Protein AF-0000000082584487 (afdb_homodimer)

Organism: NCBI:txid2716538

Nearest PDB structures (foldseek):
  8sbf-assembly1_D  TM=6.462E-01  e=7.207E-23  Acinetobacter baylyi ADP1
  9f14-assembly1_A  TM=6.853E-01  e=4.008E-20  Klebsiella aerogenes
  1al3-assembly1_A  TM=8.472E-01  e=2.111E-15  Klebsiella aerogenes
  5z50-assembly1_B  TM=8.345E-01  e=2.111E-15  Pseudomonas aeruginosa
  4gxa-assembly1_A  TM=8.403E-01  e=2.484E-14  Salmonella enterica subsp. enterica serovar Typhimurium str. LT2

Radius of gyration: 25.46 Å; Cα contacts (8 Å, |Δi|>4): 949; chains: 2; bounding box: 49×72×68 Å

pLDDT: mean 81.44, std 16.2, range [43.84, 98.62]

Foldseek 3Di:
DCQVVQALCVVCVVVVHHSVVSVVVQVVVCVVVVHRQWDDDDRGIHGDPVVLVVVQVVVVVVVVVVVVVQVVPPPRLDAEEAEEEEALLCCVQFVVVLVVVLCVVRVRYHYHYDYDAPVVRVVCQVSPVHFKYWYKAADDDDPQKDKDFQDKWKKFKKAFPPDVLLVDPDDDPVNQLPKAEEEEDDCGHLNVVLQVLQVVVPHDHDHPYYHRNVVVVLVCRLVGNTMYIGTCSSCVPVVVVRSMGGRDDPSSIDMMTTMMIGGPPDDQDPSNVVSVVSSNPRDD/DCQVVQALCVVCVVVVHHSVVSVVVQVVVCVVVVHRQWDDDDRGIHGDPVVLVVVVVVVVVVVVVVVVVQVVPPPGQDAEEAEEEEALLCCVQFVVVLVVVLCVVRVRYHYHYDYDAPVVRVVCQVSPVHFKYWYKAADDDDPQKDKDFQDKWKKFKKAFPVDVLLVDPDDDPVNQLPKAEEEEDDCGGLNVVLQVLQVVVPHHHDHPYYHRNVVVVLVCRLVGNTMYIGTCSSCVVVVVVRSMGGRDDPSSIDMMTTMMIGGPPDDQDPSNVVSVVSSNPRDD

Solvent-accessible surface area (backbone atoms only — not comparable to full-atom values): 30539 Å² total; per-residue (Å²): 101,47,73,79,53,32,19,54,55,60,24,8,56,73,69,73,35,52,44,64,53,42,49,46,50,48,47,50,49,21,59,76,66,72,42,62,36,62,38,71,62,86,85,38,34,39,64,27,76,55,16,52,53,42,48,54,49,50,51,46,48,52,46,48,51,48,44,50,55,37,60,72,44,78,96,50,79,56,67,54,78,50,30,36,27,28,30,52,55,48,48,74,62,45,39,64,60,47,52,54,55,47,41,71,76,37,69,57,33,23,41,35,49,44,70,58,52,70,67,56,42,52,52,32,37,74,68,63,69,26,61,33,32,47,38,64,26,63,91,74,86,51,92,67,40,44,66,41,83,69,44,82,38,51,30,35,36,33,26,11,63,82,40,69,67,58,73,45,90,73,57,56,70,67,62,55,61,70,45,55,28,40,36,51,47,81,73,37,46,69,52,29,54,50,50,54,58,31,46,76,72,76,40,80,80,75,46,41,33,29,34,54,54,49,68,60,51,51,52,37,20,55,67,58,67,31,33,33,72,42,47,49,74,74,44,49,66,37,43,77,69,61,39,34,36,69,39,75,39,76,94,68,54,43,76,35,29,33,32,38,35,32,51,67,82,57,81,77,47,70,68,56,48,53,49,53,50,47,61,66,64,52,80,111,101,46,73,80,53,33,20,56,54,60,24,9,56,73,70,71,36,52,43,67,53,41,50,46,53,48,47,49,50,20,60,76,66,72,43,61,37,63,39,71,61,86,88,38,36,39,64,26,76,56,16,52,52,43,48,53,48,50,52,47,49,52,47,48,50,50,44,50,55,39,62,72,45,70,98,53,81,56,67,53,76,49,30,36,26,29,31,52,57,48,48,74,61,46,37,64,60,47,53,54,54,46,39,73,77,37,70,56,34,21,40,34,48,45,70,57,51,69,66,55,42,53,51,31,38,73,68,64,68,27,60,33,33,47,40,64,26,63,90,73,84,53,92,66,40,44,67,42,83,67,44,82,38,50,30,34,37,33,26,10,64,82,40,68,67,57,73,45,92,73,56,55,72,68,62,56,62,70,45,54,28,40,37,52,46,80,73,38,47,69,52,30,52,50,50,53,58,31,45,77,71,75,40,79,80,76,44,40,34,30,34,55,54,49,68,59,51,50,53,37,20,57,67,59,66,30,34,35,71,44,48,48,75,76,43,48,67,36,43,76,70,61,39,36,34,69,38,73,39,78,91,68,55,45,76,35,28,34,32,39,35,32,51,65,82,56,83,78,46,69,70,53,48,53,48,52,52,47,61,66,63,53,80,110

Sequence (568 aa):
MAAEKMNFSKAAQQLGYTQAAVTIQIKHLEKDLGVLLFDRIGKSVYLTDKGKEFLTYARKILFYTEEAKAGLNNEKLYSGVIKIGTSESILSTSFPKIIKKFHQIHPNMHICIKTGTRDFIFDSMIHNELDLAYIIDQNVIDHEWIGKNIQEDKVYFVASPKNYLTQKKEVSIEEILEQELIMTECNVGYSYELSKQLAQKGLYFHPYLEIGNTDLIRSFIVENRGVSYLPLFIIKKEIKNGTIAPIRIPEFEVSVYRQLFWHKDKYITKPMNDLLELIKNIKSMAAEKMNFSKAAQQLGYTQAAVTIQIKHLEKDLGVLLFDRIGKSVYLTDKGKEFLTYARKILFYTEEAKAGLNNEKLYSGVIKIGTSESILSTSFPKIIKKFHQIHPNMHICIKTGTRDFIFDSMIHNELDLAYIIDQNVIDHEWIGKNIQEDKVYFVASPKNYLTQKKEVSIEEILEQELIMTECNVGYSYELSKQLAQKGLYFHPYLEIGNTDLIRSFIVENRGVSYLPLFIIKKEIKNGTIAPIRIPEFEVSVYRQLFWHKDKYITKPMNDLLELIKNIKS

Secondary structure (DSSP, 8-state):
-HHHHT-HHHHHHHHT--HHHHHHHHHHHHHHHTS--EEEETTEEEE-HHHHHHHHHHHHHHHHHHHHHHHHSSS----EEEEEEE-HHHHHHHHHHHHHHHHHH-TTEEEEEEE--HHHHHHHHHTTS-SEEEEEES----TTEEEEEEEEEEEEEEE-TTSGGGG-S---HHHHHTS-EEESSTTSHHHHHHHHHHHHTT-----SEEES-HHHHHHHHHTT--EEEEEGGGSHHHHHHTS-EEE--GGG-EEEEEEEEEETT----HHHHHHHHHHHH---/-HHHHT-HHHHHHHHT--HHHHHHHHHHHHHHHTS--EEEETTEEEE-HHHHHHHHHHHHHHHHHHHHHHHHSSS----EEEEEEE-HHHHHHTHHHHHHHHHHH-TTEEEEEEE--HHHHHHHHHTTS-SEEEEEES----TTEEEEEEEEEEEEEEE-TTSGGGG-S---HHHHHTS-EEESSTTSHHHHHHHHHHHHTT-----SEEES-HHHHHHHHHTT--EEEEEGGGSHHHHHHTS-EEE--GGG-EEEEEEEEEETT----HHHHHHHHHHHH---

InterPro domains:
  IPR000847 LysR, HTH, N-terminal domain [PF00126] (2-52)
  IPR000847 LysR, HTH, N-terminal domain [PR00039] (8-19)
  IPR000847 LysR, HTH, N-terminal domain [PR00039] (19-29)
  IPR000847 LysR, HTH, N-terminal domain [PR00039] (29-40)
  IPR000847 LysR, HTH, N-terminal domain [PS50931] (1-48)
  IPR005119 LysR, substrate-binding [PF03466] (78-280)
  IPR036388 Winged helix-like DNA-binding domain superfamily [G3DSA:1.10.10.10] (1-77)
  IPR036390 Winged helix DNA-binding domain superfamily [SSF46785] (2-73)

Structure (mmCIF, N/CA/C/O backbone):
data_AF-0000000082584487-model_v1
#
loop_
_entity.id
_entity.type
_entity.pdbx_description
1 polymer 'LysR family transcriptional regulator'
#
loop_
_atom_site.group_PDB
_atom_site.id
_atom_site.type_symbol
_atom_site.label_atom_id
_atom_site.label_alt_id
_atom_site.label_comp_id
_atom_site.label_asym_id
_atom_site.label_entity_id
_atom_site.label_seq_id
_atom_site.pdbx_PDB_ins_code
_atom_site.Cartn_x
_atom_site.Cartn_y
_atom_site.Cartn_z
_atom_site.occupancy
_atom_site.B_iso_or_equiv
_atom_site.auth_seq_id
_atom_site.auth_comp_id
_atom_site.auth_asym_id
_atom_site.auth_atom_id
_atom_site.pdbx_PDB_model_num
ATOM 1 N N . MET A 1 1 ? 1.605 11.547 24.5 1 44.72 1 MET A N 1
ATOM 2 C CA . MET A 1 1 ? 2.955 11.938 24.094 1 44.72 1 MET A CA 1
ATOM 3 C C . MET A 1 1 ? 3.994 11.008 24.703 1 44.72 1 MET A C 1
ATOM 5 O O . MET A 1 1 ? 4.812 10.422 24 1 44.72 1 MET A O 1
ATOM 9 N N . ALA A 1 2 ? 3.891 10.93 25.969 1 45.78 2 ALA A N 1
ATOM 10 C CA . ALA A 1 2 ? 4.883 10.109 26.656 1 45.78 2 ALA A CA 1
ATOM 11 C C . ALA A 1 2 ? 4.785 8.648 26.219 1 45.78 2 ALA A C 1
ATOM 13 O O . ALA A 1 2 ? 5.805 7.977 26.047 1 45.78 2 ALA A O 1
ATOM 14 N N . ALA A 1 3 ? 3.641 8.227 26.031 1 46.97 3 ALA A N 1
ATOM 15 C CA . ALA A 1 3 ? 3.398 6.836 25.656 1 46.97 3 ALA A CA 1
ATOM 16 C C . ALA A 1 3 ? 3.855 6.566 24.234 1 46.97 3 ALA A C 1
ATOM 18 O O . ALA A 1 3 ? 4.312 5.465 23.922 1 46.97 3 ALA A O 1
ATOM 19 N N . GLU A 1 4 ? 3.764 7.477 23.469 1 49.53 4 GLU A N 1
ATOM 20 C CA . GLU A 1 4 ? 4.102 7.359 22.047 1 49.53 4 GLU A CA 1
ATOM 21 C C . GLU A 1 4 ? 5.609 7.27 21.844 1 49.53 4 GLU A C 1
ATOM 23 O O . GLU A 1 4 ? 6.078 6.613 20.922 1 49.53 4 GLU A O 1
ATOM 28 N N . LYS A 1 5 ? 6.387 7.84 22.844 1 49.28 5 LYS A N 1
ATOM 29 C CA . LYS A 1 5 ? 7.832 7.957 22.656 1 49.28 5 LYS A CA 1
ATOM 30 C C . LYS A 1 5 ? 8.57 6.938 23.516 1 49.28 5 LYS A C 1
ATOM 32 O O . LYS A 1 5 ? 9.797 6.852 23.469 1 49.28 5 LYS A O 1
ATOM 37 N N . MET A 1 6 ? 7.961 6.145 24.188 1 49.81 6 MET A N 1
ATOM 38 C CA . MET A 1 6 ? 8.438 5.098 25.078 1 49.81 6 MET A CA 1
ATOM 39 C C . MET A 1 6 ? 9.641 5.57 25.875 1 49.81 6 MET A C 1
ATOM 41 O O . MET A 1 6 ? 10.5 4.766 26.25 1 49.81 6 MET A O 1
ATOM 45 N N . ASN A 1 7 ? 9.891 6.879 25.891 1 57.06 7 ASN A N 1
ATOM 46 C CA . ASN A 1 7 ? 10.945 7.547 26.641 1 57.06 7 ASN A CA 1
ATOM 47 C C . ASN A 1 7 ? 10.469 8.867 27.234 1 57.06 7 ASN A C 1
ATOM 49 O O . ASN A 1 7 ? 10.023 9.758 26.5 1 57.06 7 ASN A O 1
ATOM 53 N N . PHE A 1 8 ? 10.57 8.984 28.594 1 59.59 8 PHE A N 1
ATOM 54 C CA . PHE A 1 8 ? 10.07 10.156 29.297 1 59.59 8 PHE A CA 1
ATOM 55 C C . PHE A 1 8 ? 10.883 11.398 28.938 1 59.59 8 PHE A C 1
ATOM 57 O O . PHE A 1 8 ? 10.336 12.5 28.828 1 59.59 8 PHE A O 1
ATOM 64 N N . SER A 1 9 ? 12.094 11.047 28.688 1 57.53 9 SER A N 1
ATOM 65 C CA . SER A 1 9 ? 12.945 12.18 28.344 1 57.53 9 SER A CA 1
ATOM 66 C C . SER A 1 9 ? 12.57 12.773 26.984 1 57.53 9 SER A C 1
ATOM 68 O O . SER A 1 9 ? 12.477 13.992 26.844 1 57.53 9 SER A O 1
ATOM 70 N N . LYS A 1 10 ? 12.344 11.922 26.172 1 59.38 10 LYS A N 1
ATOM 71 C CA . LYS A 1 10 ? 11.992 12.375 24.828 1 59.38 10 LYS A CA 1
ATOM 72 C C . LYS A 1 10 ? 10.617 13.031 24.812 1 59.38 10 LYS A C 1
ATOM 74 O O . LYS A 1 10 ? 10.414 14.031 24.125 1 59.38 10 LYS A O 1
ATOM 79 N N . ALA A 1 11 ? 9.773 12.469 25.547 1 58.16 11 ALA A N 1
ATOM 80 C CA . ALA A 1 11 ? 8.438 13.055 25.672 1 58.16 11 ALA A CA 1
ATOM 81 C C . ALA A 1 11 ? 8.508 14.43 26.312 1 58.16 11 ALA A C 1
ATOM 83 O O . ALA A 1 11 ? 7.828 15.367 25.875 1 58.16 11 ALA A O 1
ATOM 84 N N . ALA A 1 12 ? 9.344 14.539 27.297 1 56.56 12 ALA A N 1
ATOM 85 C CA . ALA A 1 12 ? 9.508 15.797 28.016 1 56.56 12 ALA A CA 1
ATOM 86 C C . ALA A 1 12 ? 10.055 16.891 27.094 1 56.56 12 ALA A C 1
ATOM 88 O O . ALA A 1 12 ? 9.555 18.016 27.109 1 56.56 12 ALA A O 1
ATOM 89 N N . GLN A 1 13 ? 10.922 16.453 26.391 1 56.09 13 GLN A N 1
ATOM 90 C CA . GLN A 1 13 ? 11.539 17.391 25.469 1 56.09 13 GLN A CA 1
ATOM 91 C C . GLN A 1 13 ? 10.531 17.891 24.438 1 56.09 13 GLN A C 1
ATOM 93 O O . GLN A 1 13 ? 10.492 19.078 24.125 1 56.09 13 GLN A O 1
ATOM 98 N N . GLN A 1 14 ? 9.734 17.047 24.109 1 55.09 14 GLN A N 1
ATOM 99 C CA . GLN A 1 14 ? 8.758 17.375 23.078 1 55.09 14 GLN A CA 1
ATOM 100 C C . GLN A 1 14 ? 7.645 18.266 23.641 1 55.09 14 GLN A C 1
ATOM 102 O O . GLN A 1 14 ? 7.086 19.094 22.906 1 55.09 14 GLN A O 1
ATOM 107 N N . LEU A 1 15 ? 7.477 18.109 24.844 1 53.75 15 LEU A N 1
ATOM 108 C CA . LEU A 1 15 ? 6.379 18.844 25.469 1 53.75 15 LEU A CA 1
ATOM 109 C C . LEU A 1 15 ? 6.887 20.125 26.125 1 53.75 15 LEU A C 1
ATOM 111 O O . LEU A 1 15 ? 6.094 20.922 26.625 1 53.75 15 LEU A O 1
ATOM 115 N N . GLY A 1 16 ? 8.305 20.234 25.984 1 54.56 16 GLY A N 1
ATOM 116 C CA . GLY A 1 16 ? 8.875 21.406 26.609 1 54.56 16 GLY A CA 1
ATOM 117 C C . GLY A 1 16 ? 8.922 21.328 28.125 1 54.56 16 GLY A C 1
ATOM 118 O O . GLY A 1 16 ? 8.875 22.359 28.812 1 54.56 16 GLY A O 1
ATOM 119 N N . TYR A 1 17 ? 8.805 20.25 28.578 1 56.34 17 TYR A N 1
ATOM 120 C CA . TYR A 1 17 ? 8.938 20.016 30.016 1 56.34 17 TYR A CA 1
ATOM 121 C C . TYR A 1 17 ? 10.281 19.375 30.344 1 56.34 17 TYR A C 1
ATOM 123 O O . TYR A 1 17 ? 10.953 18.844 29.469 1 56.34 17 TYR A O 1
ATOM 131 N N . THR A 1 18 ? 10.789 19.656 31.422 1 58.78 18 THR A N 1
ATOM 132 C CA . THR A 1 18 ? 11.938 18.875 31.906 1 58.78 18 THR A CA 1
ATOM 133 C C . THR A 1 18 ? 11.547 17.422 32.125 1 58.78 18 THR A C 1
ATOM 135 O O . THR A 1 18 ? 10.375 17.125 32.406 1 58.78 18 THR A O 1
ATOM 138 N N . GLN A 1 19 ? 12.469 16.531 31.922 1 62.31 19 GLN A N 1
ATOM 139 C CA . GLN A 1 19 ? 12.227 15.117 32.188 1 62.31 19 GLN A CA 1
ATOM 140 C C . GLN A 1 19 ? 11.688 14.906 33.594 1 62.31 19 GLN A C 1
ATOM 142 O O . GLN A 1 19 ? 10.828 14.055 33.812 1 62.31 19 GLN A O 1
ATOM 147 N N . ALA A 1 20 ? 12.164 15.672 34.5 1 61.41 20 ALA A N 1
ATOM 148 C CA . ALA A 1 20 ? 11.711 15.586 35.875 1 61.41 20 ALA A CA 1
ATOM 149 C C . ALA A 1 20 ? 10.25 16 36 1 61.41 20 ALA A C 1
ATOM 151 O O . ALA A 1 20 ? 9.477 15.359 36.719 1 61.41 20 ALA A O 1
ATOM 152 N N . ALA A 1 21 ? 9.898 16.984 35.281 1 57.44 21 ALA A N 1
ATOM 153 C CA . ALA A 1 21 ? 8.523 17.484 35.312 1 57.44 21 ALA A CA 1
ATOM 154 C C . ALA A 1 21 ? 7.555 16.469 34.719 1 57.44 21 ALA A C 1
ATOM 156 O O . ALA A 1 21 ? 6.48 16.219 35.281 1 57.44 21 ALA A O 1
ATOM 157 N N . VAL A 1 22 ? 7.961 15.945 33.656 1 64.12 22 VAL A N 1
ATOM 158 C CA . VAL A 1 22 ? 7.129 14.938 33 1 64.12 22 VAL A CA 1
ATOM 159 C C . VAL A 1 22 ? 7.016 13.703 33.906 1 64.12 22 VAL A C 1
ATOM 161 O O . VAL A 1 22 ? 5.93 13.141 34.062 1 64.12 22 VAL A O 1
ATOM 164 N N . THR A 1 23 ? 8.086 13.398 34.438 1 63.97 23 THR A N 1
ATOM 165 C CA . THR A 1 23 ? 8.117 12.25 35.344 1 63.97 23 THR A CA 1
ATOM 166 C C . THR A 1 23 ? 7.23 12.5 36.562 1 63.97 23 THR A C 1
ATOM 168 O O . THR A 1 23 ? 6.477 11.609 36.969 1 63.97 23 THR A O 1
ATOM 171 N N . ILE A 1 24 ? 7.336 13.656 37.031 1 58 24 ILE A N 1
ATOM 172 C CA . ILE A 1 24 ? 6.543 14.023 38.188 1 58 24 ILE A CA 1
ATOM 173 C C . ILE A 1 24 ? 5.059 14.031 37.812 1 58 24 ILE A C 1
ATOM 175 O O . ILE A 1 24 ? 4.227 13.523 38.594 1 58 24 ILE A O 1
ATOM 179 N N . GLN A 1 25 ? 4.789 14.594 36.719 1 62.72 25 GLN A N 1
ATOM 180 C CA . GLN A 1 25 ? 3.402 14.648 36.281 1 62.72 25 GLN A CA 1
ATOM 181 C C . GLN A 1 25 ? 2.844 13.242 36.062 1 62.72 25 GLN A C 1
ATOM 183 O O . GLN A 1 25 ? 1.693 12.969 36.406 1 62.72 25 GLN A O 1
ATOM 188 N N . ILE A 1 26 ? 3.688 12.461 35.562 1 68.56 26 ILE A N 1
ATOM 189 C CA . ILE A 1 26 ? 3.27 11.086 35.312 1 68.56 26 ILE A CA 1
ATOM 190 C C . ILE A 1 26 ? 3.068 10.375 36.656 1 68.56 26 ILE A C 1
ATOM 192 O O . ILE A 1 26 ? 2.086 9.656 36.844 1 68.56 26 ILE A O 1
ATOM 196 N N . LYS A 1 27 ? 3.943 10.641 37.531 1 66.62 27 LYS A N 1
ATOM 197 C CA . LYS A 1 27 ? 3.834 10.062 38.844 1 66.62 27 LYS A CA 1
ATOM 198 C C . LYS A 1 27 ? 2.59 10.57 39.562 1 66.62 27 LYS A C 1
ATOM 200 O O . LYS A 1 27 ? 1.901 9.805 40.25 1 66.62 27 LYS A O 1
ATOM 205 N N . HIS A 1 28 ? 2.438 11.812 39.469 1 60.59 28 HIS A N 1
ATOM 206 C CA . HIS A 1 28 ? 1.237 12.383 40.062 1 60.59 28 HIS A CA 1
ATOM 207 C C . HIS A 1 28 ? -0.024 11.766 39.469 1 60.59 28 HIS A C 1
ATOM 209 O O . HIS A 1 28 ? -0.963 11.438 40.219 1 60.59 28 HIS A O 1
ATOM 215 N N . LEU A 1 29 ? -0.003 11.664 38.188 1 66.88 29 LEU A N 1
ATOM 216 C CA . LEU A 1 29 ? -1.135 11.055 37.5 1 66.88 29 LEU A CA 1
ATOM 217 C C . LEU A 1 29 ? -1.324 9.602 37.938 1 66.88 29 LEU A C 1
ATOM 219 O O . LEU A 1 29 ? -2.451 9.164 38.188 1 66.88 29 LEU A O 1
ATOM 223 N N . GLU A 1 30 ? -0.202 8.93 38.094 1 71.75 30 GLU A N 1
ATOM 224 C CA . GLU A 1 30 ? -0.258 7.539 38.531 1 71.75 30 GLU A CA 1
ATOM 225 C C . GLU A 1 30 ? -0.737 7.441 39.969 1 71.75 30 GLU A C 1
ATOM 227 O O . GLU A 1 30 ? -1.513 6.547 40.312 1 71.75 30 GLU A O 1
ATOM 232 N N . LYS A 1 31 ? -0.308 8.344 40.75 1 64.62 31 LYS A N 1
ATOM 233 C CA . LYS A 1 31 ? -0.749 8.414 42.156 1 64.62 31 LYS A CA 1
ATOM 234 C C . LYS A 1 31 ? -2.238 8.734 42.25 1 64.62 31 LYS A C 1
ATOM 236 O O . LYS A 1 31 ? -2.967 8.102 43 1 64.62 31 LYS A O 1
ATOM 241 N N . ASP A 1 32 ? -2.646 9.648 41.469 1 64.94 32 ASP A N 1
ATOM 242 C CA . ASP A 1 32 ? -4.055 10.031 41.469 1 64.94 32 ASP A CA 1
ATOM 243 C C . ASP A 1 32 ? -4.938 8.875 41 1 64.94 32 ASP A C 1
ATOM 245 O O . ASP A 1 32 ? -6.047 8.688 41.5 1 64.94 32 ASP A O 1
ATOM 249 N N . LEU A 1 33 ? -4.332 8.109 40.062 1 66.38 33 LEU A N 1
ATOM 250 C CA . LEU A 1 33 ? -5.086 7.02 39.438 1 66.38 33 LEU A CA 1
ATOM 251 C C . LEU A 1 33 ? -4.926 5.73 40.219 1 66.38 33 LEU A C 1
ATOM 253 O O . LEU A 1 33 ? -5.719 4.797 40.062 1 66.38 33 LEU A O 1
ATOM 257 N N . GLY A 1 34 ? -3.939 5.738 41.094 1 67.81 34 GLY A N 1
ATOM 258 C CA . GLY A 1 34 ? -3.666 4.586 41.938 1 67.81 34 GLY A CA 1
ATOM 259 C C . GLY A 1 34 ? -3.092 3.41 41.156 1 67.81 34 GLY A C 1
ATOM 260 O O . GLY A 1 34 ? -3.17 2.266 41.625 1 67.81 34 GLY A O 1
ATOM 261 N N . VAL A 1 35 ? -2.73 3.697 39.938 1 71.69 35 VAL A N 1
ATOM 262 C CA . VAL A 1 35 ? -2.15 2.645 39.094 1 71.69 35 VAL A CA 1
ATOM 263 C C . VAL A 1 35 ? -0.905 3.174 38.375 1 71.69 35 VAL A C 1
ATOM 265 O O . VAL A 1 35 ? -0.766 4.379 38.188 1 71.69 35 VAL A O 1
ATOM 268 N N . LEU A 1 36 ? -0.002 2.211 38.062 1 75 36 LEU A N 1
ATOM 269 C CA . LEU A 1 36 ? 1.153 2.57 37.25 1 75 36 LEU A CA 1
ATOM 270 C C . LEU A 1 36 ? 0.799 2.545 35.781 1 75 36 LEU A C 1
ATOM 272 O O . LEU A 1 36 ? 0.264 1.552 35.281 1 75 36 LEU A O 1
ATOM 276 N N . LEU A 1 37 ? 1.012 3.666 35.156 1 74.5 37 LEU A N 1
ATOM 277 C CA . LEU A 1 37 ? 0.707 3.783 33.75 1 74.5 37 LEU A CA 1
ATOM 278 C C . LEU A 1 37 ? 1.908 3.381 32.906 1 74.5 37 LEU A C 1
ATOM 280 O O . LEU A 1 37 ? 1.749 2.938 31.766 1 74.5 37 LEU A O 1
ATOM 284 N N . PHE A 1 38 ? 3.033 3.525 33.531 1 73.88 38 PHE A N 1
ATOM 285 C CA . PHE A 1 38 ? 4.262 3.254 32.781 1 73.88 38 PHE A CA 1
ATOM 286 C C . PHE A 1 38 ? 5.152 2.285 33.562 1 73.88 38 PHE A C 1
ATOM 288 O O . PHE A 1 38 ? 5.164 2.291 34.781 1 73.88 38 PHE A O 1
ATOM 295 N N . ASP A 1 39 ? 5.637 1.289 32.719 1 68.25 39 ASP A N 1
ATOM 296 C CA . ASP A 1 39 ? 6.676 0.417 33.25 1 68.25 39 ASP A CA 1
ATOM 297 C C . ASP A 1 39 ? 8.055 0.814 32.75 1 68.25 39 ASP A C 1
ATOM 299 O O . ASP A 1 39 ? 8.188 1.278 31.609 1 68.25 39 ASP A O 1
ATOM 303 N N . ARG A 1 40 ? 8.969 0.954 33.594 1 60.78 40 ARG A N 1
ATOM 304 C CA . ARG A 1 40 ? 10.336 1.298 33.219 1 60.78 40 ARG A CA 1
ATOM 305 C C . ARG A 1 40 ? 11.234 0.069 33.25 1 60.78 40 ARG A C 1
ATOM 307 O O . ARG A 1 40 ? 11.297 -0.637 34.281 1 60.78 40 ARG A O 1
ATOM 314 N N . ILE A 1 41 ? 11.531 -0.381 32.156 1 57.72 41 ILE A N 1
ATOM 315 C CA . ILE A 1 41 ? 12.547 -1.426 32.094 1 57.72 41 ILE A CA 1
ATOM 316 C C . ILE A 1 41 ? 13.852 -0.834 31.578 1 57.72 41 ILE A C 1
ATOM 318 O O . ILE A 1 41 ? 13.984 -0.533 30.391 1 57.72 41 ILE A O 1
ATOM 322 N N . GLY A 1 42 ? 14.812 -0.619 32.344 1 55 42 GLY A N 1
ATOM 323 C CA . GLY A 1 42 ? 16.047 0.074 32 1 55 42 GLY A CA 1
ATOM 324 C C . GLY A 1 42 ? 15.836 1.531 31.625 1 55 42 GLY A C 1
ATOM 325 O O . GLY A 1 42 ? 15.242 2.289 32.406 1 55 42 GLY A O 1
ATOM 326 N N . LYS A 1 43 ? 16.203 1.928 30.438 1 55.34 43 LYS A N 1
ATOM 327 C CA . LYS A 1 43 ? 16.094 3.309 29.984 1 55.34 43 LYS A CA 1
ATOM 328 C C . LYS A 1 43 ? 14.828 3.506 29.141 1 55.34 43 LYS A C 1
ATOM 330 O O . LYS A 1 43 ? 14.555 4.613 28.672 1 55.34 43 LYS A O 1
ATOM 335 N N . SER A 1 44 ? 14.172 2.492 29.016 1 56.66 44 SER A N 1
ATOM 336 C CA . SER A 1 44 ? 12.992 2.574 28.156 1 56.66 44 SER A CA 1
ATOM 337 C C . SER A 1 44 ? 11.711 2.543 28.984 1 56.66 44 SER A C 1
ATOM 339 O O . SER A 1 44 ? 11.656 1.907 30.047 1 56.66 44 SER A O 1
ATOM 341 N N . VAL A 1 45 ? 10.742 3.361 28.594 1 62.81 45 VAL A N 1
ATOM 342 C CA . VAL A 1 45 ? 9.445 3.469 29.266 1 62.81 45 VAL A CA 1
ATOM 343 C C . VAL A 1 45 ? 8.367 2.814 28.406 1 62.81 45 VAL A C 1
ATOM 345 O O . VAL A 1 45 ? 8.305 3.045 27.203 1 62.81 45 VAL A O 1
ATOM 348 N N . TYR A 1 46 ? 7.734 1.817 29.031 1 63.22 46 TYR A N 1
ATOM 349 C CA . TYR A 1 46 ? 6.641 1.132 28.359 1 63.22 46 TYR A CA 1
ATOM 350 C C . TYR A 1 46 ? 5.316 1.382 29.078 1 63.22 46 TYR A C 1
ATOM 352 O O . TYR A 1 46 ? 5.293 1.589 30.297 1 63.22 46 TYR A O 1
ATOM 360 N N . LEU A 1 47 ? 4.281 1.404 28.328 1 67.69 47 LEU A N 1
ATOM 361 C CA . LEU A 1 47 ? 2.961 1.472 28.953 1 67.69 47 LEU A CA 1
ATOM 362 C C . LEU A 1 47 ? 2.604 0.146 29.609 1 67.69 47 LEU A C 1
ATOM 364 O O . LEU A 1 47 ? 2.818 -0.921 29.031 1 67.69 47 LEU A O 1
ATOM 368 N N . THR A 1 48 ? 2.176 0.229 30.891 1 66.81 48 THR A N 1
ATOM 369 C CA . THR A 1 48 ? 1.559 -0.933 31.516 1 66.81 48 THR A CA 1
ATOM 370 C C . THR A 1 48 ? 0.205 -1.235 30.891 1 66.81 48 THR A C 1
ATOM 372 O O . THR A 1 48 ? -0.278 -0.472 30.047 1 66.81 48 THR A O 1
ATOM 375 N N . ASP A 1 49 ? -0.35 -2.352 31.234 1 62 49 ASP A N 1
ATOM 376 C CA . ASP A 1 49 ? -1.702 -2.652 30.781 1 62 49 ASP A CA 1
ATOM 377 C C . ASP A 1 49 ? -2.68 -1.552 31.188 1 62 49 ASP A C 1
ATOM 379 O O . ASP A 1 49 ? -3.535 -1.148 30.391 1 62 49 ASP A O 1
ATOM 383 N N . LYS A 1 50 ? -2.482 -1.086 32.375 1 64.06 50 LYS A N 1
ATOM 384 C CA . LYS A 1 50 ? -3.314 0.006 32.844 1 64.06 50 LYS A CA 1
ATOM 385 C C . LYS A 1 50 ? -2.969 1.32 32.156 1 64.06 50 LYS A C 1
ATOM 387 O O . LYS A 1 50 ? -3.84 2.166 31.953 1 64.06 50 LYS A O 1
ATOM 392 N N . GLY A 1 51 ? -1.729 1.432 31.828 1 65.19 51 GLY A N 1
ATOM 393 C CA . GLY A 1 51 ? -1.305 2.592 31.047 1 65.19 51 GLY A CA 1
ATOM 394 C C . GLY A 1 51 ? -1.925 2.648 29.672 1 65.19 51 GLY A C 1
ATOM 395 O O . GLY A 1 51 ? -2.373 3.709 29.234 1 65.19 51 GLY A O 1
ATOM 396 N N . LYS A 1 52 ? -1.934 1.55 29.156 1 63.19 52 LYS A N 1
ATOM 397 C CA . LYS A 1 52 ? -2.578 1.452 27.844 1 63.19 52 LYS A CA 1
ATOM 398 C C . LYS A 1 52 ? -4.066 1.785 27.938 1 63.19 52 LYS A C 1
ATOM 400 O O . LYS A 1 52 ? -4.602 2.496 27.094 1 63.19 52 LYS A O 1
ATOM 405 N N . GLU A 1 53 ? -4.641 1.269 29 1 61.5 53 GLU A N 1
ATOM 406 C CA . GLU A 1 53 ? -6.043 1.567 29.266 1 61.5 53 GLU A CA 1
ATOM 407 C C . GLU A 1 53 ? -6.254 3.061 29.516 1 61.5 53 GLU A C 1
ATOM 409 O O . GLU A 1 53 ? -7.188 3.656 28.969 1 61.5 53 GLU A O 1
ATOM 414 N N . PHE A 1 54 ? -5.406 3.619 30.328 1 62.56 54 PHE A N 1
ATOM 415 C CA . PHE A 1 54 ? -5.52 5.035 30.656 1 62.56 54 PHE A CA 1
ATOM 416 C C . PHE A 1 54 ? -5.289 5.902 29.438 1 62.56 54 PHE A C 1
ATOM 418 O O . PHE A 1 54 ? -5.953 6.93 29.25 1 62.56 54 PHE A O 1
ATOM 425 N N . LEU A 1 55 ? -4.363 5.414 28.672 1 60.56 55 LEU A N 1
ATOM 426 C CA . LEU A 1 55 ? -4.074 6.176 27.469 1 60.56 55 LEU A CA 1
ATOM 427 C C . LEU A 1 55 ? -5.32 6.312 26.594 1 60.56 55 LEU A C 1
ATOM 429 O O . LEU A 1 55 ? -5.562 7.375 26.016 1 60.56 55 LEU A O 1
ATOM 433 N N . THR A 1 56 ? -6.008 5.332 26.656 1 56.03 56 THR A N 1
ATOM 434 C CA . THR A 1 56 ? -7.273 5.375 25.938 1 56.03 56 THR A CA 1
ATOM 435 C C . THR A 1 56 ? -8.203 6.43 26.531 1 56.03 56 THR A C 1
ATOM 437 O O . THR A 1 56 ? -8.82 7.207 25.797 1 56.03 56 THR A O 1
ATOM 440 N N . TYR A 1 57 ? -8.227 6.426 27.797 1 55.31 57 TYR A N 1
ATOM 441 C CA . TYR A 1 57 ? -9.078 7.387 28.484 1 55.31 57 TYR A CA 1
ATOM 442 C C . TYR A 1 57 ? -8.531 8.805 28.344 1 55.31 57 TYR A C 1
ATOM 444 O O . TYR A 1 57 ? -9.289 9.75 28.141 1 55.31 57 TYR A O 1
ATOM 452 N N . ALA A 1 58 ? -7.25 8.953 28.469 1 58.41 58 ALA A N 1
ATOM 453 C CA . ALA A 1 58 ? -6.629 10.266 28.359 1 58.41 58 ALA A CA 1
ATOM 454 C C . ALA A 1 58 ? -6.883 10.883 26.984 1 58.41 58 ALA A C 1
ATOM 456 O O . ALA A 1 58 ? -7.176 12.078 26.875 1 58.41 58 ALA A O 1
ATOM 457 N N . ARG A 1 59 ? -6.801 10.047 26.109 1 53.72 59 ARG A N 1
ATOM 458 C CA . ARG A 1 59 ? -7.082 10.516 24.75 1 53.72 59 ARG A CA 1
ATOM 459 C C . ARG A 1 59 ? -8.539 10.953 24.609 1 53.72 59 ARG A C 1
ATOM 461 O O . ARG A 1 59 ? -8.828 11.969 23.969 1 53.72 59 ARG A O 1
ATOM 468 N N . LYS A 1 60 ? -9.344 10.234 25.281 1 52.03 60 LYS A N 1
ATOM 469 C CA . LYS A 1 60 ? -10.758 10.602 25.328 1 52.03 60 LYS A CA 1
ATOM 470 C C . LYS A 1 60 ? -10.961 11.945 26 1 52.03 60 LYS A C 1
ATOM 472 O O . LYS A 1 60 ? -11.711 12.797 25.516 1 52.03 60 LYS A O 1
ATOM 477 N N . ILE A 1 61 ? -10.359 12.094 27.047 1 52.53 61 ILE A N 1
ATOM 478 C CA . ILE A 1 61 ? -10.5 13.312 27.844 1 52.53 61 ILE A CA 1
ATOM 479 C C . ILE A 1 61 ? -9.984 14.5 27.031 1 52.53 61 ILE A C 1
ATOM 481 O O . ILE A 1 61 ? -10.633 15.547 26.969 1 52.53 61 ILE A O 1
ATOM 485 N N . LEU A 1 62 ? -8.852 14.266 26.516 1 52 62 LEU A N 1
ATOM 486 C CA . LEU A 1 62 ? -8.289 15.359 25.719 1 52 62 LEU A CA 1
ATOM 487 C C . LEU A 1 62 ? -9.195 15.703 24.547 1 52 62 LEU A C 1
ATOM 489 O O . LEU A 1 62 ? -9.383 16.875 24.219 1 52 62 LEU A O 1
ATOM 493 N N . PHE A 1 63 ? -9.688 14.688 24.031 1 50.16 63 PHE A N 1
ATOM 494 C CA . PHE A 1 63 ? -10.633 14.875 22.938 1 50.16 63 PHE A CA 1
ATOM 495 C C . PHE A 1 63 ? -11.859 15.656 23.406 1 50.16 63 PHE A C 1
ATOM 497 O O . PHE A 1 63 ? -12.266 16.625 22.781 1 50.16 63 PHE A O 1
ATOM 504 N N . TYR A 1 64 ? -12.383 15.227 24.484 1 51.28 64 TYR A N 1
ATOM 505 C CA . TYR A 1 64 ? -13.586 15.883 25 1 51.28 64 TYR A CA 1
ATOM 506 C C . TYR A 1 64 ? -13.281 17.297 25.453 1 51.28 64 TYR A C 1
ATOM 508 O O . TYR A 1 64 ? -14.109 18.203 25.281 1 51.28 64 TYR A O 1
ATOM 516 N N . THR A 1 65 ? -12.195 17.453 25.953 1 51.34 65 THR A N 1
ATOM 517 C CA . THR A 1 65 ? -11.797 18.797 26.344 1 51.34 65 THR A CA 1
ATOM 518 C C . THR A 1 65 ? -11.68 19.703 25.109 1 51.34 65 THR A C 1
ATOM 520 O O . THR A 1 65 ? -12.141 20.844 25.125 1 51.34 65 THR A O 1
ATOM 523 N N . GLU A 1 66 ? -11.078 19.062 24.156 1 52.28 66 GLU A N 1
ATOM 524 C CA . GLU A 1 66 ? -10.945 19.828 22.922 1 52.28 66 GLU A CA 1
ATOM 525 C C . GLU A 1 66 ? -12.305 20.062 22.266 1 52.28 66 GLU A C 1
ATOM 527 O O . GLU A 1 66 ? -12.57 21.141 21.734 1 52.28 66 GLU A O 1
ATOM 532 N N . GLU A 1 67 ? -13.047 19.078 22.344 1 52.12 67 GLU A N 1
ATOM 533 C CA . GLU A 1 67 ? -14.414 19.203 21.859 1 52.12 67 GLU A CA 1
ATOM 534 C C . GLU A 1 67 ? -15.188 20.266 22.641 1 52.12 67 GLU A C 1
ATOM 536 O O . GLU A 1 67 ? -15.953 21.031 22.078 1 52.12 67 GLU A O 1
ATOM 541 N N . ALA A 1 68 ? -15.109 20.203 23.844 1 50.25 68 ALA A N 1
ATOM 542 C CA . ALA A 1 68 ? -15.766 21.188 24.703 1 50.25 68 ALA A CA 1
ATOM 543 C C . ALA A 1 68 ? -15.297 22.609 24.391 1 50.25 68 ALA A C 1
ATOM 545 O O . ALA A 1 68 ? -16.109 23.531 24.328 1 50.25 68 ALA A O 1
ATOM 546 N N . LYS A 1 69 ? -14.086 22.641 24.234 1 50.78 69 LYS A N 1
ATOM 547 C CA . LYS A 1 69 ? -13.547 23.953 23.875 1 50.78 69 LYS A CA 1
ATOM 548 C C . LYS A 1 69 ? -14.07 24.391 22.5 1 50.78 69 LYS A C 1
ATOM 550 O O . LYS A 1 69 ? -14.406 25.562 22.312 1 50.78 69 LYS A O 1
ATOM 555 N N . ALA A 1 70 ? -14.039 23.406 21.625 1 49.44 70 ALA A N 1
ATOM 556 C CA . ALA A 1 70 ? -14.531 23.688 20.281 1 49.44 70 ALA A CA 1
ATOM 557 C C . ALA A 1 70 ? -16.031 24 20.312 1 49.44 70 ALA A C 1
ATOM 559 O O . ALA A 1 70 ? -16.5 24.859 19.562 1 49.44 70 ALA A O 1
ATOM 560 N N . GLY A 1 71 ? -16.688 23.172 20.938 1 47.19 71 GLY A N 1
ATOM 561 C CA . GLY A 1 71 ? -18.109 23.422 21.047 1 47.19 71 GLY A CA 1
ATOM 562 C C . GLY A 1 71 ? -18.438 24.781 21.641 1 47.19 71 GLY A C 1
ATOM 563 O O . GLY A 1 71 ? -19.438 25.391 21.266 1 47.19 71 GLY A O 1
ATOM 564 N N . LEU A 1 72 ? -17.906 25.094 22.688 1 46.38 72 LEU A N 1
ATOM 565 C CA . LEU A 1 72 ? -18.234 26.391 23.281 1 46.38 72 LEU A CA 1
ATOM 566 C C . LEU A 1 72 ? -17.969 27.531 22.312 1 46.38 72 LEU A C 1
ATOM 568 O O . LEU A 1 72 ? -18.609 28.578 22.391 1 46.38 72 LEU A O 1
ATOM 572 N N . ASN A 1 73 ? -17.047 27.484 21.547 1 43.97 73 ASN A N 1
ATOM 573 C CA . ASN A 1 73 ? -16.859 28.547 20.562 1 43.97 73 ASN A CA 1
ATOM 574 C C . ASN A 1 73 ? -17.594 28.25 19.266 1 43.97 73 ASN A C 1
ATOM 576 O O . ASN A 1 73 ? -17.734 27.094 18.875 1 43.97 73 ASN A O 1
ATOM 580 N N . ASN A 1 74 ? -18.656 29.016 18.719 1 44.59 74 ASN A N 1
ATOM 581 C CA . ASN A 1 74 ? -19.516 28.891 17.547 1 44.59 74 ASN A CA 1
ATOM 582 C C . ASN A 1 74 ? -18.953 27.906 16.531 1 44.59 74 ASN A C 1
ATOM 584 O O . ASN A 1 74 ? -19.188 26.688 16.641 1 44.59 74 ASN A O 1
ATOM 588 N N . GLU A 1 75 ? -18.844 28.484 15.016 1 49.19 75 GLU A N 1
ATOM 589 C CA . GLU A 1 75 ? -18.609 27.828 13.734 1 49.19 75 GLU A CA 1
ATOM 590 C C . GLU A 1 75 ? -17.344 26.984 13.773 1 49.19 75 GLU A C 1
ATOM 592 O O . GLU A 1 75 ? -16.25 27.469 13.469 1 49.19 75 GLU A O 1
ATOM 597 N N . LYS A 1 76 ? -17.141 26.062 14.539 1 51.62 76 LYS A N 1
ATOM 598 C CA . LYS A 1 76 ? -16.031 25.438 15.242 1 51.62 76 LYS A CA 1
ATOM 599 C C . LYS A 1 76 ? -15.156 24.625 14.289 1 51.62 76 LYS A C 1
ATOM 601 O O . LYS A 1 76 ? -15.648 23.703 13.641 1 51.62 76 LYS A O 1
ATOM 606 N N . LEU A 1 77 ? -14.25 25.25 13.758 1 64.69 77 LEU A N 1
ATOM 607 C CA . LEU A 1 77 ? -13.211 24.641 12.938 1 64.69 77 LEU A CA 1
ATOM 608 C C . LEU A 1 77 ? -12.57 23.453 13.672 1 64.69 77 LEU A C 1
ATOM 610 O O . LEU A 1 77 ? -11.828 23.656 14.633 1 64.69 77 LEU A O 1
ATOM 614 N N . TYR A 1 78 ? -13.273 22.312 13.578 1 77.31 78 TYR A N 1
ATOM 615 C CA . TYR A 1 78 ? -12.727 21.078 14.141 1 77.31 78 TYR A CA 1
ATOM 616 C C . TYR A 1 78 ? -11.297 20.844 13.664 1 77.31 78 TYR A C 1
ATOM 618 O O . TYR A 1 78 ? -10.961 21.156 12.523 1 77.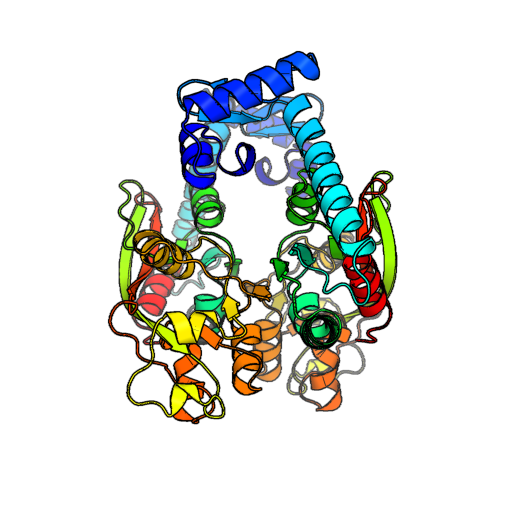31 78 TYR A O 1
ATOM 626 N N . SER A 1 79 ? -10.5 20.578 14.719 1 81.19 79 SER A N 1
ATOM 627 C CA . SER A 1 79 ? -9.141 20.172 14.391 1 81.19 79 SER A CA 1
ATOM 628 C C . SER A 1 79 ? -8.789 18.844 15.055 1 81.19 79 SER A C 1
ATOM 630 O O . SER A 1 79 ? -9.484 18.391 15.977 1 81.19 79 SER A O 1
ATOM 632 N N . GLY A 1 80 ? -7.898 18.109 14.508 1 87.12 80 GLY A N 1
ATOM 633 C CA . GLY A 1 80 ? -7.488 16.812 15.039 1 87.12 80 GLY A CA 1
ATOM 634 C C . GLY A 1 80 ? -7.09 15.828 13.961 1 87.12 80 GLY A C 1
ATOM 635 O O . GLY A 1 80 ? -6.844 16.219 12.82 1 87.12 80 GLY A O 1
ATOM 636 N N . VAL A 1 81 ? -6.926 14.57 14.453 1 89.38 81 VAL A N 1
ATOM 637 C CA . VAL A 1 81 ? -6.422 13.539 13.555 1 89.38 81 VAL A CA 1
ATOM 638 C C . VAL A 1 81 ? -7.383 12.352 13.547 1 89.38 81 VAL A C 1
ATOM 640 O O . VAL A 1 81 ? -7.887 11.945 14.602 1 89.38 81 VAL A O 1
ATOM 643 N N . ILE A 1 82 ? -7.734 11.93 12.398 1 94.44 82 ILE A N 1
ATOM 644 C CA . ILE A 1 82 ? -8.438 10.656 12.242 1 94.44 82 ILE A CA 1
ATOM 645 C C . ILE A 1 82 ? -7.539 9.648 11.539 1 94.44 82 ILE A C 1
ATOM 647 O O . ILE A 1 82 ? -7.023 9.93 10.453 1 94.44 82 ILE A O 1
ATOM 651 N N . LYS A 1 83 ? -7.328 8.5 12.188 1 95.06 83 LYS A N 1
ATOM 652 C CA . LYS A 1 83 ? -6.488 7.434 11.648 1 95.06 83 LYS A CA 1
ATOM 653 C C . LYS A 1 83 ? -7.336 6.285 11.109 1 95.06 83 LYS A C 1
ATOM 655 O O . LYS A 1 83 ? -8.125 5.688 11.852 1 95.06 83 LYS A O 1
ATOM 660 N N . ILE A 1 84 ? -7.066 5.965 9.852 1 96.75 84 ILE A N 1
ATOM 661 C CA . ILE A 1 84 ? -7.93 5.004 9.164 1 96.75 84 ILE A CA 1
ATOM 662 C C . ILE A 1 84 ? -7.094 3.824 8.672 1 96.75 84 ILE A C 1
ATOM 664 O O . ILE A 1 84 ? -6.039 4.012 8.07 1 96.75 84 ILE A O 1
ATOM 668 N N . GLY A 1 85 ? -7.543 2.613 8.969 1 95.88 85 GLY A N 1
ATOM 669 C CA . GLY A 1 85 ? -7.016 1.408 8.352 1 95.88 85 GLY A CA 1
ATOM 670 C C . GLY A 1 85 ? -7.859 0.912 7.191 1 95.88 85 GLY A C 1
ATOM 671 O O . GLY A 1 85 ? -9.086 0.895 7.273 1 95.88 85 GLY A O 1
ATOM 672 N N . THR A 1 86 ? -7.164 0.533 6.098 1 94.06 86 THR A N 1
ATOM 673 C CA . THR A 1 86 ? -7.918 0.057 4.945 1 94.06 86 THR A CA 1
ATOM 674 C C . THR A 1 86 ? -7.059 -0.861 4.078 1 94.06 86 THR A C 1
ATOM 676 O O . THR A 1 86 ? -5.922 -1.178 4.438 1 94.06 86 THR A O 1
ATOM 679 N N . SER A 1 87 ? -7.68 -1.397 3.027 1 90.25 87 SER A N 1
ATOM 680 C CA . SER A 1 87 ? -6.961 -2.186 2.031 1 90.25 87 SER A CA 1
ATOM 681 C C . SER A 1 87 ? -6.562 -1.33 0.833 1 90.25 87 SER A C 1
ATOM 683 O O . SER A 1 87 ? -7.148 -0.271 0.596 1 90.25 87 SER A O 1
ATOM 685 N N . GLU A 1 88 ? -5.551 -1.812 0.122 1 89.25 88 GLU A N 1
ATOM 686 C CA . GLU A 1 88 ? -5.09 -1.078 -1.053 1 89.25 88 GLU A CA 1
ATOM 687 C C . GLU A 1 88 ? -6.207 -0.921 -2.08 1 89.25 88 GLU A C 1
ATOM 689 O O . GLU A 1 88 ? -6.309 0.116 -2.738 1 89.25 88 GLU A O 1
ATOM 694 N N . SER A 1 89 ? -7.004 -1.94 -2.201 1 89.56 89 SER A N 1
ATOM 695 C CA . SER A 1 89 ? -8.094 -1.916 -3.17 1 89.56 89 SER A CA 1
ATOM 696 C C . SER A 1 89 ? -9.094 -0.812 -2.848 1 89.56 89 SER A C 1
ATOM 698 O O . SER A 1 89 ? -9.492 -0.046 -3.73 1 89.56 89 SER A O 1
ATOM 700 N N . ILE A 1 90 ? -9.406 -0.687 -1.618 1 92.31 90 ILE A N 1
ATOM 701 C CA . ILE A 1 90 ? -10.367 0.326 -1.181 1 92.31 90 ILE A CA 1
ATOM 702 C C . ILE A 1 90 ? -9.727 1.709 -1.266 1 92.31 90 ILE A C 1
ATOM 704 O O . ILE A 1 90 ? -10.359 2.668 -1.715 1 92.31 90 ILE A O 1
ATOM 708 N N . LEU A 1 91 ? -8.492 1.771 -0.836 1 93.56 91 LEU A N 1
ATOM 709 C CA . LEU A 1 91 ? -7.773 3.039 -0.849 1 93.56 91 LEU A CA 1
ATOM 710 C C . LEU A 1 91 ? -7.75 3.637 -2.252 1 93.56 91 LEU A C 1
ATOM 712 O O . LEU A 1 91 ? -8.086 4.809 -2.439 1 93.56 91 LEU A O 1
ATOM 716 N N . SER A 1 92 ? -7.477 2.842 -3.207 1 90.19 92 SER A N 1
ATOM 717 C CA . SER A 1 92 ? -7.258 3.342 -4.559 1 90.19 92 SER A CA 1
ATOM 718 C C . SER A 1 92 ? -8.578 3.666 -5.25 1 90.19 92 SER A C 1
ATOM 720 O O . SER A 1 92 ? -8.617 4.477 -6.18 1 90.19 92 SER A O 1
ATOM 722 N N . THR A 1 93 ? -9.664 3.15 -4.809 1 90.75 93 THR A N 1
ATOM 723 C CA . THR A 1 93 ? -10.914 3.293 -5.539 1 90.75 93 THR A CA 1
ATOM 724 C C . THR A 1 93 ? -11.859 4.25 -4.812 1 90.75 93 THR A C 1
ATOM 726 O O . THR A 1 93 ? -12.508 5.086 -5.441 1 90.75 93 THR A O 1
ATOM 729 N N . SER A 1 94 ? -11.906 4.203 -3.52 1 92.62 94 SER A N 1
ATOM 730 C CA . SER A 1 94 ? -12.945 4.906 -2.773 1 92.62 94 SER A CA 1
ATOM 731 C C . SER A 1 94 ? -12.383 6.148 -2.086 1 92.62 94 SER A C 1
ATOM 733 O O . SER A 1 94 ? -13.055 7.176 -2.014 1 92.62 94 SER A O 1
ATOM 735 N N . PHE A 1 95 ? -11.211 6.141 -1.686 1 95.12 95 PHE A N 1
ATOM 736 C CA . PHE A 1 95 ? -10.703 7.152 -0.761 1 95.12 95 PHE A CA 1
ATOM 737 C C . PHE A 1 95 ? -10.406 8.453 -1.495 1 95.12 95 PHE A C 1
ATOM 739 O O . PHE A 1 95 ? -10.484 9.531 -0.909 1 95.12 95 PHE A O 1
ATOM 746 N N . PRO A 1 96 ? -10.039 8.422 -2.76 1 94.88 96 PRO A N 1
ATOM 747 C CA . PRO A 1 96 ? -9.82 9.711 -3.42 1 94.88 96 PRO A CA 1
ATOM 748 C C . PRO A 1 96 ? -11.008 10.656 -3.283 1 94.88 96 PRO A C 1
ATOM 750 O O . PRO A 1 96 ? -10.844 11.812 -2.885 1 94.88 96 PRO A O 1
ATOM 753 N N . LYS A 1 97 ? -12.164 10.141 -3.508 1 94.88 97 LYS A N 1
ATOM 754 C CA . LYS A 1 97 ? -13.375 10.961 -3.395 1 94.88 97 LYS A CA 1
ATOM 755 C C . LYS A 1 97 ? -13.68 11.281 -1.936 1 94.88 97 LYS A C 1
ATOM 757 O O . LYS A 1 97 ? -14.055 12.414 -1.611 1 94.88 97 LYS A O 1
ATOM 762 N N . ILE A 1 98 ? -13.469 10.352 -1.1 1 96.31 98 ILE A N 1
ATOM 763 C CA . ILE A 1 98 ? -13.766 10.508 0.321 1 96.31 98 ILE A CA 1
ATOM 764 C C . ILE A 1 98 ? -12.883 11.602 0.912 1 96.31 98 ILE A C 1
ATOM 766 O O . ILE A 1 98 ? -13.367 12.492 1.618 1 96.31 98 ILE A O 1
ATOM 770 N N . ILE A 1 99 ? -11.586 11.539 0.582 1 97.06 99 ILE A N 1
ATOM 771 C CA . ILE A 1 99 ? -10.617 12.484 1.122 1 97.06 99 ILE A CA 1
ATOM 772 C C . ILE A 1 99 ? -10.953 13.898 0.643 1 97.06 99 ILE A C 1
ATOM 774 O O . ILE A 1 99 ? -10.945 14.844 1.432 1 97.06 99 ILE A O 1
ATOM 778 N N . LYS A 1 100 ? -11.305 14.031 -0.617 1 96.19 100 LYS A N 1
ATOM 779 C CA . LYS A 1 100 ? -11.617 15.336 -1.2 1 96.19 100 LYS A CA 1
ATOM 780 C C . LYS A 1 100 ? -12.836 15.961 -0.523 1 96.19 100 LYS A C 1
ATOM 782 O O . LYS A 1 100 ? -12.781 17.109 -0.073 1 96.19 100 LYS A O 1
ATOM 787 N N . LYS A 1 101 ? -13.844 15.234 -0.374 1 96.38 101 LYS A N 1
ATOM 788 C CA . LYS A 1 101 ? -15.078 15.734 0.221 1 96.38 101 LYS A CA 1
ATOM 789 C C . LYS A 1 101 ? -14.883 16.047 1.703 1 96.38 101 LYS A C 1
ATOM 791 O O . LYS A 1 101 ? -15.359 17.062 2.195 1 96.38 101 LYS A O 1
ATOM 796 N N . PHE A 1 102 ? -14.242 15.188 2.367 1 96.94 102 PHE A N 1
ATOM 797 C CA . PHE A 1 102 ? -14.031 15.383 3.797 1 96.94 102 PHE A CA 1
ATOM 798 C C . PHE A 1 102 ? -13.219 16.656 4.055 1 96.94 102 PHE A C 1
ATOM 800 O O . PHE A 1 102 ? -13.531 17.422 4.969 1 96.94 102 PHE A O 1
ATOM 807 N N . HIS A 1 103 ? -12.141 16.812 3.26 1 96 103 HIS A N 1
ATOM 808 C CA . HIS A 1 103 ? -11.297 17.984 3.414 1 96 103 HIS A CA 1
ATOM 809 C C . HIS A 1 103 ? -12.086 19.266 3.16 1 96 103 HIS A C 1
ATOM 811 O O . HIS A 1 103 ? -11.828 20.297 3.795 1 96 103 HIS A O 1
ATOM 817 N N . GLN A 1 104 ? -13.008 19.234 2.285 1 94.38 104 GLN A N 1
ATOM 818 C CA . GLN A 1 104 ? -13.875 20.375 2.012 1 94.38 104 GLN A CA 1
ATOM 819 C C . GLN A 1 104 ? -14.75 20.703 3.219 1 94.38 104 GLN A C 1
ATOM 821 O O . GLN A 1 104 ? -14.969 21.875 3.535 1 94.38 104 GLN A O 1
ATOM 826 N N . ILE A 1 105 ? -15.164 19.703 3.859 1 93.88 105 ILE A N 1
ATOM 827 C CA . ILE A 1 105 ? -16.062 19.875 5 1 93.88 105 ILE A CA 1
ATOM 828 C C . ILE A 1 105 ? -15.258 20.266 6.238 1 93.88 105 ILE A C 1
ATOM 830 O O . ILE A 1 105 ? -15.688 21.109 7.023 1 93.88 105 ILE A O 1
ATOM 834 N N . HIS A 1 106 ? -14.109 19.594 6.371 1 94.19 106 HIS A N 1
ATOM 835 C CA . HIS A 1 106 ? -13.266 19.797 7.539 1 94.19 106 HIS A CA 1
ATOM 836 C C . HIS A 1 106 ? -11.828 20.125 7.133 1 94.19 106 HIS A C 1
ATOM 838 O O . HIS A 1 106 ? -10.93 19.312 7.312 1 94.19 106 HIS A O 1
ATOM 844 N N . PRO A 1 107 ? -11.57 21.328 6.777 1 91.62 107 PRO A N 1
ATOM 845 C CA . PRO A 1 107 ? -10.266 21.688 6.215 1 91.62 107 PRO A CA 1
ATOM 846 C C . PRO A 1 107 ? -9.148 21.641 7.25 1 91.62 107 PRO A C 1
ATOM 848 O O . PRO A 1 107 ? -7.969 21.578 6.887 1 91.62 107 PRO A O 1
ATOM 851 N N . ASN A 1 108 ? -9.5 21.625 8.508 1 89.44 108 ASN A N 1
ATOM 852 C CA . ASN A 1 108 ? -8.469 21.672 9.531 1 89.44 108 ASN A CA 1
ATOM 853 C C . ASN A 1 108 ? -8.195 20.312 10.141 1 89.44 108 ASN A C 1
ATOM 855 O O . ASN A 1 108 ? -7.387 20.172 11.062 1 89.44 108 ASN A O 1
ATOM 859 N N . MET A 1 109 ? -8.805 19.312 9.633 1 92.38 109 MET A N 1
ATOM 860 C CA . MET A 1 109 ? -8.594 17.953 10.102 1 92.38 109 MET A CA 1
ATOM 861 C C . MET A 1 109 ? -7.41 17.297 9.391 1 92.38 109 MET A 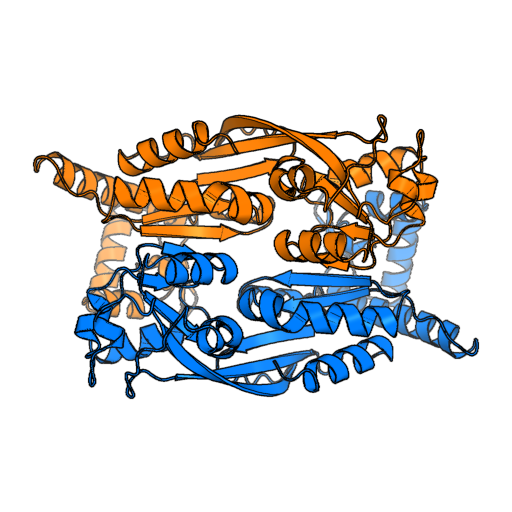C 1
ATOM 863 O O . MET A 1 109 ? -7.086 17.672 8.258 1 92.38 109 MET A O 1
ATOM 867 N N . HIS A 1 110 ? -6.801 16.375 10.117 1 91.06 110 HIS A N 1
ATOM 868 C CA . HIS A 1 110 ? -5.707 15.555 9.609 1 91.06 110 HIS A CA 1
ATOM 869 C C . HIS A 1 110 ? -6.137 14.094 9.453 1 91.06 110 HIS A C 1
ATOM 871 O O . HIS A 1 110 ? -6.582 13.469 10.414 1 91.06 110 HIS A O 1
ATOM 877 N N . ILE A 1 111 ? -6.008 13.609 8.203 1 96 111 ILE A N 1
ATOM 878 C CA . ILE A 1 111 ? -6.34 12.211 7.949 1 96 111 ILE A CA 1
ATOM 879 C C . ILE A 1 111 ? -5.062 11.406 7.738 1 96 111 ILE A C 1
ATOM 881 O O . ILE A 1 111 ? -4.191 11.805 6.957 1 96 111 ILE A O 1
ATOM 885 N N . CYS A 1 112 ? -4.965 10.344 8.477 1 94.56 112 CYS A N 1
ATOM 886 C CA . CYS A 1 112 ? -3.889 9.375 8.305 1 94.56 112 CYS A CA 1
ATOM 887 C C . CYS A 1 112 ? -4.438 8.023 7.859 1 94.56 112 CYS A C 1
ATOM 889 O O . CYS A 1 112 ? -5.254 7.422 8.555 1 94.56 112 CYS A O 1
ATOM 891 N N . ILE A 1 113 ? -3.943 7.574 6.742 1 96 113 ILE A N 1
ATOM 892 C CA . ILE A 1 113 ? -4.434 6.305 6.211 1 96 113 ILE A CA 1
ATOM 893 C C . ILE A 1 113 ? -3.295 5.293 6.16 1 96 113 ILE A C 1
ATOM 895 O O . ILE A 1 113 ? -2.217 5.586 5.637 1 96 113 ILE A O 1
ATOM 899 N N . LYS A 1 114 ? -3.6 4.156 6.699 1 92.31 114 LYS A N 1
ATOM 900 C CA . LYS A 1 114 ? -2.658 3.039 6.664 1 92.31 114 LYS A CA 1
ATOM 901 C C . LYS A 1 114 ? -3.281 1.815 5.996 1 92.31 114 LYS A C 1
ATOM 903 O O . LYS A 1 114 ? -4.457 1.514 6.215 1 92.31 114 LYS A O 1
ATOM 908 N N . THR A 1 115 ? -2.428 1.19 5.223 1 90.88 115 THR A N 1
ATOM 909 C CA . THR A 1 115 ? -2.881 -0.049 4.602 1 90.88 115 THR A CA 1
ATOM 910 C C . THR A 1 115 ? -2.189 -1.255 5.234 1 90.88 115 THR A C 1
ATOM 912 O O . THR A 1 115 ? -1.078 -1.138 5.754 1 90.88 115 THR A O 1
ATOM 915 N N . GLY A 1 116 ? -2.941 -2.357 5.207 1 85.62 116 GLY A N 1
ATOM 916 C CA . GLY A 1 116 ? -2.381 -3.584 5.754 1 85.62 116 GLY A CA 1
ATOM 917 C C . GLY A 1 116 ? -3.357 -4.742 5.738 1 85.62 116 GLY A C 1
ATOM 918 O O . GLY A 1 116 ? -4.441 -4.641 5.16 1 85.62 116 GLY A O 1
ATOM 919 N N . THR A 1 117 ? -2.875 -5.797 6.352 1 81.88 117 THR A N 1
ATOM 920 C CA . THR A 1 117 ? -3.719 -6.977 6.488 1 81.88 117 THR A CA 1
ATOM 921 C C . THR A 1 117 ? -4.793 -6.754 7.547 1 81.88 117 THR A C 1
ATOM 923 O O . THR A 1 117 ? -4.695 -5.828 8.359 1 81.88 117 THR A O 1
ATOM 926 N N . ARG A 1 118 ? -5.691 -7.617 7.508 1 83.19 118 ARG A N 1
ATOM 927 C CA . ARG A 1 118 ? -6.75 -7.555 8.508 1 83.19 118 ARG A CA 1
ATOM 928 C C . ARG A 1 118 ? -6.176 -7.609 9.922 1 83.19 118 ARG A C 1
ATOM 930 O O . ARG A 1 118 ? -6.543 -6.805 10.781 1 83.19 118 ARG A O 1
ATOM 937 N N . ASP A 1 119 ? -5.289 -8.562 10.117 1 80.75 119 ASP A N 1
ATOM 938 C CA . ASP A 1 119 ? -4.699 -8.734 11.445 1 80.75 119 ASP A CA 1
ATOM 939 C C . ASP A 1 119 ? -3.961 -7.473 11.883 1 80.75 119 ASP A C 1
ATOM 941 O O . ASP A 1 119 ? -4.09 -7.043 13.031 1 80.75 119 ASP A O 1
ATOM 945 N N . PHE A 1 120 ? -3.281 -6.957 11.047 1 83.5 120 PHE A N 1
ATOM 946 C CA . PHE A 1 120 ? -2.555 -5.73 11.352 1 83.5 120 PHE A CA 1
ATOM 947 C C . PHE A 1 120 ? -3.52 -4.605 11.711 1 83.5 120 PHE A C 1
ATOM 949 O O . PHE A 1 120 ? -3.309 -3.895 12.695 1 83.5 120 PHE A O 1
ATOM 956 N N . ILE A 1 121 ? -4.535 -4.461 10.922 1 90 121 ILE A N 1
ATOM 957 C CA . ILE A 1 121 ? -5.488 -3.369 11.094 1 90 121 ILE A CA 1
ATOM 958 C C . ILE A 1 121 ? -6.219 -3.518 12.422 1 90 121 ILE A C 1
ATOM 960 O O . ILE A 1 121 ? -6.297 -2.566 13.203 1 90 121 ILE A O 1
ATOM 964 N N . PHE A 1 122 ? -6.613 -4.645 12.734 1 87.12 122 PHE A N 1
ATOM 965 C CA . PHE A 1 122 ? -7.363 -4.836 13.969 1 87.12 122 PHE A CA 1
ATOM 966 C C . PHE A 1 122 ? -6.441 -4.742 15.18 1 87.12 122 PHE A C 1
ATOM 968 O O . PHE A 1 122 ? -6.836 -4.219 16.219 1 87.12 122 PHE A O 1
ATOM 975 N N . ASP A 1 123 ? -5.277 -5.289 14.992 1 85.19 123 ASP A N 1
ATOM 976 C CA . ASP A 1 123 ? -4.297 -5.129 16.062 1 85.19 123 ASP A CA 1
ATOM 977 C C . ASP A 1 123 ? -4.023 -3.652 16.344 1 85.19 123 ASP A C 1
ATOM 979 O O . ASP A 1 123 ? -3.957 -3.236 17.5 1 85.19 123 ASP A O 1
ATOM 983 N N . SER A 1 124 ? -3.898 -2.91 15.312 1 87.69 124 SER A N 1
ATOM 984 C CA . SER A 1 124 ? -3.664 -1.476 15.438 1 87.69 124 SER A CA 1
ATOM 985 C C . SER A 1 124 ? -4.859 -0.773 16.078 1 87.69 124 SER A C 1
ATOM 987 O O . SER A 1 124 ? -4.691 0.189 16.828 1 87.69 124 SER A O 1
ATOM 989 N N . MET A 1 125 ? -6.035 -1.223 15.844 1 88.44 125 MET A N 1
ATOM 990 C CA . MET A 1 125 ? -7.242 -0.66 16.438 1 88.44 125 MET A CA 1
ATOM 991 C C . MET A 1 125 ? -7.309 -0.974 17.938 1 88.44 125 MET A C 1
ATOM 993 O O . MET A 1 125 ? -7.68 -0.116 18.734 1 88.44 125 MET A O 1
ATOM 997 N N . ILE A 1 126 ? -6.906 -2.158 18.234 1 82.44 126 ILE A N 1
ATOM 998 C CA . ILE A 1 126 ? -6.914 -2.592 19.625 1 82.44 126 ILE A CA 1
ATOM 999 C C . ILE A 1 126 ? -5.953 -1.731 20.438 1 82.44 126 ILE A C 1
ATOM 1001 O O . ILE A 1 126 ? -6.238 -1.386 21.594 1 82.44 126 ILE A O 1
ATOM 1005 N N . HIS A 1 127 ? -4.91 -1.371 19.781 1 80.12 127 HIS A N 1
ATOM 1006 C CA . HIS A 1 127 ? -3.896 -0.576 20.453 1 80.12 127 HIS A CA 1
ATOM 1007 C C . HIS A 1 127 ? -4.125 0.915 20.234 1 80.12 127 HIS A C 1
ATOM 1009 O O . HIS A 1 127 ? -3.23 1.728 20.484 1 80.12 127 HIS A O 1
ATOM 1015 N N . ASN A 1 128 ? -5.211 1.22 19.641 1 79.44 128 ASN A N 1
ATOM 1016 C CA . ASN A 1 128 ? -5.656 2.596 19.453 1 79.44 128 ASN A CA 1
ATOM 1017 C C . ASN A 1 128 ? -4.734 3.352 18.5 1 79.44 128 ASN A C 1
ATOM 1019 O O . ASN A 1 128 ? -4.52 4.555 18.656 1 79.44 128 ASN A O 1
ATOM 1023 N N . GLU A 1 129 ? -4.133 2.604 17.656 1 86.06 129 GLU A N 1
ATOM 1024 C CA . GLU A 1 129 ? -3.285 3.203 16.625 1 86.06 129 GLU A CA 1
ATOM 1025 C C . GLU A 1 129 ? -4.102 3.594 15.398 1 86.06 129 GLU A C 1
ATOM 1027 O O . GLU A 1 129 ? -3.635 4.359 14.555 1 86.06 129 GLU A O 1
ATOM 1032 N N . LEU A 1 130 ? -5.262 3.049 15.375 1 93 130 LEU A N 1
ATOM 1033 C CA . LEU A 1 130 ? -6.246 3.381 14.352 1 93 130 LEU A CA 1
ATOM 1034 C C . LEU A 1 130 ? -7.602 3.676 14.977 1 93 130 LEU A C 1
ATOM 1036 O O . LEU A 1 130 ? -7.98 3.051 15.969 1 93 130 LEU A O 1
ATOM 1040 N N . ASP A 1 131 ? -8.312 4.605 14.352 1 92.06 131 ASP A N 1
ATOM 1041 C CA . ASP A 1 131 ? -9.609 5.012 14.875 1 92.06 131 ASP A CA 1
ATOM 1042 C C . ASP A 1 131 ? -10.742 4.211 14.219 1 92.06 131 ASP A C 1
ATOM 1044 O O . ASP A 1 131 ? -11.773 3.961 14.844 1 92.06 131 ASP A O 1
ATOM 1048 N N . LEU A 1 132 ? -10.57 3.902 12.992 1 94.69 132 LEU A N 1
ATOM 1049 C CA . LEU A 1 132 ? -11.57 3.135 12.25 1 94.69 132 LEU A CA 1
ATOM 1050 C C . LEU A 1 132 ? -10.922 2.324 11.141 1 94.69 132 LEU A C 1
ATOM 1052 O O . LEU A 1 132 ? -9.766 2.564 10.781 1 94.69 132 LEU A O 1
ATOM 1056 N N . ALA A 1 133 ? -11.688 1.308 10.719 1 95 133 ALA A N 1
ATOM 1057 C CA . ALA A 1 133 ? -11.234 0.448 9.625 1 95 133 ALA A CA 1
ATOM 1058 C C . ALA A 1 133 ? -12.312 0.327 8.547 1 95 133 ALA A C 1
ATOM 1060 O O . ALA A 1 133 ? -13.5 0.197 8.852 1 95 133 ALA A O 1
ATOM 1061 N N . TYR A 1 134 ? -11.922 0.549 7.34 1 94.62 134 TYR A N 1
ATOM 1062 C CA . TYR A 1 134 ? -12.734 0.245 6.164 1 94.62 134 TYR A CA 1
ATOM 1063 C C . TYR A 1 134 ? -12.078 -0.837 5.316 1 94.62 134 TYR A C 1
ATOM 1065 O O . TYR A 1 134 ? -11.117 -0.567 4.586 1 94.62 134 TYR A O 1
ATOM 1073 N N . ILE A 1 135 ? -12.633 -2.057 5.426 1 91.62 135 ILE A N 1
ATOM 1074 C CA . ILE A 1 135 ? -11.922 -3.197 4.852 1 91.62 135 ILE A CA 1
ATOM 1075 C C . ILE A 1 135 ? -12.883 -4.039 4.02 1 91.62 135 ILE A C 1
ATOM 1077 O O . ILE A 1 135 ? -14.102 -3.842 4.074 1 91.62 135 ILE A O 1
ATOM 1081 N N . ILE A 1 136 ? -12.305 -4.859 3.234 1 89.56 136 ILE A N 1
ATOM 1082 C CA . ILE A 1 136 ? -13.055 -5.828 2.445 1 89.56 136 ILE A CA 1
ATOM 1083 C C . ILE A 1 136 ? -12.727 -7.242 2.91 1 89.56 136 ILE A C 1
ATOM 1085 O O . ILE A 1 136 ? -11.555 -7.637 2.938 1 89.56 136 ILE A O 1
ATOM 1089 N N . ASP A 1 137 ? -13.688 -7.918 3.369 1 85.44 137 ASP A N 1
ATOM 1090 C CA . ASP A 1 137 ? -13.516 -9.266 3.908 1 85.44 137 ASP A CA 1
ATOM 1091 C C . ASP A 1 137 ? -14.844 -10.023 3.926 1 85.44 137 ASP A C 1
ATOM 1093 O O . ASP A 1 137 ? -15.867 -9.5 3.469 1 85.44 137 ASP A O 1
ATOM 1097 N N . GLN A 1 138 ? -14.68 -11.273 4.34 1 83.06 138 GLN A N 1
ATOM 1098 C CA . GLN A 1 138 ? -15.906 -11.977 4.691 1 83.06 138 GLN A CA 1
ATOM 1099 C C . GLN A 1 138 ? -16.594 -11.328 5.891 1 83.06 138 GLN A C 1
ATOM 1101 O O . GLN A 1 138 ? -15.969 -10.555 6.625 1 83.06 138 GLN A O 1
ATOM 1106 N N . ASN A 1 139 ? -17.828 -11.555 5.996 1 77.12 139 ASN A N 1
ATOM 1107 C CA . ASN A 1 139 ? -18.578 -10.922 7.074 1 77.12 139 ASN A CA 1
ATOM 1108 C C . ASN A 1 139 ? -17.953 -11.227 8.438 1 77.12 139 ASN A C 1
ATOM 1110 O O . ASN A 1 139 ? -17.828 -12.391 8.812 1 77.12 139 ASN A O 1
ATOM 1114 N N . VAL A 1 140 ? -17.453 -10.148 8.992 1 68.31 140 VAL A N 1
ATOM 1115 C CA . VAL A 1 140 ? -16.797 -10.273 10.289 1 68.31 140 VAL A CA 1
ATOM 1116 C C . VAL A 1 140 ? -17.734 -9.773 11.383 1 68.31 140 VAL A C 1
ATOM 1118 O O . VAL A 1 140 ? -18.328 -8.695 11.266 1 68.31 140 VAL A O 1
ATOM 1121 N N . ILE A 1 141 ? -17.984 -10.672 12.336 1 66.94 141 ILE A N 1
ATOM 1122 C CA . ILE A 1 141 ? -18.766 -10.273 13.5 1 66.94 141 ILE A CA 1
ATOM 1123 C C . ILE A 1 141 ? -17.891 -10.344 14.758 1 66.94 141 ILE A C 1
ATOM 1125 O O . ILE A 1 141 ? -17.203 -11.336 14.984 1 66.94 141 ILE A O 1
ATOM 1129 N N . ASP A 1 142 ? -17.594 -9.18 15.25 1 68.38 142 ASP A N 1
ATOM 1130 C CA . ASP A 1 142 ? -16.906 -9.18 16.531 1 68.38 142 ASP A CA 1
ATOM 1131 C C . ASP A 1 142 ? -17.625 -8.297 17.547 1 68.38 142 ASP A C 1
ATOM 1133 O O . ASP A 1 142 ? -18.156 -7.246 17.188 1 68.38 142 ASP A O 1
ATOM 1137 N N . HIS A 1 143 ? -17.562 -8.812 18.766 1 72.44 143 HIS A N 1
ATOM 1138 C CA . HIS A 1 143 ? -18.359 -8.188 19.812 1 72.44 143 HIS A CA 1
ATOM 1139 C C . HIS A 1 143 ? -17.719 -6.875 20.281 1 72.44 143 HIS A C 1
ATOM 1141 O O . HIS A 1 143 ? -18.406 -6.023 20.859 1 72.44 143 HIS A O 1
ATOM 1147 N N . GLU A 1 144 ? -16.484 -6.746 20.047 1 79 144 GLU A N 1
ATOM 1148 C CA . GLU A 1 144 ? -15.828 -5.539 20.531 1 79 144 GLU A CA 1
ATOM 1149 C C . GLU A 1 144 ? -15.891 -4.418 19.5 1 79 144 GLU A C 1
ATOM 1151 O O . GLU A 1 144 ? -15.648 -3.252 19.828 1 79 144 GLU A O 1
ATOM 1156 N N . TRP A 1 145 ? -16.359 -4.758 18.359 1 83.81 145 TRP A N 1
ATOM 1157 C CA . TRP A 1 145 ? -16.344 -3.797 17.25 1 83.81 145 TRP A CA 1
ATOM 1158 C C . TRP A 1 145 ? -17.75 -3.557 16.719 1 83.81 145 TRP A C 1
ATOM 1160 O O . TRP A 1 145 ? -18.547 -4.492 16.609 1 83.81 145 TRP A O 1
ATOM 1170 N N . ILE A 1 146 ? -18.016 -2.256 16.594 1 80.25 146 ILE A N 1
ATOM 1171 C CA . ILE A 1 146 ? -19.203 -1.945 15.805 1 80.25 146 ILE A CA 1
ATOM 1172 C C . ILE A 1 146 ? -18.875 -2.08 14.32 1 80.25 146 ILE A C 1
ATOM 1174 O O . ILE A 1 146 ? -17.922 -1.463 13.828 1 80.25 146 ILE A O 1
ATOM 1178 N N . GLY A 1 147 ? -19.5 -3.004 13.688 1 81.31 147 GLY A N 1
ATOM 1179 C CA . GLY A 1 147 ? -19.312 -3.254 12.266 1 81.31 147 GLY A CA 1
ATOM 1180 C C . GLY A 1 147 ? -20.547 -2.928 11.438 1 81.31 147 GLY A C 1
ATOM 1181 O O . GLY A 1 147 ? -21.672 -3.189 11.859 1 81.31 147 GLY A O 1
ATOM 1182 N N . LYS A 1 148 ? -20.297 -2.188 10.336 1 81.94 148 LYS A N 1
ATOM 1183 C CA . LYS A 1 148 ? -21.375 -1.899 9.391 1 81.94 148 LYS A CA 1
ATOM 1184 C C . LYS A 1 148 ? -21.016 -2.398 7.992 1 81.94 148 LYS A C 1
ATOM 1186 O O . LYS A 1 148 ? -19.953 -2.086 7.465 1 81.94 148 LYS A O 1
ATOM 1191 N N . ASN A 1 149 ? -21.875 -3.215 7.531 1 79.94 149 ASN A N 1
ATOM 1192 C CA . ASN A 1 149 ? -21.75 -3.611 6.133 1 79.94 149 ASN A CA 1
ATOM 1193 C C . ASN A 1 149 ? -22.125 -2.471 5.191 1 79.94 149 ASN A C 1
ATOM 1195 O O . ASN A 1 149 ? -23.25 -1.967 5.234 1 79.94 149 ASN A O 1
ATOM 1199 N N . ILE A 1 150 ? -21.203 -2.158 4.371 1 82.62 150 ILE A N 1
ATOM 1200 C CA . ILE A 1 150 ? -21.406 -1.031 3.471 1 82.62 150 ILE A CA 1
ATOM 1201 C C . ILE A 1 150 ? -21.891 -1.542 2.113 1 82.62 150 ILE A C 1
ATOM 1203 O O . ILE A 1 150 ? -22.812 -0.976 1.518 1 82.62 150 ILE A O 1
ATOM 1207 N N . GLN A 1 151 ? -21.219 -2.578 1.646 1 88.56 151 GLN A N 1
ATOM 1208 C CA . GLN A 1 151 ? -21.547 -3.047 0.302 1 88.56 151 GLN A CA 1
ATOM 1209 C C . GLN A 1 151 ? -21.062 -4.477 0.086 1 88.56 151 GLN A C 1
ATOM 1211 O O . GLN A 1 151 ? -19.984 -4.848 0.535 1 88.56 151 GLN A O 1
ATOM 1216 N N . GLU A 1 152 ? -21.938 -5.25 -0.595 1 90.38 152 GLU A N 1
ATOM 1217 C CA . GLU A 1 152 ? -21.531 -6.566 -1.078 1 90.38 152 GLU A CA 1
ATOM 1218 C C . GLU A 1 152 ? -20.922 -6.477 -2.473 1 90.38 152 GLU A C 1
ATOM 1220 O O . GLU A 1 152 ? -21.469 -5.805 -3.354 1 90.38 152 GLU A O 1
ATOM 1225 N N . ASP A 1 153 ? -19.797 -7.113 -2.572 1 90.44 153 ASP A N 1
ATOM 1226 C CA . ASP A 1 153 ? -19.094 -7.098 -3.857 1 90.44 153 ASP A CA 1
ATOM 1227 C C . ASP A 1 153 ? -18.875 -8.516 -4.379 1 90.44 153 ASP A C 1
ATOM 1229 O O . ASP A 1 153 ? -18.578 -9.43 -3.602 1 90.44 153 ASP A O 1
ATOM 1233 N N . LYS A 1 154 ? -19 -8.617 -5.68 1 92.94 154 LYS A N 1
ATOM 1234 C CA . LYS A 1 154 ? -18.672 -9.891 -6.324 1 92.94 154 LYS A CA 1
ATOM 1235 C C . LYS A 1 154 ? -17.234 -9.898 -6.812 1 92.94 154 LYS A C 1
ATOM 1237 O O . LYS A 1 154 ? -16.703 -8.875 -7.25 1 92.94 154 LYS A O 1
ATOM 1242 N N . VAL A 1 155 ? -16.672 -11.07 -6.664 1 95 155 VAL A N 1
ATOM 1243 C CA . VAL A 1 155 ? -15.305 -11.242 -7.113 1 95 155 VAL A CA 1
ATOM 1244 C C . VAL A 1 155 ? -15.266 -12.18 -8.32 1 95 155 VAL A C 1
ATOM 1246 O O . VAL A 1 155 ? -15.922 -13.219 -8.328 1 95 155 VAL A O 1
ATOM 1249 N N . TYR A 1 156 ? -14.523 -11.773 -9.383 1 95.31 156 TYR A N 1
ATOM 1250 C CA . TYR A 1 156 ? -14.422 -12.539 -10.625 1 95.31 156 TYR A CA 1
ATOM 1251 C C . TYR A 1 156 ? -12.961 -12.742 -11.023 1 95.31 156 TYR A C 1
ATOM 1253 O O . TYR A 1 156 ? -12.094 -11.961 -10.641 1 95.31 156 TYR A O 1
ATOM 1261 N N . PHE A 1 157 ? -12.82 -13.812 -11.719 1 97.44 157 PHE A N 1
ATOM 1262 C CA . PHE A 1 157 ? -11.617 -13.828 -12.539 1 97.44 157 PHE A CA 1
ATOM 1263 C C . PHE A 1 157 ? -11.688 -12.781 -13.641 1 97.44 157 PHE A C 1
ATOM 1265 O O . PHE A 1 157 ? -12.75 -12.57 -14.234 1 97.44 157 PHE A O 1
ATOM 1272 N N . VAL A 1 158 ? -10.547 -12.133 -13.922 1 98.12 158 VAL A N 1
ATOM 1273 C CA . VAL A 1 158 ? -10.539 -11.062 -14.914 1 98.12 158 VAL A CA 1
ATOM 1274 C C . VAL A 1 158 ? -9.289 -11.172 -15.781 1 98.12 158 VAL A C 1
ATOM 1276 O O . VAL A 1 158 ? -8.242 -11.625 -15.32 1 98.12 158 VAL A O 1
ATOM 1279 N N . ALA A 1 159 ? -9.445 -10.734 -17 1 98.62 159 ALA A N 1
ATOM 1280 C CA . ALA A 1 159 ? -8.352 -10.742 -17.969 1 98.62 159 ALA A CA 1
ATOM 1281 C C . ALA A 1 159 ? -8.531 -9.648 -19.016 1 98.62 159 ALA A C 1
ATOM 1283 O O . ALA A 1 159 ? -9.562 -8.969 -19.031 1 98.62 159 ALA A O 1
ATOM 1284 N N . SER A 1 160 ? -7.449 -9.477 -19.734 1 98.62 160 SER A N 1
ATOM 1285 C CA . SER A 1 160 ? -7.582 -8.641 -20.922 1 98.62 160 SER A CA 1
ATOM 1286 C C . SER A 1 160 ? -8.578 -9.25 -21.906 1 98.62 160 SER A C 1
ATOM 1288 O O . SER A 1 160 ? -8.672 -10.469 -22.031 1 98.62 160 SER A O 1
ATOM 1290 N N . PRO A 1 161 ? -9.258 -8.391 -22.656 1 98 161 PRO A N 1
ATOM 1291 C CA . PRO A 1 161 ? -10.141 -8.914 -23.703 1 98 161 PRO A CA 1
ATOM 1292 C C . PRO A 1 161 ? -9.383 -9.688 -24.781 1 98 161 PRO A C 1
ATOM 1294 O O . PRO A 1 161 ? -9.992 -10.43 -25.562 1 98 161 PRO A O 1
ATOM 1297 N N . LYS A 1 162 ? -8.133 -9.539 -24.797 1 97.81 162 LYS A N 1
ATOM 1298 C CA . LYS A 1 162 ? -7.293 -10.25 -25.75 1 97.81 162 LYS A CA 1
ATOM 1299 C C . LYS A 1 162 ? -7.062 -11.688 -25.312 1 97.81 162 LYS A C 1
ATOM 1301 O O . LYS A 1 162 ? -6.613 -12.523 -26.109 1 97.81 162 LYS A O 1
ATOM 1306 N N . ASN A 1 163 ? -7.273 -11.953 -24.062 1 97.81 163 ASN A N 1
ATOM 1307 C CA . ASN A 1 163 ? -7.16 -13.328 -23.578 1 97.81 163 ASN A CA 1
ATOM 1308 C C . ASN A 1 163 ? -8.266 -14.211 -24.141 1 97.81 163 ASN A C 1
ATOM 1310 O O . ASN A 1 163 ? -9.445 -13.875 -24.047 1 97.81 163 ASN A O 1
ATOM 1314 N N . TYR A 1 164 ? -7.961 -15.289 -24.641 1 96.69 164 TYR A N 1
ATOM 1315 C CA . TYR A 1 164 ? -8.898 -16.156 -25.359 1 96.69 164 TYR A CA 1
ATOM 1316 C C . TYR A 1 164 ? -9.992 -16.656 -24.422 1 96.69 164 TYR A C 1
ATOM 1318 O O . TYR A 1 164 ? -11.109 -16.953 -24.859 1 96.69 164 TYR A O 1
ATOM 1326 N N . LEU A 1 165 ? -9.727 -16.75 -23.188 1 97.25 165 LEU A N 1
ATOM 1327 C CA . LEU A 1 165 ? -10.711 -17.25 -22.234 1 97.25 165 LEU A CA 1
ATOM 1328 C C . LEU A 1 165 ? -11.898 -16.297 -22.141 1 97.25 165 LEU A C 1
ATOM 1330 O O . LEU A 1 165 ? -13 -16.703 -21.766 1 97.25 165 LEU A O 1
ATOM 1334 N N . THR A 1 166 ? -11.656 -15.016 -22.391 1 96.81 166 THR A N 1
ATOM 1335 C CA . THR A 1 166 ? -12.734 -14.031 -22.281 1 96.81 166 THR A CA 1
ATOM 1336 C C . THR A 1 166 ? -13.727 -14.203 -23.438 1 96.81 166 THR A C 1
ATOM 1338 O O . THR A 1 166 ? -14.836 -13.664 -23.391 1 96.81 166 THR A O 1
ATOM 1341 N N . GLN A 1 167 ? -13.414 -14.984 -24.406 1 94.38 167 GLN A N 1
ATOM 1342 C CA . GLN A 1 167 ? -14.25 -15.172 -25.594 1 94.38 167 GLN A CA 1
ATOM 1343 C C . GLN A 1 167 ? -15.008 -16.5 -25.516 1 94.38 167 GLN A C 1
ATOM 1345 O O . GLN A 1 167 ? -15.891 -16.766 -26.344 1 94.38 167 GLN A O 1
ATOM 1350 N N . LYS A 1 168 ? -14.68 -17.203 -24.578 1 94.69 168 LYS A N 1
ATOM 1351 C CA . LYS A 1 168 ? -15.344 -18.5 -24.406 1 94.69 168 LYS A CA 1
ATOM 1352 C C . LYS A 1 168 ? -16.672 -18.344 -23.672 1 94.69 168 LYS A C 1
ATOM 1354 O O . LYS A 1 168 ? -16.797 -17.531 -22.75 1 94.69 168 LYS A O 1
ATOM 1359 N N . LYS A 1 169 ? -17.578 -19.156 -24.078 1 90.88 169 LYS A N 1
ATOM 1360 C CA . LYS A 1 169 ? -18.891 -19.156 -23.422 1 90.88 169 LYS A CA 1
ATOM 1361 C C . LYS A 1 169 ? -18.797 -19.766 -22.016 1 90.88 169 LYS A C 1
ATOM 1363 O O . LYS A 1 169 ? -19.422 -19.297 -21.078 1 90.88 169 LYS A O 1
ATOM 1368 N N . GLU A 1 170 ? -18.047 -20.859 -21.984 1 93.75 170 GLU A N 1
ATOM 1369 C CA . GLU A 1 170 ? -17.828 -21.547 -20.719 1 93.75 170 GLU A CA 1
ATOM 1370 C C . GLU A 1 170 ? -16.344 -21.797 -20.469 1 93.75 170 GLU A C 1
ATOM 1372 O O . GLU A 1 170 ? -15.625 -22.234 -21.375 1 93.75 170 GLU A O 1
ATOM 1377 N N . VAL A 1 171 ? -15.938 -21.406 -19.312 1 96.88 171 VAL A N 1
ATOM 1378 C CA . VAL A 1 171 ? -14.539 -21.578 -18.922 1 96.88 171 VAL A CA 1
ATOM 1379 C C . VAL A 1 171 ? -14.461 -22.438 -17.656 1 96.88 171 VAL A C 1
ATOM 1381 O O . VAL A 1 171 ? -15.219 -22.234 -16.703 1 96.88 171 VAL A O 1
ATOM 1384 N N . SER A 1 172 ? -13.609 -23.438 -17.703 1 96.19 172 SER A N 1
ATOM 1385 C CA . SER A 1 172 ? -13.398 -24.281 -16.516 1 96.19 172 SER A CA 1
ATOM 1386 C C . SER A 1 172 ? -12.328 -23.688 -15.609 1 96.19 172 SER A C 1
ATOM 1388 O O . SER A 1 172 ? -11.5 -22.891 -16.047 1 96.19 172 SER A O 1
ATOM 1390 N N . ILE A 1 173 ? -12.359 -24.125 -14.367 1 96.81 173 ILE A N 1
ATOM 1391 C CA . ILE A 1 173 ? -11.383 -23.641 -13.406 1 96.81 173 ILE A CA 1
ATOM 1392 C C . ILE A 1 173 ? -9.992 -24.141 -13.797 1 96.81 173 ILE A C 1
ATOM 1394 O O . ILE A 1 173 ? -8.992 -23.438 -13.594 1 96.81 173 ILE A O 1
ATOM 1398 N N . GLU A 1 174 ? -9.922 -25.281 -14.398 1 95.38 174 GLU A N 1
ATOM 1399 C CA . GLU A 1 174 ? -8.641 -25.828 -14.828 1 95.38 174 GLU A CA 1
ATOM 1400 C C . GLU A 1 174 ? -7.996 -24.969 -15.898 1 95.38 174 GLU A C 1
ATOM 1402 O O . GLU A 1 174 ? -6.777 -24.781 -15.906 1 95.38 174 GLU A O 1
ATOM 1407 N N . GLU A 1 175 ? -8.844 -24.469 -16.766 1 96.75 175 GLU A N 1
ATOM 1408 C CA . GLU A 1 175 ? -8.336 -23.562 -17.797 1 96.75 175 GLU A CA 1
ATOM 1409 C C . GLU A 1 175 ? -7.754 -22.297 -17.188 1 96.75 175 GLU A C 1
ATOM 1411 O O . GLU A 1 175 ? -6.742 -21.781 -17.672 1 96.75 175 GLU A O 1
ATOM 1416 N N . ILE A 1 176 ? -8.375 -21.797 -16.141 1 97.44 176 ILE A N 1
ATOM 1417 C CA . ILE A 1 176 ? -7.887 -20.609 -15.445 1 97.44 176 ILE A CA 1
ATOM 1418 C C . ILE A 1 176 ? -6.535 -20.922 -14.797 1 97.44 176 ILE A C 1
ATOM 1420 O O . ILE A 1 176 ? -5.602 -20.109 -14.898 1 97.44 176 ILE A O 1
ATOM 1424 N N . LEU A 1 177 ? -6.438 -22.078 -14.195 1 94.69 177 LEU A N 1
ATOM 1425 C CA . LEU A 1 177 ? -5.258 -22.438 -13.422 1 94.69 177 LEU A CA 1
ATOM 1426 C C . LEU A 1 177 ? -4.059 -22.672 -14.336 1 94.69 177 LEU A C 1
ATOM 1428 O O . LEU A 1 177 ? -2.916 -22.719 -13.867 1 94.69 177 LEU A O 1
ATOM 1432 N N . GLU A 1 178 ? -4.348 -22.719 -15.625 1 94.88 178 GLU A N 1
ATOM 1433 C CA . GLU A 1 178 ? -3.277 -22.875 -16.609 1 94.88 178 GLU A CA 1
ATOM 1434 C C . GLU A 1 178 ? -2.738 -21.531 -17.062 1 94.88 178 GLU A C 1
ATOM 1436 O O . GLU A 1 178 ? -1.691 -21.453 -17.719 1 94.88 178 GLU A O 1
ATOM 1441 N N . GLN A 1 179 ? -3.449 -20.484 -16.641 1 96.44 179 GLN A N 1
ATOM 1442 C CA . GLN A 1 179 ? -3.037 -19.141 -17.031 1 96.44 179 GLN A CA 1
ATOM 1443 C C . GLN A 1 179 ? -1.945 -18.609 -16.109 1 96.44 179 GLN A C 1
ATOM 1445 O O . GLN A 1 179 ? -1.704 -19.172 -15.031 1 96.44 179 GLN A O 1
ATOM 1450 N N . GLU A 1 180 ? -1.278 -17.531 -16.609 1 96.5 180 GLU A N 1
ATOM 1451 C CA . GLU A 1 180 ? -0.428 -16.734 -15.719 1 96.5 180 GLU A CA 1
ATOM 1452 C C . GLU A 1 180 ? -1.262 -15.922 -14.734 1 96.5 180 GLU A C 1
ATOM 1454 O O . GLU A 1 180 ? -1.952 -14.984 -15.133 1 96.5 180 GLU A O 1
ATOM 1459 N N . LEU A 1 181 ? -1.088 -16.297 -13.492 1 96.44 181 LEU A N 1
ATOM 1460 C CA . LEU A 1 181 ? -1.971 -15.688 -12.5 1 96.44 181 LEU A CA 1
ATOM 1461 C C . LEU A 1 181 ? -1.252 -14.586 -11.742 1 96.44 181 LEU A C 1
ATOM 1463 O O . LEU A 1 181 ? -0.075 -14.719 -11.398 1 96.44 181 LEU A O 1
ATOM 1467 N N . ILE A 1 182 ? -1.926 -13.508 -11.539 1 96.94 182 ILE A N 1
ATOM 1468 C CA . ILE A 1 182 ? -1.534 -12.406 -10.672 1 96.94 182 ILE A CA 1
ATOM 1469 C C . ILE A 1 182 ? -2.541 -12.266 -9.531 1 96.94 182 ILE A C 1
ATOM 1471 O O . ILE A 1 182 ? -3.732 -12.047 -9.773 1 96.94 182 ILE A O 1
ATOM 1475 N N . MET A 1 183 ? -2.051 -12.391 -8.32 1 94.38 183 MET A N 1
ATOM 1476 C CA . MET A 1 183 ? -2.973 -12.383 -7.191 1 94.38 183 MET A CA 1
ATOM 1477 C C . MET A 1 183 ? -2.586 -11.312 -6.18 1 94.38 183 MET A C 1
ATOM 1479 O O . MET A 1 183 ? -1.436 -10.867 -6.145 1 94.38 183 MET A O 1
ATOM 1483 N N . THR A 1 184 ? -3.572 -10.898 -5.438 1 90.94 184 THR A N 1
ATOM 1484 C CA . THR A 1 184 ? -3.27 -10.055 -4.285 1 90.94 184 THR A CA 1
ATOM 1485 C C . THR A 1 184 ? -2.656 -10.883 -3.158 1 90.94 184 THR A C 1
ATOM 1487 O O . THR A 1 184 ? -2.494 -12.094 -3.289 1 90.94 184 THR A O 1
ATOM 1490 N N . GLU A 1 185 ? -2.266 -10.227 -2.053 1 76.88 185 GLU A N 1
ATOM 1491 C CA . GLU A 1 185 ? -1.617 -10.945 -0.961 1 76.88 185 GLU A CA 1
ATOM 1492 C C . GLU A 1 185 ? -2.416 -12.188 -0.569 1 76.88 185 GLU A C 1
ATOM 1494 O O . GLU A 1 185 ? -3.648 -12.164 -0.559 1 76.88 185 GLU A O 1
ATOM 1499 N N . CYS A 1 186 ? -1.609 -13.18 -0.435 1 60.38 186 CYS A N 1
ATOM 1500 C CA . CYS A 1 186 ? -2.199 -14.477 -0.112 1 60.38 186 CYS A CA 1
ATOM 1501 C C . CYS A 1 186 ? -2.904 -14.43 1.238 1 60.38 186 CYS A C 1
ATOM 1503 O O . CYS A 1 186 ? -2.447 -13.75 2.16 1 60.38 186 CYS A O 1
ATOM 1505 N N . ASN A 1 187 ? -3.996 -15.18 1.241 1 56.38 187 ASN A N 1
ATOM 1506 C CA . ASN A 1 187 ? -4.75 -15.5 2.445 1 56.38 187 ASN A CA 1
ATOM 1507 C C . ASN A 1 187 ? -5.422 -14.266 3.037 1 56.38 187 ASN A C 1
ATOM 1509 O O . ASN A 1 187 ? -5.504 -14.125 4.258 1 56.38 187 ASN A O 1
ATOM 1513 N N . VAL A 1 188 ? -5.562 -13.375 2.119 1 64.81 188 VAL A N 1
ATOM 1514 C CA . VAL A 1 188 ? -6.312 -12.234 2.641 1 64.81 188 VAL A CA 1
ATOM 1515 C C . VAL A 1 188 ? -7.59 -12.039 1.827 1 64.81 188 VAL A C 1
ATOM 1517 O O . VAL A 1 188 ? -7.582 -12.188 0.603 1 64.81 188 VAL A O 1
ATOM 1520 N N . GLY A 1 189 ? -8.594 -11.922 2.545 1 75.38 189 GLY A N 1
ATOM 1521 C CA . GLY A 1 189 ? -9.844 -11.484 1.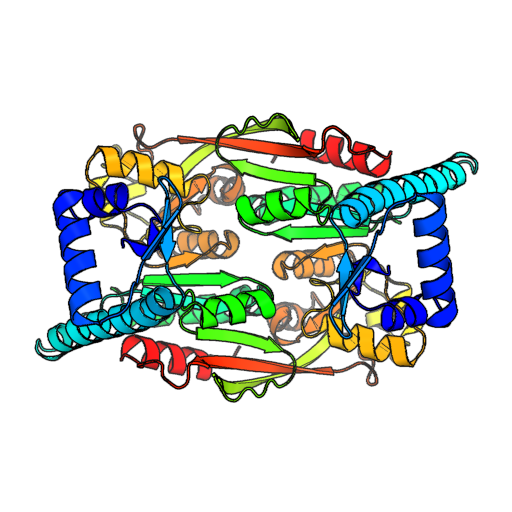948 1 75.38 189 GLY A CA 1
ATOM 1522 C C . GLY A 1 189 ? -10.367 -12.445 0.896 1 75.38 189 GLY A C 1
ATOM 1523 O O . GLY A 1 189 ? -10.617 -13.617 1.185 1 75.38 189 GLY A O 1
ATOM 1524 N N . TYR A 1 190 ? -10.406 -11.961 -0.318 1 78.69 190 TYR A N 1
ATOM 1525 C CA . TYR A 1 190 ? -11.055 -12.688 -1.402 1 78.69 190 TYR A CA 1
ATOM 1526 C C . TYR A 1 190 ? -10.117 -13.734 -1.991 1 78.69 190 TYR A C 1
ATOM 1528 O O . TYR A 1 190 ? -10.57 -14.758 -2.516 1 78.69 190 TYR A O 1
ATOM 1536 N N . SER A 1 191 ? -8.844 -13.547 -1.851 1 84.44 191 SER A N 1
ATOM 1537 C CA . SER A 1 191 ? -7.91 -14.57 -2.305 1 84.44 191 SER A CA 1
ATOM 1538 C C . SER A 1 191 ? -7.957 -15.797 -1.395 1 84.44 191 SER A C 1
ATOM 1540 O O . SER A 1 191 ? -7.781 -16.922 -1.855 1 84.44 191 SER A O 1
ATOM 1542 N N . TYR A 1 192 ? -8.188 -15.508 -0.177 1 81.25 192 TYR A N 1
ATOM 1543 C CA . TYR A 1 192 ? -8.312 -16.594 0.781 1 81.25 192 TYR A CA 1
ATOM 1544 C C . TYR A 1 192 ? -9.547 -17.453 0.478 1 81.25 192 TYR A C 1
ATOM 1546 O O . TYR A 1 192 ? -9.484 -18.672 0.531 1 81.25 192 TYR A O 1
ATOM 1554 N N . GLU A 1 193 ? -10.578 -16.812 0.204 1 83.38 193 GLU A N 1
ATOM 1555 C CA . GLU A 1 193 ? -11.82 -17.531 -0.112 1 83.38 193 GLU A CA 1
ATOM 1556 C C . GLU A 1 193 ? -11.656 -18.391 -1.36 1 83.38 193 GLU A C 1
ATOM 1558 O O . GLU A 1 193 ? -12.172 -19.5 -1.418 1 83.38 193 GLU A O 1
ATOM 1563 N N . LEU A 1 194 ? -10.984 -17.875 -2.314 1 89.5 194 LEU A N 1
ATOM 1564 C CA . LEU A 1 194 ? -10.711 -18.641 -3.52 1 89.5 194 LEU A CA 1
ATOM 1565 C C . LEU A 1 194 ? -9.875 -19.875 -3.195 1 89.5 194 LEU A C 1
ATOM 1567 O O . LEU A 1 194 ? -10.18 -20.984 -3.666 1 89.5 194 LEU A O 1
ATOM 1571 N N . SER A 1 195 ? -8.883 -19.672 -2.424 1 87.19 195 SER A N 1
ATOM 1572 C CA . SER A 1 195 ? -8 -20.766 -2.041 1 87.19 195 SER A CA 1
ATOM 1573 C C . SER A 1 195 ? -8.773 -21.875 -1.325 1 87.19 195 SER A C 1
ATOM 1575 O O . SER A 1 195 ? -8.547 -23.062 -1.571 1 87.19 195 SER A O 1
ATOM 1577 N N . LYS A 1 196 ? -9.641 -21.453 -0.501 1 83.5 196 LYS A N 1
ATOM 1578 C CA . LYS A 1 196 ? -10.461 -22.391 0.249 1 83.5 196 LYS A CA 1
ATOM 1579 C C . LYS A 1 196 ? -11.352 -23.219 -0.686 1 83.5 196 LYS A C 1
ATOM 1581 O O . LYS A 1 196 ? -11.43 -24.438 -0.557 1 83.5 196 LYS A O 1
ATOM 1586 N N . GLN A 1 197 ? -11.922 -22.609 -1.596 1 87.88 197 GLN A N 1
ATOM 1587 C CA . GLN A 1 197 ? -12.812 -23.266 -2.543 1 87.88 197 GLN A CA 1
ATOM 1588 C C . GLN A 1 197 ? -12.039 -24.234 -3.438 1 87.88 197 GLN A C 1
ATOM 1590 O O . GLN A 1 197 ? -12.5 -25.344 -3.713 1 87.88 197 GLN A O 1
ATOM 1595 N N . LEU A 1 198 ? -10.914 -23.797 -3.855 1 89.88 198 LEU A N 1
ATOM 1596 C CA . LEU A 1 198 ? -10.078 -24.641 -4.699 1 89.88 198 LEU A CA 1
ATOM 1597 C C . LEU A 1 198 ? -9.609 -25.875 -3.936 1 89.88 198 LEU A C 1
ATOM 1599 O O . LEU A 1 198 ? -9.602 -26.984 -4.48 1 89.88 198 LEU A O 1
ATOM 1603 N N . ALA A 1 199 ? -9.297 -25.625 -2.732 1 86.19 199 ALA A N 1
ATOM 1604 C CA . ALA A 1 199 ? -8.797 -26.719 -1.896 1 86.19 199 ALA A CA 1
ATOM 1605 C C . ALA A 1 199 ? -9.852 -27.812 -1.742 1 86.19 199 ALA A C 1
ATOM 1607 O O . ALA A 1 199 ? -9.523 -29 -1.693 1 86.19 199 ALA A O 1
ATOM 1608 N N . GLN A 1 200 ? -11.062 -27.453 -1.671 1 88.19 200 GLN A N 1
ATOM 1609 C CA . GLN A 1 200 ? -12.164 -28.406 -1.553 1 88.19 200 GLN A CA 1
ATOM 1610 C C . GLN A 1 200 ? -12.234 -29.328 -2.766 1 88.19 200 GLN A C 1
ATOM 1612 O O . GLN A 1 200 ? -12.75 -30.438 -2.674 1 88.19 200 GLN A O 1
ATOM 1617 N N . LYS A 1 201 ? -11.617 -28.938 -3.83 1 90.38 201 LYS A N 1
ATOM 1618 C CA . LYS A 1 201 ? -11.617 -29.719 -5.062 1 90.38 201 LYS A CA 1
ATOM 1619 C C . LYS A 1 201 ? -10.242 -30.328 -5.32 1 90.38 201 LYS A C 1
ATOM 1621 O O . LYS A 1 201 ? -9.984 -30.844 -6.41 1 90.38 201 LYS A O 1
ATOM 1626 N N . GLY A 1 202 ? -9.391 -30.062 -4.359 1 88.69 202 GLY A N 1
ATOM 1627 C CA . GLY A 1 202 ? -8.039 -30.578 -4.508 1 88.69 202 GLY A CA 1
ATOM 1628 C C . GLY A 1 202 ? -7.203 -29.766 -5.484 1 88.69 202 GLY A C 1
ATOM 1629 O O . GLY A 1 202 ? -6.258 -30.297 -6.078 1 88.69 202 GLY A O 1
ATOM 1630 N N . LEU A 1 203 ? -7.691 -28.594 -5.746 1 88.56 203 LEU A N 1
ATOM 1631 C CA . LEU A 1 203 ? -6.988 -27.703 -6.672 1 88.56 203 LEU A CA 1
ATOM 1632 C C . LEU A 1 203 ? -6.266 -26.594 -5.922 1 88.56 203 LEU A C 1
ATOM 1634 O O . LEU A 1 203 ? -6.57 -26.328 -4.758 1 88.56 203 LEU A O 1
ATOM 1638 N N . TYR A 1 204 ? -5.207 -26.047 -6.625 1 86.81 204 TYR A N 1
ATOM 1639 C CA . TYR A 1 204 ? -4.453 -24.922 -6.094 1 86.81 204 TYR A CA 1
ATOM 1640 C C . TYR A 1 204 ? -3.982 -24 -7.215 1 86.81 204 TYR A C 1
ATOM 1642 O O . TYR A 1 204 ? -3.824 -24.438 -8.359 1 86.81 204 TYR A O 1
ATOM 1650 N N . PHE A 1 205 ? -3.842 -22.734 -6.824 1 86.88 205 PHE A N 1
ATOM 1651 C CA . PHE A 1 205 ? -3.281 -21.828 -7.816 1 86.88 205 PHE A CA 1
ATOM 1652 C C . PHE A 1 205 ? -1.83 -21.5 -7.488 1 86.88 205 PHE A C 1
ATOM 1654 O O . PHE A 1 205 ? -1.425 -21.547 -6.324 1 86.88 205 PHE A O 1
ATOM 1661 N N . HIS A 1 206 ? -1.129 -21.203 -8.531 1 86.19 206 HIS A N 1
ATOM 1662 C CA . HIS A 1 206 ? 0.269 -20.797 -8.445 1 86.19 206 HIS A CA 1
ATOM 1663 C C . HIS A 1 206 ? 0.52 -19.516 -9.227 1 86.19 206 HIS A C 1
ATOM 1665 O O . HIS A 1 206 ? 0.975 -19.562 -10.375 1 86.19 206 HIS A O 1
ATOM 1671 N N . PRO A 1 207 ? 0.332 -18.391 -8.531 1 92.88 207 PRO A N 1
ATOM 1672 C CA . PRO A 1 207 ? 0.564 -17.141 -9.25 1 92.88 207 PRO A CA 1
ATOM 1673 C C . PRO A 1 207 ? 2.047 -16.859 -9.492 1 92.88 207 PRO A C 1
ATOM 1675 O O . PRO A 1 207 ? 2.893 -17.266 -8.688 1 92.88 207 PRO A O 1
ATOM 1678 N N . TYR A 1 208 ? 2.314 -16.188 -10.586 1 94.25 208 TYR A N 1
ATOM 1679 C CA . TYR A 1 208 ? 3.699 -15.781 -10.781 1 94.25 208 TYR A CA 1
ATOM 1680 C C . TYR A 1 208 ? 3.99 -14.469 -10.062 1 94.25 208 TYR A C 1
ATOM 1682 O O . TYR A 1 208 ? 5.152 -14.102 -9.867 1 94.25 208 TYR A O 1
ATOM 1690 N N . LEU A 1 209 ? 2.898 -13.781 -9.727 1 96.44 209 LEU A N 1
ATOM 1691 C CA . LEU A 1 209 ? 3.039 -12.508 -9.031 1 96.44 209 LEU A CA 1
ATOM 1692 C C . LEU A 1 209 ? 1.984 -12.359 -7.945 1 96.44 209 LEU A C 1
ATOM 1694 O O . LEU A 1 209 ? 0.793 -12.555 -8.195 1 96.44 209 LEU A O 1
ATOM 1698 N N . GLU A 1 210 ? 2.42 -12.078 -6.785 1 94.44 210 GLU A N 1
ATOM 1699 C CA . GLU A 1 210 ? 1.579 -11.711 -5.648 1 94.44 210 GLU A CA 1
ATOM 1700 C C . GLU A 1 210 ? 1.948 -10.336 -5.102 1 94.44 210 GLU A C 1
ATOM 1702 O O . GLU A 1 210 ? 3.08 -10.125 -4.664 1 94.44 210 GLU A O 1
ATOM 1707 N N . ILE A 1 211 ? 0.931 -9.461 -5.121 1 93.62 211 ILE A N 1
ATOM 1708 C CA . ILE A 1 211 ? 1.199 -8.078 -4.742 1 93.62 211 ILE A CA 1
ATOM 1709 C C . ILE A 1 211 ? -0.088 -7.422 -4.246 1 93.62 211 ILE A C 1
ATOM 1711 O O . ILE A 1 211 ? -1.17 -7.688 -4.777 1 93.62 211 ILE A O 1
ATOM 1715 N N . GLY A 1 212 ? 0.058 -6.547 -3.301 1 90 212 GLY A N 1
ATOM 1716 C CA . GLY A 1 212 ? -1.116 -5.887 -2.754 1 90 212 GLY A CA 1
ATOM 1717 C C . GLY A 1 212 ? -1.58 -4.707 -3.588 1 90 212 GLY A C 1
ATOM 1718 O O . GLY A 1 212 ? -2.74 -4.297 -3.502 1 90 212 GLY A O 1
ATOM 1719 N N . ASN A 1 213 ? -0.786 -4.195 -4.422 1 91.12 213 ASN A N 1
ATOM 1720 C CA . ASN A 1 213 ? -1.078 -3.01 -5.219 1 91.12 213 ASN A CA 1
ATOM 1721 C C . ASN A 1 213 ? -2.002 -3.334 -6.391 1 91.12 213 ASN A C 1
ATOM 1723 O O . ASN A 1 213 ? -1.546 -3.807 -7.43 1 91.12 213 ASN A O 1
ATOM 1727 N N . THR A 1 214 ? -3.27 -2.963 -6.211 1 92.44 214 THR A N 1
ATOM 1728 C CA . THR A 1 214 ? -4.258 -3.344 -7.215 1 92.44 214 THR A CA 1
ATOM 1729 C C . THR A 1 214 ? -4.121 -2.48 -8.469 1 92.44 214 THR A C 1
ATOM 1731 O O . THR A 1 214 ? -4.531 -2.889 -9.555 1 92.44 214 THR A O 1
ATOM 1734 N N . ASP A 1 215 ? -3.504 -1.308 -8.336 1 92.5 215 ASP A N 1
ATOM 1735 C CA . ASP A 1 215 ? -3.258 -0.502 -9.531 1 92.5 215 ASP A CA 1
ATOM 1736 C C . ASP A 1 215 ? -2.281 -1.203 -10.469 1 92.5 215 ASP A C 1
A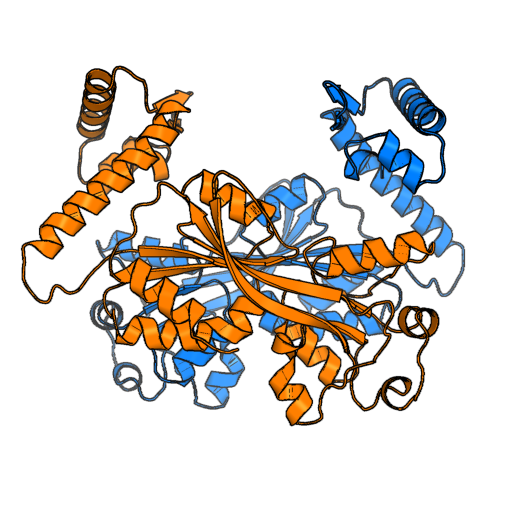TOM 1738 O O . ASP A 1 215 ? -2.504 -1.247 -11.68 1 92.5 215 ASP A O 1
ATOM 1742 N N . LEU A 1 216 ? -1.302 -1.694 -9.859 1 93.75 216 LEU A N 1
ATOM 1743 C CA . LEU A 1 216 ? -0.316 -2.408 -10.656 1 93.75 216 LEU A CA 1
ATOM 1744 C C . LEU A 1 216 ? -0.921 -3.668 -11.273 1 93.75 216 LEU A C 1
ATOM 1746 O O . LEU A 1 216 ? -0.674 -3.977 -12.438 1 93.75 216 LEU A O 1
ATOM 1750 N N . ILE A 1 217 ? -1.708 -4.363 -10.547 1 95.88 217 ILE A N 1
ATOM 1751 C CA . ILE A 1 217 ? -2.369 -5.562 -11.047 1 95.88 217 ILE A CA 1
ATOM 1752 C C . ILE A 1 217 ? -3.242 -5.207 -12.25 1 95.88 217 ILE A C 1
ATOM 1754 O O . ILE A 1 217 ? -3.17 -5.863 -13.297 1 95.88 217 ILE A O 1
ATOM 1758 N N . ARG A 1 218 ? -4 -4.191 -12.102 1 96.25 218 ARG A N 1
ATOM 1759 C CA . ARG A 1 218 ? -4.875 -3.756 -13.188 1 96.25 218 ARG A CA 1
ATOM 1760 C C . ARG A 1 218 ? -4.066 -3.412 -14.438 1 96.25 218 ARG A C 1
ATOM 1762 O O . ARG A 1 218 ? -4.441 -3.795 -15.547 1 96.25 218 ARG A O 1
ATOM 1769 N N . SER A 1 219 ? -2.986 -2.734 -14.227 1 96.19 219 SER A N 1
ATOM 1770 C CA . SER A 1 219 ? -2.152 -2.348 -15.359 1 96.19 219 SER A CA 1
ATOM 1771 C C . SER A 1 219 ? -1.616 -3.57 -16.094 1 96.19 219 SER A C 1
ATOM 1773 O O . SER A 1 219 ? -1.579 -3.594 -17.328 1 96.19 219 SER A O 1
ATOM 1775 N N . PHE A 1 220 ? -1.233 -4.559 -15.367 1 97.81 220 PHE A N 1
ATOM 1776 C CA . PHE A 1 220 ? -0.707 -5.777 -15.969 1 97.81 220 PHE A CA 1
ATOM 1777 C C . PHE A 1 220 ? -1.794 -6.508 -16.75 1 97.81 220 PHE A C 1
ATOM 1779 O O . PHE A 1 220 ? -1.538 -7.039 -17.828 1 97.81 220 PHE A O 1
ATOM 1786 N N . ILE A 1 221 ? -3.006 -6.5 -16.25 1 98.25 221 ILE A N 1
ATOM 1787 C CA . ILE A 1 221 ? -4.117 -7.164 -16.922 1 98.25 221 ILE A CA 1
ATOM 1788 C C . ILE A 1 221 ? -4.43 -6.449 -18.234 1 98.25 221 ILE A C 1
ATOM 1790 O O . ILE A 1 221 ? -4.605 -7.09 -19.266 1 98.25 221 ILE A O 1
ATOM 1794 N N . VAL A 1 222 ? -4.453 -5.152 -18.172 1 98.06 222 VAL A N 1
ATOM 1795 C CA . VAL A 1 222 ? -4.719 -4.348 -19.359 1 98.06 222 VAL A CA 1
ATOM 1796 C C . VAL A 1 222 ? -3.686 -4.66 -20.438 1 98.06 222 VAL A C 1
ATOM 1798 O O . VAL A 1 222 ? -4.016 -4.707 -21.625 1 98.06 222 VAL A O 1
ATOM 1801 N N . GLU A 1 223 ? -2.531 -4.973 -20.047 1 97.44 223 GLU A N 1
ATOM 1802 C CA . GLU A 1 223 ? -1.435 -5.262 -20.969 1 97.44 223 GLU A CA 1
ATOM 1803 C C . GLU A 1 223 ? -1.423 -6.734 -21.359 1 97.44 223 GLU A C 1
ATOM 1805 O O . GLU A 1 223 ? -0.477 -7.203 -22 1 97.44 223 GLU A O 1
ATOM 1810 N N . ASN A 1 224 ? -2.367 -7.449 -20.922 1 97.81 224 ASN A N 1
ATOM 1811 C CA . ASN A 1 224 ? -2.514 -8.867 -21.219 1 97.81 224 ASN A CA 1
ATOM 1812 C C . ASN A 1 224 ? -1.354 -9.688 -20.656 1 97.81 224 ASN A C 1
ATOM 1814 O O . ASN A 1 224 ? -0.811 -10.555 -21.344 1 97.81 224 ASN A O 1
ATOM 1818 N N . ARG A 1 225 ? -1.078 -9.328 -19.406 1 97.25 225 ARG A N 1
ATOM 1819 C CA . ARG A 1 225 ? 0.069 -10.008 -18.812 1 97.25 225 ARG A CA 1
ATOM 1820 C C . ARG A 1 225 ? -0.378 -11.023 -17.766 1 97.25 225 ARG A C 1
ATOM 1822 O O . ARG A 1 225 ? 0.418 -11.453 -16.938 1 97.25 225 ARG A O 1
ATOM 1829 N N . GLY A 1 226 ? -1.61 -11.367 -17.797 1 97.81 226 GLY A N 1
ATOM 1830 C CA . GLY A 1 226 ? -2.062 -12.383 -16.875 1 97.81 226 GLY A CA 1
ATOM 1831 C C . GLY A 1 226 ? -3.547 -12.297 -16.562 1 97.81 226 GLY A C 1
ATOM 1832 O O . GLY A 1 226 ? -4.254 -11.469 -17.141 1 97.81 226 GLY A O 1
ATOM 1833 N N . VAL A 1 227 ? -3.998 -13.281 -15.734 1 98.19 227 VAL A N 1
ATOM 1834 C CA . VAL A 1 227 ? -5.355 -13.359 -15.211 1 98.19 227 VAL A CA 1
ATOM 1835 C C . VAL A 1 227 ? -5.34 -13.141 -13.703 1 98.19 227 VAL A C 1
ATOM 1837 O O . VAL A 1 227 ? -4.418 -13.586 -13.008 1 98.19 227 VAL A O 1
ATOM 1840 N N . SER A 1 228 ? -6.27 -12.391 -13.242 1 97.44 228 SER A N 1
ATOM 1841 C CA . SER A 1 228 ? -6.363 -12.125 -11.812 1 97.44 228 SER A CA 1
ATOM 1842 C C . SER A 1 228 ? -7.754 -12.453 -11.281 1 97.44 228 SER A C 1
ATOM 1844 O O . SER A 1 228 ? -8.594 -12.984 -12.008 1 97.44 228 SER A O 1
ATOM 1846 N N . TYR A 1 229 ? -7.926 -12.359 -9.953 1 96.12 229 TYR A N 1
ATOM 1847 C CA . TYR A 1 229 ? -9.172 -12.539 -9.211 1 96.12 229 TYR A CA 1
ATOM 1848 C C . TYR A 1 229 ? -9.484 -11.32 -8.359 1 96.12 229 TYR A C 1
ATOM 1850 O O . TYR A 1 229 ? -8.898 -11.133 -7.289 1 96.12 229 TYR A O 1
ATOM 1858 N N . LEU A 1 230 ? -10.438 -10.5 -8.883 1 95.19 230 LEU A N 1
ATOM 1859 C CA . LEU A 1 230 ? -10.625 -9.188 -8.281 1 95.19 230 LEU A CA 1
ATOM 1860 C C . LEU A 1 230 ? -12.109 -8.891 -8.086 1 95.19 230 LEU A C 1
ATOM 1862 O O . LEU A 1 230 ? -12.938 -9.305 -8.898 1 95.19 230 LEU A O 1
ATOM 1866 N N . PRO A 1 231 ? -12.367 -8.109 -7.031 1 93.56 231 PRO A N 1
ATOM 1867 C CA . PRO A 1 231 ? -13.719 -7.559 -6.938 1 93.56 231 PRO A CA 1
ATOM 1868 C C . PRO A 1 231 ? -14.055 -6.605 -8.078 1 93.56 231 PRO A C 1
ATOM 1870 O O . PRO A 1 231 ? -13.195 -5.844 -8.523 1 93.56 231 PRO A O 1
ATOM 1873 N N . LEU A 1 232 ? -15.32 -6.562 -8.406 1 92.69 232 LEU A N 1
ATOM 1874 C CA . LEU A 1 232 ? -15.781 -5.781 -9.547 1 92.69 232 LEU A CA 1
ATOM 1875 C C . LEU A 1 232 ? -15.523 -4.293 -9.328 1 92.69 232 LEU A C 1
ATOM 1877 O O . LEU A 1 232 ? -15.18 -3.576 -10.273 1 92.69 232 LEU A O 1
ATOM 1881 N N . PHE A 1 233 ? -15.625 -3.779 -8.18 1 91.88 233 PHE A N 1
ATOM 1882 C CA . PHE A 1 233 ? -15.547 -2.344 -7.926 1 91.88 233 PHE A CA 1
ATOM 1883 C C . PHE A 1 233 ? -14.148 -1.817 -8.211 1 91.88 233 PHE A C 1
ATOM 1885 O O . PHE A 1 233 ? -13.953 -0.616 -8.414 1 91.88 233 PHE A O 1
ATOM 1892 N N . ILE A 1 234 ? -13.164 -2.721 -8.227 1 93 234 ILE A N 1
ATOM 1893 C CA . ILE A 1 234 ? -11.781 -2.33 -8.469 1 93 234 ILE A CA 1
ATOM 1894 C C . ILE A 1 234 ? -11.562 -2.088 -9.961 1 93 234 ILE A C 1
ATOM 1896 O O . ILE A 1 234 ? -10.625 -1.39 -10.352 1 93 234 ILE A O 1
ATOM 1900 N N . ILE A 1 235 ? -12.383 -2.682 -10.805 1 95.31 235 ILE A N 1
ATOM 1901 C CA . ILE A 1 235 ? -12.102 -2.68 -12.242 1 95.31 235 ILE A CA 1
ATOM 1902 C C . ILE A 1 235 ? -13.297 -2.094 -13 1 95.31 235 ILE A C 1
ATOM 1904 O O . ILE A 1 235 ? -13.477 -2.373 -14.188 1 95.31 235 ILE A O 1
ATOM 1908 N N . LYS A 1 236 ? -14.141 -1.334 -12.406 1 94.12 236 LYS A N 1
ATOM 1909 C CA . LYS A 1 236 ? -15.336 -0.784 -13.031 1 94.12 236 LYS A CA 1
ATOM 1910 C C . LYS A 1 236 ? -14.984 0.061 -14.25 1 94.12 236 LYS A C 1
ATOM 1912 O O . LYS A 1 236 ? -15.594 -0.088 -15.312 1 94.12 236 LYS A O 1
ATOM 1917 N N . LYS A 1 237 ? -14.016 0.87 -14.125 1 93.56 237 LYS A N 1
ATOM 1918 C CA . LYS A 1 237 ? -13.609 1.754 -15.211 1 93.56 237 LYS A CA 1
ATOM 1919 C C . LYS A 1 237 ? -13.078 0.955 -16.406 1 93.56 237 LYS A C 1
ATOM 1921 O O . LYS A 1 237 ? -13.422 1.242 -17.547 1 93.56 237 LYS A O 1
ATOM 1926 N N . GLU A 1 238 ? -12.32 0.014 -16.094 1 96.81 238 GLU A N 1
ATOM 1927 C CA . GLU A 1 238 ? -11.703 -0.79 -17.156 1 96.81 238 GLU A CA 1
ATOM 1928 C C . GLU A 1 238 ? -12.75 -1.642 -17.875 1 96.81 238 GLU A C 1
ATOM 1930 O O . GLU A 1 238 ? -12.641 -1.877 -19.078 1 96.81 238 GLU A O 1
ATOM 1935 N N . ILE A 1 239 ? -13.742 -2.07 -17.156 1 96.19 239 ILE A N 1
ATOM 1936 C CA . ILE A 1 239 ? -14.828 -2.818 -17.766 1 96.19 239 ILE A CA 1
ATOM 1937 C C . ILE A 1 239 ? -15.617 -1.908 -18.719 1 96.19 239 ILE A C 1
ATOM 1939 O O . ILE A 1 239 ? -15.906 -2.283 -19.844 1 96.19 239 ILE A O 1
ATOM 1943 N N . LYS A 1 240 ? -15.883 -0.749 -18.297 1 96 240 LYS A N 1
ATOM 1944 C CA . LYS A 1 240 ? -16.625 0.224 -19.094 1 96 240 LYS A CA 1
ATOM 1945 C C . LYS A 1 240 ? -15.859 0.59 -20.359 1 96 240 LYS A C 1
ATOM 1947 O O . LYS A 1 240 ? -16.453 0.721 -21.438 1 96 240 LYS A O 1
ATOM 1952 N N . ASN A 1 241 ? -14.547 0.634 -20.219 1 96.94 241 ASN A N 1
ATOM 1953 C CA . ASN A 1 241 ? -13.703 1.031 -21.344 1 96.94 241 ASN A CA 1
ATOM 1954 C C . ASN A 1 241 ? -13.312 -0.168 -22.203 1 96.94 241 ASN A C 1
ATOM 1956 O O . ASN A 1 241 ? -12.664 -0.009 -23.234 1 96.94 241 ASN A O 1
ATOM 1960 N N . GLY A 1 242 ? -13.602 -1.288 -21.75 1 97.25 242 GLY A N 1
ATOM 1961 C CA . GLY A 1 242 ? -13.344 -2.496 -22.516 1 97.25 242 GLY A CA 1
ATOM 1962 C C . GLY A 1 242 ? -11.891 -2.928 -22.484 1 97.25 242 GLY A C 1
ATOM 1963 O O . GLY A 1 242 ? -11.383 -3.516 -23.438 1 97.25 242 GLY A O 1
ATOM 1964 N N . THR A 1 243 ? -11.234 -2.598 -21.375 1 98.25 243 THR A N 1
ATOM 1965 C CA . THR A 1 243 ? -9.82 -2.936 -21.297 1 98.25 243 THR A CA 1
ATOM 1966 C C . THR A 1 243 ? -9.594 -4.125 -20.375 1 98.25 243 THR A C 1
ATOM 1968 O O . THR A 1 243 ? -8.523 -4.73 -20.391 1 98.25 243 THR A O 1
ATOM 1971 N N . ILE A 1 244 ? -10.617 -4.449 -19.547 1 98.56 244 ILE A N 1
ATOM 1972 C CA . ILE A 1 244 ? -10.641 -5.652 -18.719 1 98.56 244 ILE A CA 1
ATOM 1973 C C . ILE A 1 244 ? -12 -6.336 -18.828 1 98.56 244 ILE A C 1
ATOM 1975 O O . ILE A 1 244 ? -13.031 -5.664 -18.922 1 98.56 244 ILE A O 1
ATOM 1979 N N . ALA A 1 245 ? -11.977 -7.621 -18.906 1 98.06 245 ALA A N 1
ATOM 1980 C CA . ALA A 1 245 ? -13.211 -8.398 -19.016 1 98.06 245 ALA A CA 1
ATOM 1981 C C . ALA A 1 245 ? -13.273 -9.477 -17.938 1 98.06 245 ALA A C 1
ATOM 1983 O O . ALA A 1 245 ? -12.266 -10.133 -17.641 1 98.06 245 ALA A O 1
ATOM 1984 N N . PRO A 1 246 ? -14.445 -9.648 -17.328 1 96.62 246 PRO A N 1
ATOM 1985 C CA . PRO A 1 246 ? -14.602 -10.75 -16.375 1 96.62 246 PRO A CA 1
ATOM 1986 C C . PRO A 1 246 ? -14.742 -12.102 -17.062 1 96.62 246 PRO A C 1
ATOM 1988 O O . PRO A 1 246 ? -15.242 -12.188 -18.188 1 96.62 246 PRO A O 1
ATOM 1991 N N . ILE A 1 247 ? -14.219 -13.102 -16.438 1 97.19 247 ILE A N 1
ATOM 1992 C CA . ILE A 1 247 ? -14.43 -14.5 -16.812 1 97.19 247 ILE A CA 1
ATOM 1993 C C . ILE A 1 247 ? -15.344 -15.172 -15.797 1 97.19 247 ILE A C 1
ATOM 1995 O O . ILE A 1 247 ? -14.961 -15.359 -14.633 1 97.19 247 ILE A O 1
ATOM 1999 N N . ARG A 1 248 ? -16.469 -15.547 -16.281 1 93.19 248 ARG A N 1
ATOM 2000 C CA . ARG A 1 248 ? -17.469 -16.047 -15.352 1 93.19 248 ARG A CA 1
ATOM 2001 C C . ARG A 1 248 ? -17.312 -17.562 -15.141 1 93.19 248 ARG A C 1
ATOM 2003 O O . ARG A 1 248 ? -17.422 -18.328 -16.094 1 93.19 248 ARG A O 1
ATOM 2010 N N . ILE A 1 249 ? -17.031 -17.844 -13.945 1 94.75 249 ILE A N 1
ATOM 2011 C CA . ILE A 1 249 ? -17.078 -19.219 -13.461 1 94.75 249 ILE A CA 1
ATOM 2012 C C . ILE A 1 249 ? -17.969 -19.281 -12.219 1 94.75 249 ILE A C 1
ATOM 2014 O O . ILE A 1 249 ? -17.5 -19.109 -11.094 1 94.75 249 ILE A O 1
ATOM 2018 N N . PRO A 1 250 ? -19.188 -19.609 -12.438 1 89.62 250 PRO A N 1
ATOM 2019 C CA . PRO A 1 250 ? -20.203 -19.438 -11.398 1 89.62 250 PRO A CA 1
ATOM 2020 C C . PRO A 1 250 ? -19.812 -20.094 -10.07 1 89.62 250 PRO A C 1
ATOM 2022 O O . PRO A 1 250 ? -20 -19.5 -9.008 1 89.62 250 PRO A O 1
ATOM 2025 N N . GLU A 1 251 ? -19.188 -21.172 -10.078 1 90.5 251 GLU A N 1
ATOM 2026 C CA . GLU A 1 251 ? -18.812 -21.906 -8.867 1 90.5 251 GLU A CA 1
ATOM 2027 C C . GLU A 1 251 ? -17.781 -21.141 -8.047 1 90.5 251 GLU A C 1
ATOM 2029 O O . GLU A 1 251 ? -17.641 -21.375 -6.848 1 90.5 251 GLU A O 1
ATOM 2034 N N . PHE A 1 252 ? -17.141 -20.219 -8.68 1 91.94 252 PHE A N 1
ATOM 2035 C CA . PHE A 1 252 ? -16.047 -19.547 -8 1 91.94 252 PHE A CA 1
ATOM 2036 C C . PHE A 1 252 ? -16.328 -18.047 -7.875 1 91.94 252 PHE A C 1
ATOM 2038 O O . PHE A 1 252 ? -15.422 -17.266 -7.594 1 91.94 252 PHE A O 1
ATOM 2045 N N . GLU A 1 253 ? -17.516 -17.734 -8.133 1 88.31 253 GLU A N 1
ATOM 2046 C CA . GLU A 1 253 ? -17.953 -16.375 -7.84 1 88.31 253 GLU A CA 1
ATOM 2047 C C . GLU A 1 253 ? -18.281 -16.203 -6.359 1 88.31 253 GLU A C 1
ATOM 2049 O O . GLU A 1 253 ? -19.203 -16.859 -5.848 1 88.31 253 GLU A O 1
ATOM 2054 N N . VAL A 1 254 ? -17.406 -15.461 -5.703 1 87.12 254 VAL A N 1
ATOM 2055 C CA . VAL A 1 254 ? -17.609 -15.297 -4.266 1 87.12 254 VAL A CA 1
ATOM 2056 C C . VAL A 1 254 ? -18.094 -13.883 -3.971 1 87.12 254 VAL A C 1
ATOM 2058 O O . VAL A 1 254 ? -17.922 -12.977 -4.789 1 87.12 254 VAL A O 1
ATOM 2061 N N . SER A 1 255 ? -18.766 -13.852 -2.814 1 88.81 255 SER A N 1
ATOM 2062 C CA . SER A 1 255 ? -19.188 -12.547 -2.311 1 88.81 255 SER A CA 1
ATOM 2063 C C . SER A 1 255 ? -18.344 -12.117 -1.123 1 88.81 255 SER A C 1
ATOM 2065 O O . SER A 1 255 ? -18.016 -12.922 -0.248 1 88.81 255 SER A O 1
ATOM 2067 N N . VAL A 1 256 ? -17.906 -10.906 -1.261 1 88.75 256 VAL A N 1
ATOM 2068 C CA . VAL A 1 256 ? -17.203 -10.281 -0.14 1 88.75 256 VAL A CA 1
ATOM 2069 C C . VAL A 1 256 ? -17.891 -8.969 0.233 1 88.75 256 VAL A C 1
ATOM 2071 O O . VAL A 1 256 ? -18.703 -8.445 -0.538 1 88.75 256 VAL A O 1
ATOM 2074 N N . TYR A 1 257 ? -17.5 -8.477 1.427 1 89.06 257 TYR A N 1
ATOM 2075 C CA . TYR A 1 257 ? -18.203 -7.312 1.951 1 89.06 257 TYR A CA 1
ATOM 2076 C C . TYR A 1 257 ? -17.234 -6.211 2.332 1 89.06 257 TYR A C 1
ATOM 2078 O O . TYR A 1 257 ? -16.203 -6.473 2.953 1 89.06 257 TYR A O 1
ATOM 2086 N N . ARG A 1 258 ? -17.594 -5.031 1.882 1 92.19 258 ARG A N 1
ATOM 2087 C CA . ARG A 1 258 ? -16.922 -3.846 2.416 1 92.19 258 ARG A CA 1
ATOM 2088 C C . ARG A 1 258 ? -17.578 -3.393 3.715 1 92.19 258 ARG A C 1
ATOM 2090 O O . ARG A 1 258 ? -18.797 -3.145 3.754 1 92.19 258 ARG A O 1
ATOM 2097 N N . GLN A 1 259 ? -16.688 -3.367 4.691 1 91.69 259 GLN A N 1
ATOM 2098 C CA . GLN A 1 259 ? -17.219 -3.16 6.039 1 91.69 259 GLN A CA 1
ATOM 2099 C C . GLN A 1 259 ? -16.438 -2.068 6.77 1 91.69 259 GLN A C 1
ATOM 2101 O O . GLN A 1 259 ? -15.219 -1.967 6.629 1 91.69 259 GLN A O 1
ATOM 2106 N N . LEU A 1 260 ? -17.234 -1.325 7.516 1 93.38 260 LEU A N 1
ATOM 2107 C CA . LEU A 1 260 ? -16.703 -0.281 8.375 1 93.38 260 LEU A CA 1
ATOM 2108 C C . LEU A 1 260 ? -16.703 -0.726 9.836 1 93.38 260 LEU A C 1
ATOM 2110 O O . LEU A 1 260 ? -17.703 -1.272 10.32 1 93.38 260 LEU A O 1
ATOM 2114 N N . PHE A 1 261 ? -15.492 -0.54 10.461 1 93.12 261 PHE A N 1
ATOM 2115 C CA . PHE A 1 261 ? -15.383 -0.933 11.859 1 93.12 261 PHE A CA 1
ATOM 2116 C C . PHE A 1 261 ? -14.828 0.209 12.703 1 93.12 261 PHE A C 1
ATOM 2118 O O . PHE A 1 261 ? -13.93 0.931 12.266 1 93.12 261 PHE A O 1
ATOM 2125 N N . TRP A 1 262 ? -15.297 0.353 13.914 1 91.38 262 TRP A N 1
ATOM 2126 C CA . TRP A 1 262 ? -14.695 1.151 14.977 1 91.38 262 TRP A CA 1
ATOM 2127 C C . TRP A 1 262 ? -15.055 0.592 16.344 1 91.38 262 TRP A C 1
ATOM 2129 O O . TRP A 1 262 ? -15.961 -0.233 16.469 1 91.38 262 TRP A O 1
ATOM 2139 N N . HIS A 1 263 ? -14.266 0.893 17.297 1 86.88 263 HIS A N 1
ATOM 2140 C CA . HIS A 1 263 ? -14.5 0.348 18.641 1 86.88 263 HIS A CA 1
ATOM 2141 C C . HIS A 1 263 ? -15.844 0.821 19.188 1 86.88 263 HIS A C 1
ATOM 2143 O O . HIS A 1 263 ? -16.203 1.99 19.031 1 86.88 263 HIS A O 1
ATOM 2149 N N . LYS A 1 264 ? -16.531 -0.073 19.906 1 84 264 LYS A N 1
ATOM 2150 C CA . LYS A 1 264 ? -17.875 0.229 20.406 1 84 264 LYS A CA 1
ATOM 2151 C C . LYS A 1 264 ? -17.828 1.362 21.422 1 84 264 LYS A C 1
ATOM 2153 O O . LYS A 1 264 ? -18.781 2.127 21.547 1 84 264 LYS A O 1
ATOM 2158 N N . ASP A 1 265 ? -16.719 1.472 22.078 1 76 265 ASP A N 1
ATOM 2159 C CA . ASP A 1 265 ? -16.609 2.463 23.141 1 76 265 ASP A CA 1
ATOM 2160 C C . ASP A 1 265 ? -15.922 3.732 22.656 1 76 265 ASP A C 1
ATOM 2162 O O . ASP A 1 265 ? -15.633 4.637 23.438 1 76 265 ASP A O 1
ATOM 2166 N N . LYS A 1 266 ? -15.641 3.736 21.375 1 80.62 266 LYS A N 1
ATOM 2167 C CA . LYS A 1 266 ? -14.984 4.926 20.844 1 80.62 266 LYS A CA 1
ATOM 2168 C C . LYS A 1 266 ? -15.938 6.121 20.844 1 80.62 266 LYS A C 1
ATOM 2170 O O . LYS A 1 266 ? -17.109 5.996 20.469 1 80.62 266 LYS A O 1
ATOM 2175 N N . TYR A 1 267 ? -15.461 7.184 21.375 1 76.06 267 TYR A N 1
ATOM 2176 C CA . TYR A 1 267 ? -16.203 8.43 21.266 1 76.06 267 TYR A CA 1
ATOM 2177 C C . TYR A 1 267 ? -16.172 8.969 19.844 1 76.06 267 TYR A C 1
ATOM 2179 O O . TYR A 1 267 ? -15.102 9.172 19.266 1 76.06 267 TYR A O 1
ATOM 2187 N N . ILE A 1 268 ? -17.312 9.219 19.297 1 82.94 268 ILE A N 1
ATOM 2188 C CA . ILE A 1 268 ? -17.438 9.664 17.906 1 82.94 268 ILE A CA 1
ATOM 2189 C C . ILE A 1 268 ? -17.625 11.18 17.859 1 82.94 268 ILE A C 1
ATOM 2191 O O . ILE A 1 268 ? -18.703 11.688 18.156 1 82.94 268 ILE A O 1
ATOM 2195 N N . THR A 1 269 ? -16.578 11.867 17.453 1 81.94 269 THR A N 1
ATOM 2196 C CA . THR A 1 269 ? -16.656 13.312 17.266 1 81.94 269 THR A CA 1
ATOM 2197 C C . THR A 1 269 ? -17.438 13.648 16 1 81.94 269 THR A C 1
ATOM 2199 O O . THR A 1 269 ? -17.75 12.766 15.203 1 81.94 269 THR A O 1
ATOM 2202 N N . LYS A 1 270 ? -17.734 14.922 15.836 1 85.56 270 LYS A N 1
ATOM 2203 C CA . LYS A 1 270 ? -18.469 15.367 14.648 1 85.56 270 LYS A CA 1
ATOM 2204 C C . LYS A 1 270 ? -17.688 15.055 13.375 1 85.56 270 LYS A C 1
ATOM 2206 O O . LYS A 1 270 ? -18.25 14.477 12.438 1 85.56 270 LYS A O 1
ATOM 2211 N N . PRO A 1 271 ? -16.391 15.391 13.297 1 91.5 271 PRO A N 1
ATOM 2212 C CA . PRO A 1 271 ? -15.633 15.055 12.086 1 91.5 271 PRO A CA 1
ATOM 2213 C C . PRO A 1 271 ? -15.617 13.547 11.805 1 91.5 271 PRO A C 1
ATOM 2215 O O . PRO A 1 271 ? -15.734 13.133 10.648 1 91.5 271 PRO A O 1
ATOM 2218 N N . MET A 1 272 ? -15.5 12.773 12.852 1 91.81 272 MET A N 1
ATOM 2219 C CA . MET A 1 272 ? -15.516 11.328 12.672 1 91.81 272 MET A CA 1
ATOM 2220 C C . MET A 1 272 ? -16.859 10.859 12.141 1 91.81 272 MET A C 1
ATOM 2222 O O . MET A 1 272 ? -16.922 10.016 11.242 1 91.81 272 MET A O 1
ATOM 2226 N N . ASN A 1 273 ? -17.891 11.391 12.734 1 92.12 273 ASN A N 1
ATOM 2227 C CA . ASN A 1 273 ? -19.219 11.047 12.258 1 92.12 273 ASN A CA 1
ATOM 2228 C C . ASN A 1 273 ? -19.422 11.438 10.805 1 92.12 273 ASN A C 1
ATOM 2230 O O . ASN A 1 273 ? -19.984 10.68 10.016 1 92.12 273 ASN A O 1
ATOM 2234 N N . ASP A 1 274 ? -18.984 12.602 10.453 1 94.62 274 ASP A N 1
ATOM 2235 C CA . ASP A 1 274 ? -19.094 13.062 9.07 1 94.62 274 ASP A CA 1
ATOM 2236 C C . ASP A 1 274 ? -18.312 12.148 8.125 1 94.62 274 ASP A C 1
ATOM 2238 O O . ASP A 1 274 ? -18.766 11.859 7.02 1 94.62 274 ASP A O 1
ATOM 2242 N N . LEU A 1 275 ? -17.141 11.688 8.555 1 95.94 275 LEU A N 1
ATOM 2243 C CA . LEU A 1 275 ? -16.344 10.766 7.75 1 95.94 275 LEU A CA 1
ATOM 2244 C C . LEU A 1 275 ? -17.062 9.438 7.57 1 95.94 275 LEU A C 1
ATOM 2246 O O . LEU A 1 275 ? -17.109 8.898 6.461 1 95.94 275 LEU A O 1
ATOM 2250 N N . LEU A 1 276 ? -17.641 8.969 8.656 1 94.25 276 LEU A N 1
ATOM 2251 C CA . LEU A 1 276 ? -18.391 7.723 8.602 1 94.25 276 LEU A CA 1
ATOM 2252 C C . LEU A 1 276 ? -19.547 7.836 7.609 1 94.25 276 LEU A C 1
ATOM 2254 O O . LEU A 1 276 ? -19.781 6.922 6.816 1 94.25 276 LEU A O 1
ATOM 2258 N N . GLU A 1 277 ? -20.234 8.891 7.586 1 94.06 277 GLU A N 1
ATOM 2259 C CA . GLU A 1 277 ? -21.344 9.109 6.68 1 94.06 277 GLU A CA 1
ATOM 2260 C C . GLU A 1 277 ? -20.875 9.219 5.234 1 94.06 277 GLU A C 1
ATOM 2262 O O . GLU A 1 277 ? -21.547 8.719 4.32 1 94.06 277 GLU A O 1
ATOM 2267 N N . LEU A 1 278 ? -19.766 9.883 5.035 1 94.88 278 LEU A N 1
ATOM 2268 C CA . LEU A 1 278 ? -19.203 9.984 3.695 1 94.88 278 LEU A CA 1
ATOM 2269 C C . LEU A 1 278 ? -18.859 8.609 3.135 1 94.88 278 LEU A C 1
ATOM 2271 O O . LEU A 1 278 ? -19.156 8.312 1.974 1 94.88 278 LEU A O 1
ATOM 2275 N N . ILE A 1 279 ? -18.25 7.762 3.979 1 94.62 279 ILE A N 1
ATOM 2276 C CA . ILE A 1 279 ? -17.859 6.426 3.547 1 94.62 279 ILE A CA 1
ATOM 2277 C C . ILE A 1 279 ? -19.094 5.605 3.205 1 94.62 279 ILE A C 1
ATOM 2279 O O . ILE A 1 279 ? -19.125 4.891 2.199 1 94.62 279 ILE A O 1
ATOM 2283 N N . LYS A 1 280 ? -20.125 5.785 3.963 1 91.25 280 LYS A N 1
ATOM 2284 C CA . LYS A 1 280 ? -21.359 5.035 3.779 1 91.25 280 LYS A CA 1
ATOM 2285 C C . LYS A 1 280 ? -22.078 5.449 2.492 1 91.25 280 LYS A C 1
ATOM 2287 O O . LYS A 1 280 ? -22.703 4.625 1.834 1 91.25 280 LYS A O 1
ATOM 2292 N N . ASN A 1 281 ? -21.859 6.637 2.1 1 87.75 281 ASN A N 1
ATOM 2293 C CA . ASN A 1 281 ? -22.656 7.176 1.009 1 87.75 281 ASN A CA 1
ATOM 2294 C C . ASN A 1 281 ? -21.906 7.164 -0.312 1 87.75 281 ASN A C 1
ATOM 2296 O O . ASN A 1 281 ? -22.484 7.391 -1.374 1 87.75 281 ASN A O 1
ATOM 2300 N N . ILE A 1 282 ? -20.625 6.961 -0.116 1 77.44 282 ILE A N 1
ATOM 2301 C CA . ILE A 1 282 ? -19.859 7.012 -1.355 1 77.44 282 ILE A CA 1
ATOM 2302 C C . ILE A 1 282 ? -20.047 5.715 -2.139 1 77.44 282 ILE A C 1
ATOM 2304 O O . ILE A 1 282 ? -19.906 4.621 -1.588 1 77.44 282 ILE A O 1
ATOM 2308 N N . LYS A 1 283 ? -20.922 5.789 -3.096 1 64.94 283 LYS A N 1
ATOM 2309 C CA . LYS A 1 283 ? -21.188 4.672 -3.994 1 64.94 283 LYS A CA 1
ATOM 2310 C C . LYS A 1 283 ? -19.984 4.391 -4.898 1 64.94 283 LYS A C 1
ATOM 2312 O O . LYS A 1 283 ? -19.484 5.297 -5.57 1 64.94 283 LYS A O 1
ATOM 2317 N N . SER A 1 284 ? -18.969 3.518 -4.406 1 59.56 284 SER A N 1
ATOM 2318 C CA . SER A 1 284 ? -17.969 3.119 -5.406 1 59.56 284 SER A CA 1
ATOM 2319 C C . SER A 1 284 ? -18.562 2.146 -6.414 1 59.56 284 SER A C 1
ATOM 2321 O O . SER A 1 284 ? -19.531 1.436 -6.109 1 59.56 284 SER A O 1
ATOM 2323 N N . MET B 1 1 ? 6.41 -26.062 6.391 1 44.72 1 MET B N 1
ATOM 2324 C CA . MET B 1 1 ? 4.977 -26.328 6.383 1 44.72 1 MET B CA 1
ATOM 2325 C C . MET B 1 1 ? 4.414 -26.344 7.801 1 44.72 1 MET B C 1
ATOM 2327 O O . MET B 1 1 ? 3.473 -25.609 8.102 1 44.72 1 MET B O 1
ATOM 2331 N N . ALA B 1 2 ? 5.031 -27.141 8.562 1 46.12 2 ALA B N 1
ATOM 2332 C CA . ALA B 1 2 ? 4.523 -27.266 9.922 1 46.12 2 ALA B CA 1
ATOM 2333 C C . ALA B 1 2 ? 4.641 -25.938 10.672 1 46.12 2 ALA B C 1
ATOM 2335 O O . ALA B 1 2 ? 3.74 -25.562 11.43 1 46.12 2 ALA B O 1
ATOM 2336 N N . ALA B 1 3 ? 5.668 -25.281 10.438 1 47.28 3 ALA B N 1
ATOM 2337 C CA . ALA B 1 3 ? 5.926 -24.016 11.117 1 47.28 3 ALA B CA 1
ATOM 2338 C C . ALA B 1 3 ? 4.977 -22.922 10.641 1 47.28 3 ALA B C 1
ATOM 2340 O O . ALA B 1 3 ? 4.582 -22.047 11.414 1 47.28 3 ALA B O 1
ATOM 2341 N N . GLU B 1 4 ? 4.617 -23.016 9.492 1 49.59 4 GLU B N 1
ATOM 2342 C CA . GLU B 1 4 ? 3.758 -22.016 8.867 1 49.59 4 GLU B CA 1
ATOM 2343 C C . GLU B 1 4 ? 2.324 -22.125 9.375 1 49.59 4 GLU B C 1
ATOM 2345 O O . GLU B 1 4 ? 1.609 -21.125 9.453 1 49.59 4 GLU B O 1
ATOM 2350 N N . LYS B 1 5 ? 1.95 -23.359 9.852 1 49.53 5 LYS B N 1
ATOM 2351 C CA . LYS B 1 5 ? 0.556 -23.609 10.195 1 49.53 5 LYS B CA 1
ATOM 2352 C C . LYS B 1 5 ? 0.368 -23.672 11.711 1 49.53 5 LYS B C 1
ATOM 2354 O O . LYS B 1 5 ? -0.751 -23.844 12.195 1 49.53 5 LYS B O 1
ATOM 2359 N N . MET B 1 6 ? 1.282 -23.453 12.438 1 49.84 6 MET B N 1
ATOM 2360 C CA . MET B 1 6 ? 1.349 -23.453 13.898 1 49.84 6 MET B CA 1
ATOM 2361 C C . MET B 1 6 ? 0.52 -24.594 14.484 1 49.84 6 MET B C 1
ATOM 2363 O O . MET B 1 6 ? 0.003 -24.469 15.594 1 49.84 6 MET B O 1
ATOM 2367 N N . ASN B 1 7 ? 0.116 -25.547 13.641 1 57.22 7 ASN B N 1
ATOM 2368 C CA . ASN B 1 7 ? -0.628 -26.734 14.016 1 57.22 7 ASN B CA 1
ATOM 2369 C C . ASN B 1 7 ? -0.136 -27.969 13.258 1 57.22 7 ASN B C 1
ATOM 2371 O O . ASN B 1 7 ? -0.152 -27.984 12.023 1 57.22 7 ASN B O 1
ATOM 2375 N N . PHE B 1 8 ? 0.317 -29.016 14.008 1 59.97 8 PHE B N 1
ATOM 2376 C CA . PHE B 1 8 ? 0.894 -30.203 13.406 1 59.97 8 PHE B CA 1
ATOM 2377 C C . PHE B 1 8 ? -0.158 -30.984 12.617 1 59.97 8 PHE B C 1
ATOM 2379 O O . PHE B 1 8 ? 0.141 -31.547 11.562 1 59.97 8 PHE B O 1
ATOM 2386 N N . SER B 1 9 ? -1.308 -30.828 13.172 1 57.66 9 SER B N 1
ATOM 2387 C CA . SER B 1 9 ? -2.373 -31.547 12.484 1 57.66 9 SER B CA 1
ATOM 2388 C C . SER B 1 9 ? -2.664 -30.953 11.117 1 57.66 9 SER B C 1
ATOM 2390 O O . SER B 1 9 ? -2.791 -31.672 10.125 1 57.66 9 SER B O 1
ATOM 2392 N N . LYS B 1 10 ? -2.682 -29.75 11.141 1 59.5 10 LYS B N 1
ATOM 2393 C CA . LYS B 1 10 ? -2.975 -29.062 9.891 1 59.5 10 LYS B CA 1
ATOM 2394 C C . LYS B 1 10 ? -1.828 -29.219 8.891 1 59.5 10 LYS B C 1
ATOM 2396 O O . LYS B 1 10 ? -2.059 -29.391 7.695 1 59.5 10 LYS B O 1
ATOM 2401 N N . ALA B 1 11 ? -0.685 -29.141 9.414 1 58.25 11 ALA B N 1
ATOM 2402 C CA . ALA B 1 11 ? 0.488 -29.359 8.57 1 58.25 11 ALA B CA 1
ATOM 2403 C C . ALA B 1 11 ? 0.503 -30.781 8.008 1 58.25 11 ALA B C 1
ATOM 2405 O O . ALA B 1 11 ? 0.809 -30.984 6.832 1 58.25 11 ALA B O 1
ATOM 2406 N N . ALA B 1 12 ? 0.131 -31.719 8.828 1 56.69 12 ALA B N 1
ATOM 2407 C CA . ALA B 1 12 ? 0.104 -33.125 8.43 1 56.69 12 ALA B CA 1
ATOM 2408 C C . ALA B 1 12 ? -0.911 -3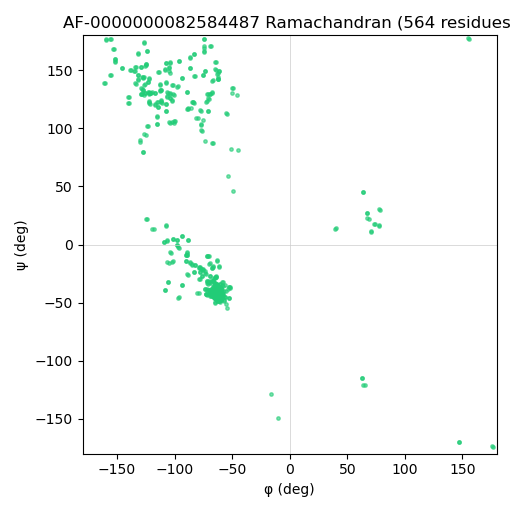3.344 7.316 1 56.69 12 ALA B C 1
ATOM 2410 O O . ALA B 1 12 ? -0.615 -34.031 6.332 1 56.69 12 ALA B O 1
ATOM 2411 N N . GLN B 1 13 ? -1.932 -32.75 7.523 1 56.06 13 GLN B N 1
ATOM 2412 C CA . GLN B 1 13 ? -2.996 -32.906 6.531 1 56.06 13 GLN B CA 1
ATOM 2413 C C . GLN B 1 13 ? -2.572 -32.312 5.184 1 56.06 13 GLN B C 1
ATOM 2415 O O . GLN B 1 13 ? -2.826 -32.906 4.141 1 56.06 13 GLN B O 1
ATOM 2420 N N . GLN B 1 14 ? -1.872 -31.344 5.289 1 55.28 14 GLN B N 1
ATOM 2421 C CA . GLN B 1 14 ? -1.462 -30.656 4.07 1 55.28 14 GLN B CA 1
ATOM 2422 C C . GLN B 1 14 ? -0.352 -31.422 3.355 1 55.28 14 GLN B C 1
ATOM 2424 O O . GLN B 1 14 ? -0.253 -31.375 2.127 1 55.28 14 GLN B O 1
ATOM 2429 N N . LEU B 1 15 ? 0.319 -32.094 4.121 1 53.78 15 LEU B N 1
ATOM 2430 C CA . LEU B 1 15 ? 1.465 -32.812 3.572 1 53.78 15 LEU B CA 1
ATOM 2431 C C . LEU B 1 15 ? 1.098 -34.25 3.244 1 53.78 15 LEU B C 1
ATOM 2433 O O . LEU B 1 15 ? 1.905 -35 2.67 1 53.78 15 LEU B O 1
ATOM 2437 N N . GLY B 1 16 ? -0.247 -34.531 3.617 1 54.66 16 GLY B N 1
ATOM 2438 C CA . GLY B 1 16 ? -0.682 -35.875 3.363 1 54.66 16 GLY B CA 1
ATOM 2439 C C . GLY B 1 16 ? -0.1 -36.875 4.34 1 54.66 16 GLY B C 1
ATOM 2440 O O . GLY B 1 16 ? 0.07 -38.062 4.004 1 54.66 16 GLY B O 1
ATOM 2441 N N . TYR B 1 17 ? 0.335 -36.406 5.332 1 56.44 17 TYR B N 1
ATOM 2442 C CA . TYR B 1 17 ? 0.829 -37.281 6.395 1 56.44 17 TYR B CA 1
ATOM 2443 C C . TYR B 1 17 ? -0.159 -37.344 7.555 1 56.44 17 TYR B C 1
ATOM 2445 O O . TYR B 1 17 ? -1.044 -36.5 7.668 1 56.44 17 TYR B O 1
ATOM 2453 N N . THR B 1 18 ? -0.217 -38.375 8.195 1 59.12 18 THR B N 1
ATOM 2454 C CA . THR B 1 18 ? -0.952 -38.438 9.461 1 59.12 18 THR B CA 1
ATOM 2455 C C . THR B 1 18 ? -0.301 -37.5 10.484 1 59.12 18 THR B C 1
ATOM 2457 O O . THR B 1 18 ? 0.903 -37.25 10.422 1 59.12 18 THR B O 1
ATOM 2460 N N . GLN B 1 19 ? -1.1 -36.938 11.328 1 62.31 19 GLN B N 1
ATOM 2461 C CA . GLN B 1 19 ? -0.571 -36.094 12.391 1 62.31 19 GLN B CA 1
ATOM 2462 C C . GLN B 1 19 ? 0.515 -36.812 13.18 1 62.31 19 GLN B C 1
ATOM 2464 O O . GLN B 1 19 ? 1.504 -36.219 13.594 1 62.31 19 GLN B O 1
ATOM 2469 N N . ALA B 1 20 ? 0.33 -38.062 13.375 1 61.69 20 ALA B N 1
ATOM 2470 C CA . ALA B 1 20 ? 1.308 -38.875 14.086 1 61.69 20 ALA B CA 1
ATOM 2471 C C . ALA B 1 20 ? 2.623 -38.969 13.312 1 61.69 20 ALA B C 1
ATOM 2473 O O . ALA B 1 20 ? 3.701 -38.844 13.898 1 61.69 20 ALA B O 1
ATOM 2474 N N . ALA B 1 21 ? 2.512 -39.062 12.039 1 57.66 21 ALA B N 1
ATOM 2475 C CA . ALA B 1 21 ? 3.701 -39.156 11.195 1 57.66 21 ALA B CA 1
ATOM 2476 C C . ALA B 1 21 ? 4.469 -37.812 11.195 1 57.66 21 ALA B C 1
ATOM 2478 O O . ALA B 1 21 ? 5.699 -37.812 11.297 1 57.66 21 ALA B O 1
ATOM 2479 N N . VAL B 1 22 ? 3.742 -36.812 11.078 1 64.38 22 VAL B N 1
ATOM 2480 C CA . VAL B 1 22 ? 4.367 -35.5 11.094 1 64.38 22 VAL B CA 1
ATOM 2481 C C . VAL B 1 22 ? 5.004 -35.25 12.461 1 64.38 22 VAL B C 1
ATOM 2483 O O . VAL B 1 22 ? 6.125 -34.719 12.547 1 64.38 22 VAL B O 1
ATOM 2486 N N . THR B 1 23 ? 4.301 -35.594 13.406 1 64 23 THR B N 1
ATOM 2487 C CA . THR B 1 23 ? 4.797 -35.469 14.766 1 64 23 THR B CA 1
ATOM 2488 C C . THR B 1 23 ? 6.059 -36.281 14.977 1 64 23 THR B C 1
ATOM 2490 O O . THR B 1 23 ? 7.031 -35.812 15.57 1 64 23 THR B O 1
ATOM 2493 N N . ILE B 1 24 ? 5.984 -37.438 14.477 1 58.22 24 ILE B N 1
ATOM 2494 C CA . ILE B 1 24 ? 7.125 -38.344 14.609 1 58.22 24 ILE B CA 1
ATOM 2495 C C . ILE B 1 24 ? 8.312 -37.781 13.828 1 58.22 24 ILE B C 1
ATOM 2497 O O . ILE B 1 24 ? 9.445 -37.781 14.32 1 58.22 24 ILE B O 1
ATOM 2501 N N . GLN B 1 25 ? 8.039 -37.375 12.672 1 62.69 25 GLN B N 1
ATOM 2502 C CA . GLN B 1 25 ? 9.102 -36.812 11.852 1 62.69 25 GLN B CA 1
ATOM 2503 C C . GLN B 1 25 ? 9.719 -35.562 12.516 1 62.69 25 GLN B C 1
ATOM 2505 O O . GLN B 1 25 ? 10.938 -35.406 12.484 1 62.69 25 GLN B O 1
ATOM 2510 N N . ILE B 1 26 ? 8.844 -34.844 13.078 1 68.5 26 ILE B N 1
ATOM 2511 C CA . ILE B 1 26 ? 9.32 -33.656 13.766 1 68.5 26 ILE B CA 1
ATOM 2512 C C . ILE B 1 26 ? 10.148 -34.062 14.992 1 68.5 26 ILE B C 1
ATOM 2514 O O . ILE B 1 26 ? 11.211 -33.5 15.242 1 68.5 26 ILE B O 1
ATOM 2518 N N . LYS B 1 27 ? 9.664 -35 15.641 1 66.56 27 LYS B N 1
ATOM 2519 C CA . LYS B 1 27 ? 10.383 -35.531 16.797 1 66.56 27 LYS B CA 1
ATOM 2520 C C . LYS B 1 27 ? 11.727 -36.125 16.391 1 66.56 27 LYS B C 1
ATOM 2522 O O . LYS B 1 27 ? 12.734 -35.938 17.078 1 66.56 27 LYS B O 1
ATOM 2527 N N . HIS B 1 28 ? 11.648 -36.875 15.383 1 60.47 28 HIS B N 1
ATOM 2528 C CA . HIS B 1 28 ? 12.898 -37.438 14.883 1 60.47 28 HIS B CA 1
ATOM 2529 C C . HIS B 1 28 ? 13.891 -36.344 14.5 1 60.47 28 HIS B C 1
ATOM 2531 O O . HIS B 1 28 ? 15.078 -36.438 14.812 1 60.47 28 HIS B O 1
ATOM 2537 N N . LEU B 1 29 ? 13.367 -35.375 13.805 1 66.75 29 LEU B N 1
ATOM 2538 C CA . LEU B 1 29 ? 14.195 -34.25 13.406 1 66.75 29 LEU B CA 1
ATOM 2539 C C . LEU B 1 29 ? 14.742 -33.5 14.625 1 66.75 29 LEU B C 1
ATOM 2541 O O . LEU B 1 29 ? 15.922 -33.156 14.656 1 66.75 29 LEU B O 1
ATOM 2545 N N . GLU B 1 30 ? 13.883 -33.375 15.617 1 71.44 30 GLU B N 1
ATOM 2546 C CA . GLU B 1 30 ? 14.312 -32.719 16.859 1 71.44 30 GLU B CA 1
ATOM 2547 C C . GLU B 1 30 ? 15.344 -33.562 17.594 1 71.44 30 GLU B C 1
ATOM 2549 O O . GLU B 1 30 ? 16.312 -33.031 18.141 1 71.44 30 GLU B O 1
ATOM 2554 N N . LYS B 1 31 ? 15.148 -34.812 17.578 1 64.5 31 LYS B N 1
ATOM 2555 C CA . LYS B 1 31 ? 16.094 -35.75 18.188 1 64.5 31 LYS B CA 1
ATOM 2556 C C . LYS B 1 31 ? 17.438 -35.719 17.453 1 64.5 31 LYS B C 1
ATOM 2558 O O . LYS B 1 31 ? 18.5 -35.688 18.078 1 64.5 31 LYS B O 1
ATOM 2563 N N . ASP B 1 32 ? 17.359 -35.75 16.203 1 64.75 32 ASP B N 1
ATOM 2564 C CA . ASP B 1 32 ? 18.578 -35.719 15.398 1 64.75 32 ASP B CA 1
ATOM 2565 C C . ASP B 1 32 ? 19.344 -34.406 15.602 1 64.75 32 ASP B C 1
ATOM 2567 O O . ASP B 1 32 ? 20.578 -34.406 15.617 1 64.75 32 ASP B O 1
ATOM 2571 N N . LEU B 1 33 ? 18.516 -33.344 15.82 1 66.19 33 LEU B N 1
ATOM 2572 C CA . LEU B 1 33 ? 19.109 -32 15.945 1 66.19 33 LEU B CA 1
ATOM 2573 C C . LEU B 1 33 ? 19.453 -31.703 17.406 1 66.19 33 LEU B C 1
ATOM 2575 O O . LEU B 1 33 ? 20.234 -30.797 17.672 1 66.19 33 LEU B O 1
ATOM 2579 N N . GLY B 1 34 ? 18.922 -32.5 18.266 1 68.06 34 GLY B N 1
ATOM 2580 C CA . GLY B 1 34 ? 19.172 -32.375 19.688 1 68.06 34 GLY B CA 1
ATOM 2581 C C . GLY B 1 34 ? 18.516 -31.141 20.297 1 68.06 34 GLY B C 1
ATOM 2582 O O . GLY B 1 34 ? 18.922 -30.656 21.344 1 68.06 34 GLY B O 1
ATOM 2583 N N . VAL B 1 35 ? 17.656 -30.547 19.5 1 71.56 35 VAL B N 1
ATOM 2584 C CA . VAL B 1 35 ? 16.953 -29.359 19.969 1 71.56 35 VAL B CA 1
ATOM 2585 C C . VAL B 1 35 ? 15.461 -29.484 19.641 1 71.56 35 VAL B C 1
ATOM 2587 O O . VAL B 1 35 ? 15.086 -30.203 18.703 1 71.56 35 VAL B O 1
ATOM 2590 N N . LEU B 1 36 ? 14.656 -28.797 20.484 1 74.62 36 LEU B N 1
ATOM 2591 C CA . LEU B 1 36 ? 13.234 -28.719 20.188 1 74.62 36 LEU B CA 1
ATOM 2592 C C . LEU B 1 36 ? 12.953 -27.594 19.188 1 74.62 36 LEU B C 1
ATOM 2594 O O . LEU B 1 36 ? 13.383 -26.453 19.391 1 74.62 36 LEU B O 1
ATOM 2598 N N . LEU B 1 37 ? 12.367 -27.984 18.109 1 74.31 37 LEU B N 1
ATOM 2599 C CA . LEU B 1 37 ? 12.047 -27.016 17.062 1 74.31 37 LEU B CA 1
ATOM 2600 C C . LEU B 1 37 ? 10.68 -26.391 17.312 1 74.31 37 LEU B C 1
ATOM 2602 O O . LEU B 1 37 ? 10.422 -25.266 16.891 1 74.31 37 LEU B O 1
ATOM 2606 N N . PHE B 1 38 ? 9.875 -27.141 17.984 1 73.69 38 PHE B N 1
ATOM 2607 C CA . PHE B 1 38 ? 8.508 -26.688 18.203 1 73.69 38 PHE B CA 1
ATOM 2608 C C . PHE B 1 38 ? 8.148 -26.75 19.688 1 73.69 38 PHE B C 1
ATOM 2610 O O . PHE B 1 38 ? 8.633 -27.609 20.422 1 73.69 38 PHE B O 1
ATOM 2617 N N . ASP B 1 39 ? 7.52 -25.578 20.109 1 67.88 39 ASP B N 1
ATOM 2618 C CA . ASP B 1 39 ? 6.926 -25.562 21.438 1 67.88 39 ASP B CA 1
ATOM 2619 C C . ASP B 1 39 ? 5.414 -25.766 21.375 1 67.88 39 ASP B C 1
ATOM 2621 O O . ASP B 1 39 ? 4.77 -25.328 20.422 1 67.88 39 ASP B O 1
ATOM 2625 N N . ARG B 1 40 ? 4.926 -26.672 22.109 1 60.41 40 ARG B N 1
ATOM 2626 C CA . ARG B 1 40 ? 3.492 -26.938 22.156 1 60.41 40 ARG B CA 1
ATOM 2627 C C . ARG B 1 40 ? 2.857 -26.312 23.391 1 60.41 40 ARG B C 1
ATOM 2629 O O . ARG B 1 40 ? 3.305 -26.547 24.516 1 60.41 40 ARG B O 1
ATOM 2636 N N . ILE B 1 41 ? 2.207 -25.281 23.172 1 57.38 41 ILE B N 1
ATOM 2637 C CA . ILE B 1 41 ? 1.402 -24.719 24.266 1 57.38 41 ILE B CA 1
ATOM 2638 C C . ILE B 1 41 ? -0.072 -25.047 24.031 1 57.38 41 ILE B C 1
ATOM 2640 O O . ILE B 1 41 ? -0.713 -24.453 23.156 1 57.38 41 ILE B O 1
ATOM 2644 N N . GLY B 1 42 ? -0.653 -25.938 24.688 1 54.91 42 GLY B N 1
ATOM 2645 C CA . GLY B 1 42 ? -2.002 -26.422 24.453 1 54.91 42 GLY B CA 1
ATOM 2646 C C . GLY B 1 42 ? -2.166 -27.125 23.109 1 54.91 42 GLY B C 1
ATOM 2647 O O . GLY B 1 42 ? -1.428 -28.062 22.812 1 54.91 42 GLY B O 1
ATOM 2648 N N . LYS B 1 43 ? -3.035 -26.641 22.266 1 54.97 43 LYS B N 1
ATOM 2649 C CA . LYS B 1 43 ? -3.314 -27.234 20.969 1 54.97 43 LYS B CA 1
ATOM 2650 C C . LYS B 1 43 ? -2.545 -26.516 19.859 1 54.97 43 LYS B C 1
ATOM 2652 O O . LYS B 1 43 ? -2.643 -26.891 18.688 1 54.97 43 LYS B O 1
ATOM 2657 N N . SER B 1 44 ? -1.861 -25.594 20.25 1 56.38 44 SER B N 1
ATOM 2658 C CA . SER B 1 44 ? -1.154 -24.812 19.25 1 56.38 44 SER B CA 1
ATOM 2659 C C . SER B 1 44 ? 0.343 -25.094 19.281 1 56.38 44 SER B C 1
ATOM 2661 O O . SER B 1 44 ? 0.906 -25.391 20.328 1 56.38 44 SER B O 1
ATOM 2663 N N . VAL B 1 45 ? 0.95 -25.188 18.109 1 62.62 45 VAL B N 1
ATOM 2664 C CA . VAL B 1 45 ? 2.373 -25.469 17.938 1 62.62 45 VAL B CA 1
ATOM 2665 C C . VAL B 1 45 ? 3.09 -24.188 17.484 1 62.62 45 VAL B C 1
ATOM 2667 O O . VAL B 1 45 ? 2.629 -23.5 16.578 1 62.62 45 VAL B O 1
ATOM 2670 N N . TYR B 1 46 ? 4.039 -23.812 18.328 1 62.88 46 TYR B N 1
ATOM 2671 C CA . TYR B 1 46 ? 4.852 -22.641 18 1 62.88 46 TYR B CA 1
ATOM 2672 C C . TYR B 1 46 ? 6.301 -23.031 17.75 1 62.88 46 TYR B C 1
ATOM 2674 O O . TYR B 1 46 ? 6.789 -24.016 18.328 1 62.88 46 TYR B O 1
ATOM 2682 N N . LEU B 1 47 ? 6.934 -22.328 16.906 1 67.31 47 LEU B N 1
ATOM 2683 C CA . LEU B 1 47 ? 8.367 -22.531 16.734 1 67.31 47 LEU B CA 1
ATOM 2684 C C . LEU B 1 47 ? 9.148 -22.016 17.938 1 67.31 47 LEU B C 1
ATOM 2686 O O . LEU B 1 47 ? 8.867 -20.922 18.438 1 67.31 47 LEU B O 1
ATOM 2690 N N . THR B 1 48 ? 10.047 -22.875 18.469 1 66.56 48 THR B N 1
ATOM 2691 C CA . THR B 1 48 ? 11.023 -22.391 19.438 1 66.56 48 THR B CA 1
ATOM 2692 C C . THR B 1 48 ? 12.031 -21.469 18.766 1 66.56 48 THR B C 1
ATOM 2694 O O . THR B 1 48 ? 12.023 -21.312 17.547 1 66.56 48 THR B O 1
ATOM 2697 N N . ASP B 1 49 ? 12.828 -20.844 19.562 1 61.72 49 ASP B N 1
ATOM 2698 C CA . ASP B 1 49 ? 13.906 -20.031 18.984 1 61.72 49 ASP B CA 1
ATOM 2699 C C . ASP B 1 49 ? 14.797 -20.875 18.078 1 61.72 49 ASP B C 1
ATOM 2701 O O . ASP B 1 49 ? 15.188 -20.422 17 1 61.72 49 ASP B O 1
ATOM 2705 N N . LYS B 1 50 ? 15.031 -22.047 18.531 1 63.81 50 LYS B N 1
ATOM 2706 C CA . LYS B 1 50 ? 15.828 -22.969 17.734 1 63.81 50 LYS B CA 1
ATOM 2707 C C . LYS B 1 50 ? 15.055 -23.469 16.516 1 63.81 50 LYS B C 1
ATOM 2709 O O . LYS B 1 50 ? 15.633 -23.719 15.461 1 63.81 50 LYS B O 1
ATOM 2714 N N . GLY B 1 51 ? 13.781 -23.562 16.688 1 65 51 GLY B N 1
ATOM 2715 C CA . GLY B 1 51 ? 12.922 -23.906 15.562 1 65 51 GLY B CA 1
ATOM 2716 C C . GLY B 1 51 ? 12.914 -22.859 14.469 1 65 51 GLY B C 1
ATOM 2717 O O . GLY B 1 51 ? 12.992 -23.188 13.289 1 65 51 GLY B O 1
ATOM 2718 N N . LYS B 1 52 ? 12.859 -21.734 14.953 1 62.94 52 LYS B N 1
ATOM 2719 C CA . LYS B 1 52 ? 12.93 -20.625 14 1 62.94 52 LYS B CA 1
ATOM 2720 C C . LYS B 1 52 ? 14.266 -20.625 13.266 1 62.94 52 LYS B C 1
ATOM 2722 O O . LYS B 1 52 ? 14.305 -20.406 12.047 1 62.94 52 LYS B O 1
ATOM 2727 N N . GLU B 1 53 ? 15.273 -20.891 14.055 1 61.34 53 GLU B N 1
ATOM 2728 C CA . GLU B 1 53 ? 16.609 -21 13.469 1 61.34 53 GLU B CA 1
ATOM 2729 C C . GLU B 1 53 ? 16.688 -22.156 12.477 1 61.34 53 GLU B C 1
ATOM 2731 O O . GLU B 1 53 ? 17.219 -22 11.375 1 61.34 53 GLU B O 1
ATOM 2736 N N . PHE B 1 54 ? 16.172 -23.266 12.875 1 62.75 54 PHE B N 1
ATOM 2737 C CA . PHE B 1 54 ? 16.203 -24.453 12.023 1 62.75 54 PHE B CA 1
ATOM 2738 C C . PHE B 1 54 ? 15.383 -24.25 10.758 1 62.75 54 PHE B C 1
ATOM 2740 O O . PHE B 1 54 ? 15.758 -24.703 9.68 1 62.75 54 PHE B O 1
ATOM 2747 N N . LEU B 1 55 ? 14.312 -23.594 11.016 1 60.31 55 LEU B N 1
ATOM 2748 C CA . LEU B 1 55 ? 13.453 -23.328 9.867 1 60.31 55 LEU B CA 1
ATOM 2749 C C . LEU B 1 55 ? 14.211 -22.562 8.789 1 60.31 55 LEU B C 1
ATOM 2751 O O . LEU B 1 55 ? 14.055 -22.844 7.594 1 60.31 55 LEU B O 1
ATOM 2755 N N . THR B 1 56 ? 14.984 -21.781 9.266 1 55.91 56 THR B N 1
ATOM 2756 C CA . THR B 1 56 ? 15.828 -21.047 8.336 1 55.91 56 THR B CA 1
ATOM 2757 C C . THR B 1 56 ? 16.766 -22 7.586 1 55.91 56 THR B C 1
ATOM 2759 O O . THR B 1 56 ? 16.906 -21.906 6.367 1 55.91 56 THR B O 1
ATOM 2762 N N . TYR B 1 57 ? 17.297 -22.875 8.336 1 55.41 57 TYR B N 1
ATOM 2763 C CA . TYR B 1 57 ? 18.203 -23.844 7.738 1 55.41 57 TYR B CA 1
ATOM 2764 C C . TYR B 1 57 ? 17.453 -24.828 6.852 1 55.41 57 TYR B C 1
ATOM 2766 O O . TYR B 1 57 ? 17.922 -25.188 5.766 1 55.41 57 TYR B O 1
ATOM 2774 N N . ALA B 1 58 ? 16.328 -25.297 7.297 1 58.41 58 ALA B N 1
ATOM 2775 C CA . ALA B 1 58 ? 15.531 -26.25 6.527 1 58.41 58 ALA B CA 1
ATOM 2776 C C . ALA B 1 58 ? 15.125 -25.656 5.18 1 58.41 58 ALA B C 1
ATOM 2778 O O . ALA B 1 58 ? 15.18 -26.344 4.156 1 58.41 58 ALA B O 1
ATOM 2779 N N . ARG B 1 59 ? 14.805 -24.484 5.281 1 53.44 59 ARG B N 1
ATOM 2780 C CA . ARG B 1 59 ? 14.453 -23.812 4.039 1 53.44 59 ARG B CA 1
ATOM 2781 C C . ARG B 1 59 ? 15.656 -23.719 3.102 1 53.44 59 ARG B C 1
ATOM 2783 O O . ARG B 1 59 ? 15.516 -23.922 1.892 1 53.44 59 ARG B O 1
ATOM 2790 N N . LYS B 1 60 ? 16.766 -23.531 3.707 1 52.03 60 LYS B N 1
ATOM 2791 C CA . LYS B 1 60 ? 18 -23.516 2.938 1 52.03 60 LYS B CA 1
ATOM 2792 C C . LYS B 1 60 ? 18.266 -24.891 2.307 1 52.03 60 LYS B C 1
ATOM 2794 O O . LYS B 1 60 ? 18.641 -24.969 1.133 1 52.03 60 LYS B O 1
ATOM 2799 N N . ILE B 1 61 ? 18.125 -25.844 3.041 1 52.34 61 ILE B N 1
ATOM 2800 C CA . ILE B 1 61 ? 18.406 -27.203 2.582 1 52.34 61 ILE B CA 1
ATOM 2801 C C . ILE B 1 61 ? 17.438 -27.562 1.456 1 52.34 61 ILE B C 1
ATOM 2803 O O . ILE B 1 61 ? 17.844 -28.109 0.43 1 52.34 61 ILE B O 1
ATOM 2807 N N . LEU B 1 62 ? 16.25 -27.266 1.731 1 52.22 62 LEU B N 1
ATOM 2808 C CA . LEU B 1 62 ? 15.258 -27.578 0.699 1 52.22 62 LEU B CA 1
ATOM 2809 C C . LEU B 1 62 ? 15.562 -26.812 -0.585 1 52.22 62 LEU B C 1
ATOM 2811 O O . LEU B 1 62 ? 15.43 -27.359 -1.684 1 52.22 62 LEU B O 1
ATOM 2815 N N . PHE B 1 63 ? 15.93 -25.656 -0.359 1 50 63 PHE B N 1
ATOM 2816 C CA . PHE B 1 63 ? 16.328 -24.828 -1.498 1 50 63 PHE B CA 1
ATOM 2817 C C . PHE B 1 63 ? 17.516 -25.453 -2.223 1 50 63 PHE B C 1
ATOM 2819 O O . PHE B 1 63 ? 17.5 -25.594 -3.447 1 50 63 PHE B O 1
ATOM 2826 N N . TYR B 1 64 ? 18.484 -25.797 -1.482 1 51.03 64 TYR B N 1
ATOM 2827 C CA . TYR B 1 64 ? 19.688 -26.375 -2.094 1 51.03 64 TYR B CA 1
ATOM 2828 C C . TYR B 1 64 ? 19.391 -27.719 -2.727 1 51.03 64 TYR B C 1
ATOM 2830 O O . TYR B 1 64 ? 19.938 -28.062 -3.773 1 51.03 64 TYR B O 1
ATOM 2838 N N . THR B 1 65 ? 18.578 -28.406 -2.145 1 51.44 65 THR B N 1
ATOM 2839 C CA . THR B 1 65 ? 18.188 -29.688 -2.725 1 51.44 65 THR B CA 1
ATOM 2840 C C . THR B 1 65 ? 17.469 -29.469 -4.051 1 51.44 65 THR B C 1
ATOM 2842 O O . THR B 1 65 ? 17.719 -30.172 -5.027 1 51.44 65 THR B O 1
ATOM 2845 N N . GLU B 1 66 ? 16.641 -28.484 -3.941 1 52.12 66 GLU B N 1
ATOM 2846 C CA . GLU B 1 66 ? 15.922 -28.172 -5.176 1 52.12 66 GLU B CA 1
ATOM 2847 C C . GLU B 1 66 ? 16.859 -27.609 -6.238 1 52.12 66 GLU B C 1
ATOM 2849 O O . GLU B 1 66 ? 16.734 -27.938 -7.418 1 52.12 66 GLU B O 1
ATOM 2854 N N . GLU B 1 67 ? 17.703 -26.859 -5.77 1 51.59 67 GLU B N 1
ATOM 2855 C CA . GLU B 1 67 ? 18.734 -26.328 -6.668 1 51.59 67 GLU B CA 1
ATOM 2856 C C . GLU B 1 67 ? 19.594 -27.453 -7.23 1 51.59 67 GLU B C 1
ATOM 2858 O O . GLU B 1 67 ? 19.953 -27.438 -8.414 1 51.59 67 GLU B O 1
ATOM 2863 N N . ALA B 1 68 ? 20 -28.281 -6.453 1 50.06 68 ALA B N 1
ATOM 2864 C CA . ALA B 1 68 ? 20.812 -29.422 -6.883 1 50.06 68 ALA B CA 1
ATOM 2865 C C . ALA B 1 68 ? 20.047 -30.266 -7.906 1 50.06 68 ALA B C 1
ATOM 2867 O O . ALA B 1 68 ? 20.625 -30.703 -8.906 1 50.06 68 ALA B O 1
ATOM 2868 N N . LYS B 1 69 ? 18.906 -30.422 -7.57 1 50.75 69 LYS B N 1
ATOM 2869 C CA . LYS B 1 69 ? 18.078 -31.172 -8.516 1 50.75 69 LYS B CA 1
ATOM 2870 C C . LYS B 1 69 ? 17.953 -30.422 -9.844 1 50.75 69 LYS B C 1
ATOM 2872 O O . LYS B 1 69 ? 18.016 -31.031 -10.914 1 50.75 69 LYS B O 1
ATOM 2877 N N . ALA B 1 70 ? 17.719 -29.141 -9.664 1 49.16 70 ALA B N 1
ATOM 2878 C CA . ALA B 1 70 ? 17.594 -28.297 -10.852 1 49.16 70 ALA B CA 1
ATOM 2879 C C . ALA B 1 70 ? 18.922 -28.234 -11.625 1 49.16 70 ALA B C 1
ATOM 2881 O O . ALA B 1 70 ? 18.922 -28.219 -12.852 1 49.16 70 ALA B O 1
ATOM 2882 N N . GLY B 1 71 ? 19.891 -27.953 -10.922 1 47.09 71 GLY B N 1
ATOM 2883 C CA . GLY B 1 71 ? 21.203 -27.922 -11.555 1 47.09 71 GLY B CA 1
ATOM 2884 C C . GLY B 1 71 ? 21.531 -29.219 -12.289 1 47.09 71 GLY B C 1
ATOM 2885 O O . GLY B 1 71 ? 22.203 -29.188 -13.32 1 47.09 71 GLY B O 1
ATOM 2886 N N . LEU B 1 72 ? 21.469 -30.266 -11.703 1 46.12 72 LEU B N 1
ATOM 2887 C CA . LEU B 1 72 ? 21.812 -31.516 -12.375 1 46.12 72 LEU B CA 1
ATOM 2888 C C . LEU B 1 72 ? 21.016 -31.672 -13.664 1 46.12 72 LEU B C 1
ATOM 2890 O O . LEU B 1 72 ? 21.469 -32.312 -14.609 1 46.12 72 LEU B O 1
ATOM 2894 N N . ASN B 1 73 ? 19.875 -31.328 -13.711 1 44.16 73 ASN B N 1
ATOM 2895 C CA . ASN B 1 73 ? 19.156 -31.438 -14.984 1 44.16 73 ASN B CA 1
ATOM 2896 C C . ASN B 1 73 ? 19.375 -30.203 -15.852 1 44.16 73 ASN B C 1
ATOM 2898 O O . ASN B 1 73 ? 19.578 -29.094 -15.328 1 44.16 73 ASN B O 1
ATOM 2902 N N . ASN B 1 74 ? 20 -30.141 -17.141 1 43.84 74 ASN B N 1
ATOM 2903 C CA . ASN B 1 74 ? 20.281 -29.094 -18.109 1 43.84 74 ASN B CA 1
ATOM 2904 C C . ASN B 1 74 ? 19.562 -27.781 -17.75 1 43.84 74 ASN B C 1
ATOM 2906 O O . ASN B 1 74 ? 18.859 -27.719 -16.734 1 43.84 74 ASN B O 1
ATOM 2910 N N . GLU B 1 75 ? 19.125 -26.844 -19.016 1 48.56 75 GLU B N 1
ATOM 2911 C CA . GLU B 1 75 ? 18.609 -25.484 -19.156 1 48.56 75 GLU B CA 1
ATOM 2912 C C . GLU B 1 75 ? 17.438 -25.25 -18.219 1 48.56 75 GLU B C 1
ATOM 2914 O O . GLU B 1 75 ? 16.281 -25.375 -18.609 1 48.56 75 GLU B O 1
ATOM 2919 N N . LYS B 1 76 ? 17.391 -25.547 -17.078 1 51.59 76 LYS B N 1
ATOM 2920 C CA . LYS B 1 76 ? 16.406 -25.984 -16.094 1 51.59 76 LYS B CA 1
ATOM 2921 C C . LYS B 1 76 ? 15.539 -24.797 -15.648 1 51.59 76 LYS B C 1
ATOM 2923 O O . LYS B 1 76 ? 16.047 -23.719 -15.391 1 51.59 76 LYS B O 1
ATOM 2928 N N . LEU B 1 77 ? 14.375 -24.781 -16.078 1 64.62 77 LEU B N 1
ATOM 2929 C CA . LEU B 1 77 ? 13.281 -23.906 -15.711 1 64.62 77 LEU B CA 1
ATOM 2930 C C . LEU B 1 77 ? 13.195 -23.75 -14.195 1 64.62 77 LEU B C 1
ATOM 2932 O O . LEU B 1 77 ? 12.812 -24.688 -13.492 1 64.62 77 LEU B O 1
ATOM 2936 N N . TYR B 1 78 ? 14.078 -22.828 -13.672 1 77.88 78 TYR B N 1
ATOM 2937 C CA . TYR B 1 78 ? 14.023 -22.484 -12.258 1 77.88 78 TYR B CA 1
ATOM 2938 C C . TYR B 1 78 ? 12.586 -22.234 -11.805 1 77.88 78 TYR B C 1
ATOM 2940 O O . TYR B 1 78 ? 11.781 -21.688 -12.555 1 77.88 78 TYR B O 1
ATOM 2948 N N . SER B 1 79 ? 12.328 -22.969 -10.703 1 81.69 79 SER B N 1
ATOM 2949 C CA . SER B 1 79 ? 11.047 -22.688 -10.062 1 81.69 79 SER B CA 1
ATOM 2950 C C . SER B 1 79 ? 11.227 -22.328 -8.594 1 81.69 79 SER B C 1
ATOM 2952 O O . SER B 1 79 ? 12.297 -22.547 -8.023 1 81.69 79 SER B O 1
ATOM 2954 N N . GLY B 1 80 ? 10.344 -21.609 -8.039 1 87.31 80 GLY B N 1
ATOM 2955 C CA . GLY B 1 80 ? 10.414 -21.188 -6.648 1 87.31 80 GLY B CA 1
ATOM 2956 C C . GLY B 1 80 ? 9.805 -19.828 -6.402 1 87.31 80 GLY B C 1
ATOM 2957 O O . GLY B 1 80 ? 9.062 -19.312 -7.242 1 87.31 80 GLY B O 1
ATOM 2958 N N . VAL B 1 81 ? 10.07 -19.344 -5.156 1 89.5 81 VAL B N 1
ATOM 2959 C CA . VAL B 1 81 ? 9.453 -18.094 -4.738 1 89.5 81 VAL B CA 1
ATOM 2960 C C . VAL B 1 81 ? 10.523 -17.125 -4.266 1 89.5 81 VAL B C 1
ATOM 2962 O O . VAL B 1 81 ? 11.461 -17.516 -3.566 1 89.5 81 VAL B O 1
ATOM 2965 N N . ILE B 1 82 ? 10.469 -15.945 -4.758 1 94.56 82 ILE B N 1
ATOM 2966 C CA . ILE B 1 82 ? 11.266 -14.859 -4.211 1 94.56 82 ILE B CA 1
ATOM 2967 C C . ILE B 1 82 ? 10.352 -13.828 -3.547 1 94.56 82 ILE B C 1
ATOM 2969 O O . ILE B 1 82 ? 9.414 -13.328 -4.172 1 94.56 82 ILE B O 1
ATOM 2973 N N . LYS B 1 83 ? 10.617 -13.555 -2.268 1 95.19 83 LYS B N 1
ATOM 2974 C CA . LYS B 1 83 ? 9.836 -12.594 -1.489 1 95.19 83 LYS B CA 1
ATOM 2975 C C . LYS B 1 83 ? 10.594 -11.289 -1.309 1 95.19 83 LYS B C 1
ATOM 2977 O O . LYS B 1 83 ? 11.703 -11.273 -0.763 1 95.19 83 LYS B O 1
ATOM 2982 N N . ILE B 1 84 ? 9.914 -10.211 -1.703 1 96.81 84 ILE B N 1
ATOM 2983 C CA . ILE B 1 84 ? 10.594 -8.922 -1.748 1 96.81 84 ILE B CA 1
ATOM 2984 C C . ILE B 1 84 ? 9.859 -7.918 -0.863 1 96.81 84 ILE B C 1
ATOM 2986 O O . ILE B 1 84 ? 8.633 -7.801 -0.934 1 96.81 84 ILE B O 1
ATOM 2990 N N . GLY B 1 85 ? 10.594 -7.234 0.011 1 95.94 85 GLY B N 1
ATOM 2991 C CA . GLY B 1 85 ? 10.086 -6.07 0.722 1 95.94 85 GLY B CA 1
ATOM 2992 C C . GLY B 1 85 ? 10.484 -4.758 0.077 1 95.94 85 GLY B C 1
ATOM 2993 O O . GLY B 1 85 ? 11.633 -4.586 -0.344 1 95.94 85 GLY B O 1
ATOM 2994 N N . THR B 1 86 ? 9.5 -3.846 -0.007 1 94.06 86 THR B N 1
ATOM 2995 C CA . THR B 1 86 ? 9.812 -2.564 -0.63 1 94.06 86 THR B CA 1
ATOM 2996 C C . THR B 1 86 ? 8.859 -1.479 -0.141 1 94.06 86 THR B C 1
ATOM 2998 O O . THR B 1 86 ? 8.031 -1.724 0.735 1 94.06 86 THR B O 1
ATOM 3001 N N . SER B 1 87 ? 9.102 -0.254 -0.606 1 90.31 87 SER B N 1
ATOM 3002 C CA . SER B 1 87 ? 8.203 0.862 -0.338 1 90.31 87 SER B CA 1
ATOM 3003 C C . SER B 1 87 ? 7.223 1.072 -1.488 1 90.31 87 SER B C 1
ATOM 3005 O O . SER B 1 87 ? 7.477 0.632 -2.611 1 90.31 87 SER B O 1
ATOM 3007 N N . GLU B 1 88 ? 6.121 1.729 -1.161 1 89.38 88 GLU B N 1
ATOM 3008 C CA . GLU B 1 88 ? 5.113 1.994 -2.186 1 89.38 88 GLU B CA 1
ATOM 3009 C C . GLU B 1 88 ? 5.699 2.822 -3.328 1 89.38 88 GLU B C 1
ATOM 3011 O O . GLU B 1 88 ? 5.352 2.613 -4.492 1 89.38 88 GLU B O 1
ATOM 3016 N N . SER B 1 89 ? 6.555 3.738 -2.982 1 89.56 89 SER B N 1
ATOM 3017 C CA . SER B 1 89 ? 7.156 4.609 -3.984 1 89.56 89 SER B CA 1
ATOM 3018 C C . SER B 1 89 ? 7.992 3.811 -4.98 1 89.56 89 SER B C 1
ATOM 3020 O O . SER B 1 89 ? 7.867 3.996 -6.191 1 89.56 89 SER B O 1
ATOM 3022 N N . ILE B 1 90 ? 8.734 2.902 -4.484 1 92.31 90 ILE B N 1
ATOM 3023 C CA . ILE B 1 90 ? 9.586 2.072 -5.332 1 92.31 90 ILE B CA 1
ATOM 3024 C C . ILE B 1 90 ? 8.727 1.086 -6.117 1 92.31 90 ILE B C 1
ATOM 3026 O O . ILE B 1 90 ? 8.945 0.876 -7.312 1 92.31 90 ILE B O 1
ATOM 3030 N N . LEU B 1 91 ? 7.766 0.517 -5.434 1 93.56 91 LEU B N 1
ATOM 3031 C CA . LEU B 1 91 ? 6.883 -0.458 -6.07 1 93.56 91 LEU B CA 1
ATOM 3032 C C . LEU B 1 91 ? 6.207 0.14 -7.301 1 93.56 91 LEU B C 1
ATOM 3034 O O . LEU B 1 91 ? 6.23 -0.459 -8.375 1 93.56 91 LEU B O 1
ATOM 3038 N N . SER B 1 92 ? 5.734 1.309 -7.172 1 90.19 92 SER B N 1
ATOM 3039 C CA . SER B 1 92 ? 4.918 1.902 -8.227 1 90.19 92 SER B CA 1
ATOM 3040 C C . SER B 1 92 ? 5.785 2.41 -9.375 1 90.19 92 SER B C 1
ATOM 3042 O O . SER B 1 92 ? 5.316 2.533 -10.508 1 90.19 92 SER B O 1
ATOM 3044 N N . THR B 1 93 ? 7.031 2.639 -9.172 1 90.81 93 THR B N 1
ATOM 3045 C CA . THR B 1 93 ? 7.852 3.287 -10.188 1 90.81 93 THR B CA 1
ATOM 3046 C C . THR B 1 93 ? 8.812 2.287 -10.82 1 90.81 93 THR B C 1
ATOM 3048 O O . THR B 1 93 ? 9.016 2.295 -12.039 1 90.81 93 THR B O 1
ATOM 3051 N N . SER B 1 94 ? 9.367 1.402 -10.055 1 92.69 94 SER B N 1
ATOM 3052 C CA . SER B 1 94 ? 10.477 0.575 -10.531 1 92.69 94 SER B CA 1
ATOM 3053 C C . SER B 1 94 ? 10.016 -0.854 -10.805 1 92.69 94 SER B C 1
ATOM 3055 O O . SER B 1 94 ? 10.461 -1.484 -11.766 1 92.69 94 SER B O 1
ATOM 3057 N N . PHE B 1 95 ? 9.109 -1.349 -10.109 1 95.19 95 PHE B N 1
ATOM 3058 C CA . PHE B 1 95 ? 8.844 -2.781 -10.102 1 95.19 95 PHE B CA 1
ATOM 3059 C C . PHE B 1 95 ? 8.055 -3.191 -11.336 1 95.19 95 PHE B C 1
ATOM 3061 O O . PHE B 1 95 ? 8.156 -4.328 -11.797 1 95.19 95 PHE B O 1
ATOM 3068 N N . PRO B 1 96 ? 7.223 -2.336 -11.906 1 94.94 96 PRO B N 1
ATOM 3069 C CA . PRO B 1 96 ? 6.539 -2.773 -13.125 1 94.94 96 PRO B CA 1
ATOM 3070 C C . PRO B 1 96 ? 7.504 -3.295 -14.188 1 94.94 96 PRO B C 1
ATOM 3072 O O . PRO B 1 96 ? 7.312 -4.391 -14.719 1 94.94 96 PRO B O 1
ATOM 3075 N N . LYS B 1 97 ? 8.555 -2.58 -14.406 1 94.94 97 LYS B N 1
ATOM 3076 C CA . LYS B 1 97 ? 9.547 -2.998 -15.391 1 94.94 97 LYS B CA 1
ATOM 3077 C C . LYS B 1 97 ? 10.344 -4.203 -14.898 1 94.94 97 LYS B C 1
ATOM 3079 O O . LYS B 1 97 ? 10.609 -5.133 -15.664 1 94.94 97 LYS B O 1
ATOM 3084 N N . ILE B 1 98 ? 10.648 -4.207 -13.664 1 96.38 98 ILE B N 1
ATOM 3085 C CA . ILE B 1 98 ? 11.445 -5.277 -13.07 1 96.38 98 ILE B CA 1
ATOM 3086 C C . ILE B 1 98 ? 10.688 -6.598 -13.172 1 96.38 98 ILE B C 1
ATOM 3088 O O . ILE B 1 98 ? 11.25 -7.613 -13.586 1 96.38 98 ILE B O 1
ATOM 3092 N N . ILE B 1 99 ? 9.391 -6.551 -12.797 1 97.12 99 ILE B N 1
ATOM 3093 C CA . ILE B 1 99 ? 8.562 -7.75 -12.789 1 97.12 99 ILE B CA 1
ATOM 3094 C C . ILE B 1 99 ? 8.43 -8.297 -14.211 1 97.12 99 ILE B C 1
ATOM 3096 O O . ILE B 1 99 ? 8.57 -9.508 -14.43 1 97.12 99 ILE B O 1
ATOM 3100 N N . LYS B 1 100 ? 8.227 -7.426 -15.172 1 96.19 100 LYS B N 1
ATOM 3101 C CA . LYS B 1 100 ? 8.055 -7.832 -16.562 1 96.19 100 LYS B CA 1
ATOM 3102 C C . LYS B 1 100 ? 9.305 -8.516 -17.094 1 96.19 100 LYS B C 1
ATOM 3104 O O . LYS B 1 100 ? 9.227 -9.625 -17.641 1 96.19 100 LYS B O 1
ATOM 3109 N N . LYS B 1 101 ? 10.398 -7.953 -16.891 1 96.38 101 LYS B N 1
ATOM 3110 C CA . LYS B 1 101 ? 11.664 -8.5 -17.391 1 96.38 101 LYS B CA 1
ATOM 3111 C C . LYS B 1 101 ? 12.016 -9.805 -16.672 1 96.38 101 LYS B C 1
ATOM 3113 O O . LYS B 1 101 ? 12.461 -10.758 -17.312 1 96.38 101 LYS B O 1
ATOM 3118 N N . PHE B 1 102 ? 11.844 -9.82 -15.422 1 96.94 102 PHE B N 1
ATOM 3119 C CA . PHE B 1 102 ? 12.18 -11.016 -14.656 1 96.94 102 PHE B CA 1
ATOM 3120 C C . PHE B 1 102 ? 11.328 -12.195 -15.094 1 96.94 102 PHE B C 1
ATOM 3122 O O . PHE B 1 102 ? 11.828 -13.312 -15.242 1 96.94 102 PHE B O 1
ATOM 3129 N N . HIS B 1 103 ? 10.008 -11.93 -15.242 1 96.06 103 HIS B N 1
ATOM 3130 C CA . HIS B 1 103 ? 9.102 -12.984 -15.672 1 96.06 103 HIS B CA 1
ATOM 3131 C C . HIS B 1 103 ? 9.492 -13.523 -17.047 1 96.06 103 HIS B C 1
ATOM 3133 O O . HIS B 1 103 ? 9.328 -14.719 -17.312 1 96.06 103 HIS B O 1
ATOM 3139 N N . GLN B 1 104 ? 9.984 -12.711 -17.891 1 94.31 104 GLN B N 1
ATOM 3140 C CA . GLN B 1 104 ? 10.461 -13.125 -19.203 1 94.31 104 GLN B CA 1
ATOM 3141 C C . GLN B 1 104 ? 11.664 -14.062 -19.078 1 94.31 104 GLN B C 1
ATOM 3143 O O . GLN B 1 104 ? 11.773 -15.039 -19.812 1 94.31 104 GLN B O 1
ATOM 3148 N N . ILE B 1 105 ? 12.477 -13.766 -18.172 1 93.88 105 ILE B N 1
ATOM 3149 C CA . ILE B 1 105 ? 13.703 -14.539 -17.984 1 93.88 105 ILE B CA 1
ATOM 3150 C C . ILE B 1 105 ? 13.391 -15.828 -17.234 1 93.88 105 ILE B C 1
ATOM 3152 O O . ILE B 1 105 ? 13.93 -16.891 -17.547 1 93.88 105 ILE B O 1
ATOM 3156 N N . HIS B 1 106 ? 12.523 -15.672 -16.219 1 94.12 106 HIS B N 1
ATOM 3157 C CA . HIS B 1 106 ? 12.18 -16.797 -15.359 1 94.12 106 HIS B CA 1
ATOM 3158 C C . HIS B 1 106 ? 10.672 -16.984 -15.266 1 94.12 106 HIS B C 1
ATOM 3160 O O . HIS B 1 106 ? 10.07 -16.719 -14.227 1 94.12 106 HIS B O 1
ATOM 3166 N N . PRO B 1 107 ? 10.086 -17.578 -16.234 1 91.69 107 PRO B N 1
ATOM 3167 C CA . PRO B 1 107 ? 8.617 -17.656 -16.297 1 91.69 107 PRO B CA 1
ATOM 3168 C C . PRO B 1 107 ? 8.023 -18.562 -15.234 1 91.69 107 PRO B C 1
ATOM 3170 O O . PRO B 1 107 ? 6.832 -18.469 -14.93 1 91.69 107 PRO B O 1
ATOM 3173 N N . ASN B 1 108 ? 8.844 -19.391 -14.633 1 89.75 108 ASN B N 1
ATOM 3174 C CA . ASN B 1 108 ? 8.297 -20.359 -13.68 1 89.75 108 ASN B CA 1
ATOM 3175 C C . ASN B 1 108 ? 8.531 -19.906 -12.242 1 89.75 108 ASN B C 1
ATOM 3177 O O . ASN B 1 108 ? 8.18 -20.625 -11.297 1 89.75 108 ASN B O 1
ATOM 3181 N N . MET B 1 109 ? 9.055 -18.766 -12.062 1 92.5 109 MET B N 1
ATOM 3182 C CA . MET B 1 109 ? 9.289 -18.219 -10.727 1 92.5 109 MET B CA 1
ATOM 3183 C C . MET B 1 109 ? 8.047 -17.484 -10.219 1 92.5 109 MET B C 1
ATOM 3185 O O . MET B 1 109 ? 7.25 -16.984 -11.008 1 92.5 109 MET B O 1
ATOM 3189 N N . HIS B 1 110 ? 7.945 -17.484 -8.891 1 91.25 110 HIS B N 1
ATOM 3190 C CA . HIS B 1 110 ? 6.902 -16.75 -8.18 1 91.25 110 HIS B CA 1
ATOM 3191 C C . HIS B 1 110 ? 7.488 -15.586 -7.391 1 91.25 110 HIS B C 1
ATOM 3193 O O . HIS B 1 110 ? 8.375 -15.773 -6.559 1 91.25 110 HIS B O 1
ATOM 3199 N N . ILE B 1 111 ? 6.965 -14.383 -7.715 1 96.12 111 ILE B N 1
ATOM 3200 C CA . ILE B 1 111 ? 7.414 -13.195 -6.988 1 96.12 111 ILE B CA 1
ATOM 3201 C C . ILE B 1 111 ? 6.32 -12.727 -6.035 1 96.12 111 ILE B C 1
ATOM 3203 O O . ILE B 1 111 ? 5.156 -12.594 -6.43 1 96.12 111 ILE B O 1
ATOM 3207 N N . CYS B 1 112 ? 6.703 -12.57 -4.805 1 94.69 112 CYS B N 1
ATOM 3208 C CA . CYS B 1 112 ? 5.836 -11.977 -3.787 1 94.69 112 CYS B CA 1
ATOM 3209 C C . CYS B 1 112 ? 6.395 -10.648 -3.293 1 94.69 112 CYS B C 1
ATOM 3211 O O . CYS B 1 112 ? 7.516 -10.602 -2.781 1 94.69 112 CYS B O 1
ATOM 3213 N N . ILE B 1 113 ? 5.594 -9.633 -3.426 1 96.06 113 ILE B N 1
ATOM 3214 C CA . ILE B 1 113 ? 6.055 -8.312 -3.018 1 96.06 113 ILE B CA 1
ATOM 3215 C C . ILE B 1 113 ? 5.184 -7.793 -1.875 1 96.06 113 ILE B C 1
ATOM 3217 O O . ILE B 1 113 ? 3.955 -7.812 -1.965 1 96.06 113 ILE B O 1
ATOM 3221 N N . LYS B 1 114 ? 5.875 -7.352 -0.86 1 92.44 114 LYS B N 1
ATOM 3222 C CA . LYS B 1 114 ? 5.207 -6.738 0.285 1 92.44 114 LYS B CA 1
ATOM 3223 C C . LYS B 1 114 ? 5.723 -5.324 0.53 1 92.44 114 LYS B C 1
ATOM 3225 O O . LYS B 1 114 ? 6.926 -5.07 0.417 1 92.44 114 LYS B O 1
ATOM 3230 N N . THR B 1 115 ? 4.762 -4.504 0.852 1 90.88 115 THR B N 1
ATOM 3231 C CA . THR B 1 115 ? 5.145 -3.141 1.203 1 90.88 115 THR B CA 1
ATOM 3232 C C . THR B 1 115 ? 4.98 -2.902 2.701 1 90.88 115 THR B C 1
ATOM 3234 O O . THR B 1 115 ? 4.16 -3.555 3.354 1 90.88 115 THR B O 1
ATOM 3237 N N . GLY B 1 116 ? 5.832 -1.991 3.195 1 85.69 116 GLY B N 1
ATOM 3238 C CA . GLY B 1 116 ? 5.754 -1.654 4.609 1 85.69 116 GLY B CA 1
ATOM 3239 C C . GLY B 1 116 ? 6.836 -0.687 5.051 1 85.69 116 GLY B C 1
ATOM 3240 O O . GLY B 1 116 ? 7.57 -0.146 4.219 1 85.69 116 GLY B O 1
ATOM 3241 N N . THR B 1 117 ? 6.84 -0.508 6.348 1 81.88 117 THR B N 1
ATOM 3242 C CA . THR B 1 117 ? 7.867 0.34 6.945 1 81.88 117 THR B CA 1
ATOM 3243 C C . THR B 1 117 ? 9.211 -0.379 6.977 1 81.88 117 THR B C 1
ATOM 3245 O O . THR B 1 117 ? 9.273 -1.6 6.816 1 81.88 117 THR B O 1
ATOM 3248 N N . ARG B 1 118 ? 10.148 0.395 7.215 1 83.12 118 ARG B N 1
ATOM 3249 C CA . ARG B 1 118 ? 11.492 -0.174 7.336 1 83.12 118 ARG B CA 1
ATOM 3250 C C . ARG B 1 118 ? 11.531 -1.25 8.414 1 83.12 118 ARG B C 1
ATOM 3252 O O . ARG B 1 118 ? 12.062 -2.342 8.188 1 83.12 118 ARG B O 1
ATOM 3259 N N . ASP B 1 119 ? 10.977 -0.905 9.555 1 80.81 119 ASP B N 1
ATOM 3260 C CA . ASP B 1 119 ? 10.992 -1.842 10.68 1 80.81 119 ASP B CA 1
ATOM 3261 C C . ASP B 1 119 ? 10.281 -3.141 10.312 1 80.81 119 ASP B C 1
ATOM 3263 O O . ASP B 1 119 ? 10.766 -4.23 10.617 1 80.81 119 ASP B O 1
ATOM 3267 N N . PHE B 1 120 ? 9.242 -3.018 9.727 1 83.62 120 PHE B N 1
ATOM 3268 C CA . PHE B 1 120 ? 8.484 -4.195 9.305 1 83.62 120 PHE B CA 1
ATOM 3269 C C . PHE B 1 120 ? 9.297 -5.039 8.336 1 83.62 120 PHE B C 1
ATOM 3271 O O . PHE B 1 120 ? 9.367 -6.262 8.477 1 83.62 120 PHE B O 1
ATOM 3278 N N . ILE B 1 121 ? 9.891 -4.391 7.387 1 90.06 121 ILE B N 1
ATOM 3279 C CA . ILE B 1 121 ? 10.617 -5.082 6.328 1 90.06 121 ILE B CA 1
ATOM 3280 C C . ILE B 1 121 ? 11.828 -5.805 6.918 1 90.06 121 ILE B C 1
ATOM 3282 O O . ILE B 1 121 ? 12.031 -6.992 6.656 1 90.06 121 ILE B O 1
ATOM 3286 N N . PHE B 1 122 ? 12.508 -5.184 7.75 1 87.19 122 PHE B N 1
ATOM 3287 C CA . PHE B 1 122 ? 13.695 -5.805 8.305 1 87.19 122 PHE B CA 1
ATOM 3288 C C . PHE B 1 122 ? 13.32 -6.902 9.297 1 87.19 122 PHE B C 1
ATOM 3290 O O . PHE B 1 122 ? 13.992 -7.934 9.367 1 87.19 122 PHE B O 1
ATOM 3297 N N . ASP B 1 123 ? 12.297 -6.609 10.031 1 85.31 123 ASP B N 1
ATOM 3298 C CA . ASP B 1 123 ? 11.797 -7.656 10.922 1 85.31 123 ASP B CA 1
ATOM 3299 C C . ASP B 1 123 ? 11.398 -8.906 10.133 1 85.31 123 ASP B C 1
ATOM 3301 O O . ASP B 1 123 ? 11.719 -10.023 10.531 1 85.31 123 ASP B O 1
ATOM 3305 N N . SER B 1 124 ? 10.75 -8.695 9.055 1 87.75 124 SER B N 1
ATOM 3306 C CA . SER B 1 124 ? 10.336 -9.797 8.188 1 87.75 124 SER B CA 1
ATOM 3307 C C . SER B 1 124 ? 11.539 -10.516 7.59 1 87.75 124 SER B C 1
ATOM 3309 O O . SER B 1 124 ? 11.508 -11.734 7.402 1 87.75 124 SER B O 1
ATOM 3311 N N . MET B 1 125 ? 12.594 -9.836 7.32 1 88.56 125 MET B N 1
ATOM 3312 C CA . MET B 1 125 ? 13.82 -10.43 6.793 1 88.56 125 MET B CA 1
ATOM 3313 C C . MET B 1 125 ? 14.516 -11.273 7.859 1 88.56 125 MET B C 1
ATOM 3315 O O . MET B 1 125 ? 15.008 -12.367 7.566 1 88.56 125 MET B O 1
ATOM 3319 N N . ILE B 1 126 ? 14.477 -10.75 9.039 1 82.44 126 ILE B N 1
ATOM 3320 C CA . ILE B 1 126 ? 15.102 -11.445 10.156 1 82.44 126 ILE B CA 1
ATOM 3321 C C . ILE B 1 126 ? 14.398 -12.781 10.391 1 82.44 126 ILE B C 1
ATOM 3323 O O . ILE B 1 126 ? 15.047 -13.789 10.695 1 82.44 126 ILE B O 1
ATOM 3327 N N . HIS B 1 127 ? 13.141 -12.742 10.156 1 80.31 127 HIS B N 1
ATOM 3328 C CA . HIS B 1 127 ? 12.344 -13.945 10.383 1 80.31 127 HIS B CA 1
ATOM 3329 C C . HIS B 1 127 ? 12.203 -14.758 9.094 1 80.31 127 HIS B C 1
ATOM 3331 O O . HIS B 1 127 ? 11.352 -15.641 9.008 1 80.31 127 HIS B O 1
ATOM 3337 N N . ASN B 1 128 ? 12.898 -14.344 8.102 1 79.75 128 ASN B N 1
ATOM 3338 C CA . ASN B 1 128 ? 12.984 -15.055 6.832 1 79.75 128 ASN B CA 1
ATOM 3339 C C . ASN B 1 128 ? 11.641 -15.055 6.098 1 79.75 128 ASN B C 1
ATOM 3341 O O . ASN B 1 128 ? 11.305 -16.031 5.422 1 79.75 128 ASN B O 1
ATOM 3345 N N . GLU B 1 129 ? 10.898 -14.055 6.387 1 86.38 129 GLU B N 1
ATOM 3346 C CA . GLU B 1 129 ? 9.625 -13.883 5.691 1 86.38 129 GLU B CA 1
ATOM 3347 C C . GLU B 1 129 ? 9.812 -13.117 4.383 1 86.38 129 GLU B C 1
ATOM 3349 O O . GLU B 1 129 ? 8.93 -13.117 3.525 1 86.38 129 GLU B O 1
ATOM 3354 N N . LEU B 1 130 ? 10.945 -12.531 4.297 1 93.12 130 LEU B N 1
ATOM 3355 C CA . LEU B 1 130 ? 11.383 -11.852 3.082 1 93.12 130 LEU B CA 1
ATOM 3356 C C . LEU B 1 130 ? 12.797 -12.258 2.703 1 93.12 130 LEU B C 1
ATOM 3358 O O . LEU B 1 130 ? 13.641 -12.484 3.576 1 93.12 130 LEU B O 1
ATOM 3362 N N . ASP B 1 131 ? 13.031 -12.305 1.403 1 92.25 131 ASP B N 1
ATOM 3363 C CA . ASP B 1 131 ? 14.336 -12.727 0.905 1 92.25 131 ASP B CA 1
ATOM 3364 C C . ASP B 1 131 ? 15.242 -11.516 0.659 1 92.25 131 ASP B C 1
ATOM 3366 O O . ASP B 1 131 ? 16.469 -11.609 0.787 1 92.25 131 ASP B O 1
ATOM 3370 N N . LEU B 1 132 ? 14.672 -10.445 0.235 1 94.69 132 LEU B N 1
ATOM 3371 C CA . LEU B 1 132 ? 15.422 -9.227 -0.033 1 94.69 132 LEU B CA 1
ATOM 3372 C C . LEU B 1 132 ? 14.539 -7.992 0.155 1 94.69 132 LEU B C 1
ATOM 3374 O O . LEU B 1 132 ? 13.312 -8.102 0.226 1 94.69 132 LEU B O 1
ATOM 3378 N N . ALA B 1 133 ? 15.25 -6.875 0.342 1 95.06 133 ALA B N 1
ATOM 3379 C CA . ALA B 1 133 ? 14.57 -5.59 0.502 1 95.06 133 ALA B CA 1
ATOM 3380 C C . ALA B 1 133 ? 15.141 -4.547 -0.454 1 95.06 133 ALA B C 1
ATOM 3382 O O . ALA B 1 133 ? 16.359 -4.461 -0.638 1 95.06 133 ALA B O 1
ATOM 3383 N N . TYR B 1 134 ? 14.281 -3.9 -1.166 1 94.62 134 TYR B N 1
ATOM 3384 C CA . TYR B 1 134 ? 14.609 -2.711 -1.942 1 94.62 134 TYR B CA 1
ATOM 3385 C C . TYR B 1 134 ? 13.875 -1.489 -1.404 1 94.62 134 TYR B C 1
ATOM 3387 O O . TYR B 1 134 ? 12.68 -1.32 -1.647 1 94.62 134 TYR B O 1
ATOM 3395 N N . ILE B 1 135 ? 14.633 -0.646 -0.685 1 91.56 135 ILE B N 1
ATOM 3396 C CA . ILE B 1 135 ? 13.969 0.406 0.078 1 91.56 135 ILE B CA 1
ATOM 3397 C C . ILE B 1 135 ? 14.664 1.743 -0.179 1 91.56 135 ILE B C 1
ATOM 3399 O O . ILE B 1 135 ? 15.742 1.787 -0.769 1 91.56 135 ILE B O 1
ATOM 3403 N N . ILE B 1 136 ? 13.984 2.76 0.182 1 89.56 136 ILE B N 1
ATOM 3404 C CA . ILE B 1 136 ? 14.523 4.113 0.121 1 89.56 136 ILE B CA 1
ATOM 3405 C C . ILE B 1 136 ? 14.656 4.68 1.533 1 89.56 136 ILE B C 1
ATOM 3407 O O . ILE B 1 136 ? 13.68 4.715 2.287 1 89.56 136 ILE B O 1
ATOM 3411 N N . ASP B 1 137 ? 15.82 4.973 1.904 1 85.5 137 ASP B N 1
ATOM 3412 C CA . ASP B 1 137 ? 16.109 5.469 3.244 1 85.5 137 ASP B CA 1
ATOM 3413 C C . ASP B 1 137 ? 17.453 6.203 3.275 1 85.5 137 ASP B C 1
ATOM 3415 O O . ASP B 1 137 ? 18.109 6.363 2.238 1 85.5 137 ASP B O 1
ATOM 3419 N N . GLN B 1 138 ? 17.688 6.727 4.484 1 83.12 138 GLN B N 1
ATOM 3420 C CA . GLN B 1 138 ? 19.062 7.176 4.703 1 83.12 138 GLN B CA 1
ATOM 3421 C C . GLN B 1 138 ? 20.047 6 4.664 1 83.12 138 GLN B C 1
ATOM 3423 O O . GLN B 1 138 ? 19.625 4.844 4.785 1 83.12 138 GLN B O 1
ATOM 3428 N N . ASN B 1 139 ? 21.219 6.297 4.402 1 77 139 ASN B N 1
ATOM 3429 C CA . ASN B 1 139 ? 22.219 5.234 4.277 1 77 139 ASN B CA 1
ATOM 3430 C C . ASN B 1 139 ? 22.25 4.352 5.523 1 77 139 ASN B C 1
ATOM 3432 O O . ASN B 1 139 ? 22.484 4.844 6.629 1 77 139 ASN B O 1
ATOM 3436 N N . VAL B 1 140 ? 21.812 3.139 5.27 1 68.44 140 VAL B N 1
ATOM 3437 C CA . VAL B 1 140 ? 21.766 2.176 6.367 1 68.44 140 VAL B CA 1
ATOM 3438 C C . VAL B 1 140 ? 22.953 1.215 6.27 1 68.44 140 VAL B C 1
ATOM 3440 O O . VAL B 1 140 ? 23.234 0.677 5.195 1 68.44 140 VAL B O 1
ATOM 3443 N N . ILE B 1 141 ? 23.703 1.179 7.371 1 67 141 ILE B N 1
ATOM 3444 C CA . ILE B 1 141 ? 24.781 0.209 7.449 1 67 141 ILE B CA 1
ATOM 3445 C C . ILE B 1 141 ? 24.5 -0.79 8.57 1 67 141 ILE B C 1
ATOM 3447 O O . ILE B 1 141 ? 24.156 -0.399 9.688 1 67 141 ILE B O 1
ATOM 3451 N N . ASP B 1 142 ? 24.219 -1.985 8.133 1 68.31 142 ASP B N 1
ATOM 3452 C CA . ASP B 1 142 ? 24.094 -3.023 9.156 1 68.31 142 ASP B CA 1
ATOM 3453 C C . ASP B 1 142 ? 24.984 -4.219 8.836 1 68.31 142 ASP B C 1
ATOM 3455 O O . ASP B 1 142 ? 25.156 -4.582 7.672 1 68.31 142 ASP B O 1
ATOM 3459 N N . HIS B 1 143 ? 25.516 -4.75 9.938 1 72.19 143 HIS B N 1
ATOM 3460 C CA . HIS B 1 143 ? 26.516 -5.793 9.797 1 72.19 143 HIS B CA 1
ATOM 3461 C C . HIS B 1 143 ? 25.891 -7.113 9.367 1 72.19 143 HIS B C 1
ATOM 3463 O O . HIS B 1 143 ? 26.578 -7.988 8.836 1 72.19 143 HIS B O 1
ATOM 3469 N N . GLU B 1 144 ? 24.641 -7.242 9.633 1 79.12 144 GLU B N 1
ATOM 3470 C CA . GLU B 1 144 ? 24.031 -8.523 9.312 1 79.12 144 GLU B CA 1
ATOM 3471 C C . GLU B 1 144 ? 23.484 -8.531 7.887 1 79.12 144 GLU B C 1
ATOM 3473 O O . GLU B 1 144 ? 23.172 -9.594 7.34 1 79.12 144 GLU B O 1
ATOM 3478 N N . TRP B 1 145 ? 23.531 -7.402 7.281 1 83.88 145 TRP B N 1
ATOM 3479 C CA . TRP B 1 145 ? 22.906 -7.266 5.965 1 83.88 145 TRP B CA 1
ATOM 3480 C C . TRP B 1 145 ? 23.922 -6.793 4.934 1 83.88 145 TRP B C 1
ATOM 3482 O O . TRP B 1 145 ? 24.766 -5.941 5.223 1 83.88 145 TRP B O 1
ATOM 3492 N N . ILE B 1 146 ? 23.891 -7.539 3.828 1 80.44 146 ILE B N 1
ATOM 3493 C CA . ILE B 1 146 ? 24.594 -6.977 2.682 1 80.44 146 ILE B CA 1
ATOM 3494 C C . ILE B 1 146 ? 23.75 -5.883 2.043 1 80.44 146 ILE B C 1
ATOM 3496 O O . ILE B 1 146 ? 22.594 -6.113 1.688 1 80.44 146 ILE B O 1
ATOM 3500 N N . GLY B 1 147 ? 24.234 -4.695 2.09 1 81.38 147 GLY B N 1
ATOM 3501 C CA . GLY B 1 147 ? 23.547 -3.547 1.519 1 81.38 147 GLY B CA 1
ATOM 3502 C C . GLY B 1 147 ? 24.281 -2.955 0.324 1 81.38 147 GLY B C 1
ATOM 3503 O O . GLY B 1 147 ? 25.516 -2.879 0.315 1 81.38 147 GLY B O 1
ATOM 3504 N N . LYS B 1 148 ? 23.5 -2.713 -0.742 1 82.12 148 LYS B N 1
ATOM 3505 C CA . LYS B 1 148 ? 24.047 -2.041 -1.918 1 82.12 148 LYS B CA 1
ATOM 3506 C C . LYS B 1 148 ? 23.266 -0.764 -2.229 1 82.12 148 LYS B C 1
ATOM 3508 O O . LYS B 1 148 ? 22.047 -0.789 -2.34 1 82.12 148 LYS B O 1
ATOM 3513 N N . ASN B 1 149 ? 24.016 0.266 -2.26 1 80.38 149 ASN B N 1
ATOM 3514 C CA . ASN B 1 149 ? 23.422 1.514 -2.732 1 80.38 149 ASN B CA 1
ATOM 3515 C C . ASN B 1 149 ? 23.188 1.489 -4.238 1 80.38 149 ASN B C 1
ATOM 3517 O O . ASN B 1 149 ? 24.125 1.321 -5.016 1 80.38 149 ASN B O 1
ATOM 3521 N N . ILE B 1 150 ? 21.969 1.698 -4.574 1 82.81 150 ILE B N 1
ATOM 3522 C CA . ILE B 1 150 ? 21.609 1.621 -5.984 1 82.81 150 ILE B CA 1
ATOM 3523 C C . ILE B 1 150 ? 21.609 3.023 -6.59 1 82.81 150 ILE B C 1
ATOM 3525 O O . ILE B 1 150 ? 22.094 3.229 -7.699 1 82.81 150 ILE B O 1
ATOM 3529 N N . GLN B 1 151 ? 21.016 3.945 -5.863 1 88.62 151 GLN B N 1
ATOM 3530 C CA . GLN B 1 151 ? 20.875 5.281 -6.434 1 88.62 151 GLN B CA 1
ATOM 3531 C C . GLN B 1 151 ? 20.609 6.316 -5.344 1 88.62 151 GLN B C 1
ATOM 3533 O O . GLN B 1 151 ? 19.859 6.051 -4.398 1 88.62 151 GLN B O 1
ATOM 3538 N N . GLU B 1 152 ? 21.266 7.469 -5.52 1 90.44 152 GLU B N 1
ATOM 3539 C CA . GLU B 1 152 ? 20.938 8.633 -4.695 1 90.44 152 GLU B CA 1
ATOM 3540 C C . GLU B 1 152 ? 19.828 9.469 -5.328 1 90.44 152 GLU B C 1
ATOM 3542 O O . GLU B 1 152 ? 19.859 9.734 -6.531 1 90.44 152 GLU B O 1
ATOM 3547 N N . ASP B 1 153 ? 18.875 9.773 -4.492 1 90.56 153 ASP B N 1
ATOM 3548 C CA . ASP B 1 153 ? 17.75 10.562 -4.977 1 90.56 153 ASP B CA 1
ATOM 3549 C C . ASP B 1 153 ? 17.594 11.852 -4.168 1 90.56 153 ASP B C 1
ATOM 3551 O O . ASP B 1 153 ? 17.797 11.852 -2.951 1 90.56 153 ASP B O 1
ATOM 3555 N N . LYS B 1 154 ? 17.219 12.875 -4.895 1 92.88 154 LYS B N 1
ATOM 3556 C CA . LYS B 1 154 ? 16.891 14.133 -4.227 1 92.88 154 LYS B CA 1
ATOM 3557 C C . LYS B 1 154 ? 15.398 14.234 -3.939 1 92.88 154 LYS B C 1
ATOM 3559 O O . LYS B 1 154 ? 14.578 13.75 -4.719 1 92.88 154 LYS B O 1
ATOM 3564 N N . VAL B 1 155 ? 15.172 14.812 -2.803 1 95 155 VAL B N 1
ATOM 3565 C CA . VAL B 1 155 ? 13.781 15.008 -2.402 1 95 155 VAL B CA 1
ATOM 3566 C C . VAL B 1 155 ? 13.445 16.5 -2.42 1 95 155 VAL B C 1
ATOM 3568 O O . VAL B 1 155 ? 14.219 17.328 -1.938 1 95 155 VAL B O 1
ATOM 3571 N N . TYR B 1 156 ? 12.281 16.859 -3.033 1 95.25 156 TYR B N 1
ATOM 3572 C CA . TYR B 1 156 ? 11.836 18.234 -3.168 1 95.25 156 TYR B CA 1
ATOM 3573 C C . TYR B 1 156 ? 10.406 18.406 -2.68 1 95.25 156 TYR B C 1
ATOM 3575 O O . TYR B 1 156 ? 9.625 17.453 -2.676 1 95.25 156 TYR B O 1
ATOM 3583 N N . PHE B 1 157 ? 10.195 19.609 -2.271 1 97.44 157 PHE B N 1
ATOM 3584 C CA . PHE B 1 157 ? 8.789 20 -2.26 1 97.44 157 PHE B CA 1
ATOM 3585 C C . PHE B 1 157 ? 8.242 20.094 -3.68 1 97.44 157 PHE B C 1
ATOM 3587 O O . PHE B 1 157 ? 8.93 20.562 -4.586 1 97.44 157 PHE B O 1
ATOM 3594 N N . VAL B 1 158 ? 6.98 19.641 -3.852 1 98.12 158 VAL B N 1
ATOM 3595 C CA . VAL B 1 158 ? 6.402 19.625 -5.191 1 98.12 158 VAL B CA 1
ATOM 3596 C C . VAL B 1 158 ? 4.949 20.109 -5.129 1 98.12 158 VAL B C 1
ATOM 3598 O O . VAL B 1 158 ? 4.262 19.891 -4.129 1 98.12 158 VAL 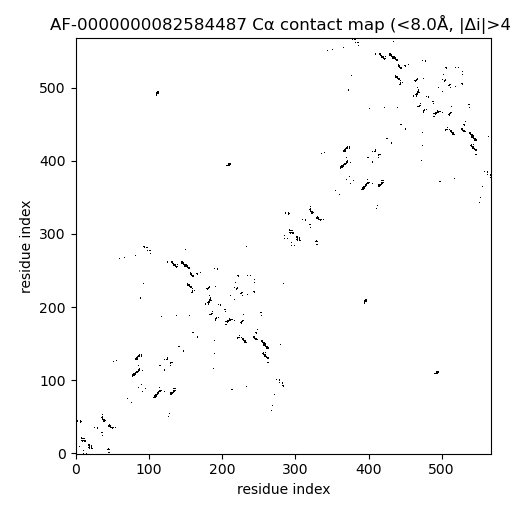B O 1
ATOM 3601 N N . ALA B 1 159 ? 4.539 20.703 -6.199 1 98.62 159 ALA B N 1
ATOM 3602 C CA . ALA B 1 159 ? 3.172 21.203 -6.324 1 98.62 159 ALA B CA 1
ATOM 3603 C C . ALA B 1 159 ? 2.736 21.25 -7.789 1 98.62 159 ALA B C 1
ATOM 3605 O O . ALA B 1 159 ? 3.537 20.984 -8.688 1 98.62 159 ALA B O 1
ATOM 3606 N N . SER B 1 160 ? 1.441 21.453 -7.906 1 98.62 160 SER B N 1
ATOM 3607 C CA . SER B 1 160 ? 0.952 21.766 -9.242 1 98.62 160 SER B CA 1
ATOM 3608 C C . SER B 1 160 ? 1.566 23.062 -9.773 1 98.62 160 SER B C 1
ATOM 3610 O O . SER B 1 160 ? 1.816 24 -9.008 1 98.62 160 SER B O 1
ATOM 3612 N N . PRO B 1 161 ? 1.741 23.156 -11.086 1 98 161 PRO B N 1
ATOM 3613 C CA . PRO B 1 161 ? 2.223 24.406 -11.656 1 98 161 PRO B CA 1
ATOM 3614 C C . PRO B 1 161 ? 1.251 25.562 -11.438 1 98 161 PRO B C 1
ATOM 3616 O O . PRO B 1 161 ? 1.629 26.734 -11.586 1 98 161 PRO B O 1
ATOM 3619 N N . LYS B 1 162 ? 0.102 25.25 -11.062 1 97.81 162 LYS B N 1
ATOM 3620 C CA . LYS B 1 162 ? -0.91 26.266 -10.781 1 97.81 162 LYS B CA 1
ATOM 3621 C C . LYS B 1 162 ? -0.692 26.891 -9.406 1 97.81 162 LYS B C 1
ATOM 3623 O O . LYS B 1 162 ? -1.26 27.938 -9.102 1 97.81 162 LYS B O 1
ATOM 3628 N N . ASN B 1 163 ? 0.03 26.203 -8.57 1 97.88 163 ASN B N 1
ATOM 3629 C CA . ASN B 1 163 ? 0.361 26.75 -7.262 1 97.88 163 ASN B CA 1
ATOM 3630 C C . ASN B 1 163 ? 1.298 27.953 -7.387 1 97.88 163 ASN B C 1
ATOM 3632 O O . ASN B 1 163 ? 2.342 27.859 -8.031 1 97.88 163 ASN B O 1
ATOM 3636 N N . TYR B 1 164 ? 1.02 28.984 -6.785 1 96.69 164 TYR B N 1
ATOM 3637 C CA . TYR B 1 164 ? 1.74 30.25 -6.949 1 96.69 164 TYR B CA 1
ATOM 3638 C C . TYR B 1 164 ? 3.184 30.109 -6.477 1 96.69 164 TYR B C 1
ATOM 3640 O O . TYR B 1 164 ? 4.066 30.828 -6.957 1 96.69 164 TYR B O 1
ATOM 3648 N N . LEU B 1 165 ? 3.436 29.25 -5.582 1 97.25 165 LEU B N 1
ATOM 3649 C CA . LEU B 1 165 ? 4.789 29.078 -5.062 1 97.25 165 LEU B CA 1
ATOM 3650 C C . LEU B 1 165 ? 5.73 28.578 -6.152 1 97.25 165 LEU B C 1
ATOM 3652 O O . LEU B 1 165 ? 6.941 28.781 -6.078 1 97.25 165 LEU B O 1
ATOM 3656 N N . THR B 1 166 ? 5.18 27.844 -7.129 1 96.81 166 THR B N 1
ATOM 3657 C CA . THR B 1 166 ? 6.016 27.312 -8.195 1 96.81 166 THR B CA 1
ATOM 3658 C C . THR B 1 166 ? 6.488 28.422 -9.133 1 96.81 166 THR B C 1
ATOM 3660 O O . THR B 1 166 ? 7.41 28.219 -9.922 1 96.81 166 THR B O 1
ATOM 3663 N N . GLN B 1 167 ? 5.977 29.594 -9.016 1 94.44 167 GLN B N 1
ATOM 3664 C CA . GLN B 1 167 ? 6.305 30.703 -9.891 1 94.44 167 GLN B CA 1
ATOM 3665 C C . GLN B 1 167 ? 7.25 31.688 -9.195 1 94.44 167 GLN B C 1
ATOM 3667 O O . GLN B 1 167 ? 7.77 32.625 -9.828 1 94.44 167 GLN B O 1
ATOM 3672 N N . LYS B 1 168 ? 7.449 31.438 -8.008 1 94.69 168 LYS B N 1
ATOM 3673 C CA . LYS B 1 168 ? 8.344 32.281 -7.242 1 94.69 168 LYS B CA 1
ATOM 3674 C C . LYS B 1 168 ? 9.805 31.906 -7.453 1 94.69 168 LYS B C 1
ATOM 3676 O O . LYS B 1 168 ? 10.125 30.719 -7.547 1 94.69 168 LYS B O 1
ATOM 3681 N N . LYS B 1 169 ? 10.625 32.906 -7.445 1 90.75 169 LYS B N 1
ATOM 3682 C CA . LYS B 1 169 ? 12.055 32.656 -7.57 1 90.75 169 LYS B CA 1
ATOM 3683 C C . LYS B 1 169 ? 12.625 32.062 -6.285 1 90.75 169 LYS B C 1
ATOM 3685 O O . LYS B 1 169 ? 13.477 31.172 -6.328 1 90.75 169 LYS B O 1
ATOM 3690 N N . GLU B 1 170 ? 12.164 32.656 -5.203 1 93.75 170 GLU B N 1
ATOM 3691 C CA . GLU B 1 170 ? 12.578 32.188 -3.885 1 93.75 170 GLU B CA 1
ATOM 3692 C C . GLU B 1 170 ? 11.375 31.891 -2.994 1 93.75 170 GLU B C 1
ATOM 3694 O O . GLU B 1 170 ? 10.445 32.688 -2.916 1 93.75 170 GLU B O 1
ATOM 3699 N N . VAL B 1 171 ? 11.398 30.734 -2.438 1 96.88 171 VAL B N 1
ATOM 3700 C CA . VAL B 1 171 ? 10.32 30.312 -1.541 1 96.88 171 VAL B CA 1
ATOM 3701 C C . VAL B 1 171 ? 10.891 29.984 -0.164 1 96.88 171 VAL B C 1
ATOM 3703 O O . VAL B 1 171 ? 11.914 29.312 -0.055 1 96.88 171 VAL B O 1
ATOM 3706 N N . SER B 1 172 ? 10.281 30.547 0.851 1 96.19 172 SER B N 1
ATOM 3707 C CA . SER B 1 172 ? 10.703 30.219 2.209 1 96.19 172 SER B CA 1
ATOM 3708 C C . SER B 1 172 ? 9.992 28.984 2.734 1 96.19 172 SER B C 1
ATOM 3710 O O . SER B 1 172 ? 8.922 28.625 2.238 1 96.19 172 SER B O 1
ATOM 3712 N N . ILE B 1 173 ? 10.578 28.406 3.766 1 96.81 173 ILE B N 1
ATOM 3713 C CA . ILE B 1 173 ? 9.977 27.219 4.367 1 96.81 173 ILE B CA 1
ATOM 3714 C C . ILE B 1 173 ? 8.656 27.578 5.039 1 96.81 173 ILE B C 1
ATOM 3716 O O . ILE B 1 173 ? 7.715 26.781 5.043 1 96.81 173 ILE B O 1
ATOM 3720 N N . GLU B 1 174 ? 8.562 28.766 5.52 1 95.25 174 GLU B N 1
ATOM 3721 C CA . GLU B 1 174 ? 7.336 29.219 6.168 1 95.25 174 GLU B CA 1
ATOM 3722 C C . GLU B 1 174 ? 6.176 29.297 5.176 1 95.25 174 GLU B C 1
ATOM 3724 O O . GLU B 1 174 ? 5.043 28.953 5.516 1 95.25 174 GLU B O 1
ATOM 3729 N N . GLU B 1 175 ? 6.523 29.703 3.98 1 96.75 175 GLU B N 1
ATOM 3730 C CA . GLU B 1 175 ? 5.504 29.75 2.936 1 96.75 175 GLU B CA 1
ATOM 3731 C C . GLU B 1 175 ? 4.992 28.344 2.609 1 96.75 175 GLU B C 1
ATOM 3733 O O . GLU B 1 175 ? 3.799 28.172 2.357 1 96.75 175 GLU B O 1
ATOM 3738 N N . ILE B 1 176 ? 5.867 27.375 2.631 1 97.44 176 ILE B N 1
ATOM 3739 C CA . ILE B 1 176 ? 5.496 25.984 2.383 1 97.44 176 ILE B CA 1
ATOM 3740 C C . ILE B 1 176 ? 4.578 25.484 3.498 1 97.44 176 ILE B C 1
ATOM 3742 O O . ILE B 1 176 ? 3.555 24.859 3.234 1 97.44 176 ILE B O 1
ATOM 3746 N N . LEU B 1 177 ? 4.93 25.844 4.703 1 94.69 177 LEU B N 1
ATOM 3747 C CA . LEU B 1 177 ? 4.23 25.312 5.871 1 94.69 177 LEU B CA 1
ATOM 3748 C C . LEU B 1 177 ? 2.83 25.906 5.98 1 94.69 177 LEU B C 1
ATOM 3750 O O . LEU B 1 177 ? 1.988 25.406 6.723 1 94.69 177 LEU B O 1
ATOM 3754 N N . GLU B 1 178 ? 2.592 26.922 5.152 1 94.81 178 GLU B N 1
ATOM 3755 C CA . GLU B 1 178 ? 1.271 27.547 5.113 1 94.81 178 GLU B CA 1
ATOM 3756 C C . GLU B 1 178 ? 0.368 26.859 4.09 1 94.81 178 GLU B C 1
ATOM 3758 O O . GLU B 1 178 ? -0.843 27.094 4.074 1 94.81 178 GLU B O 1
ATOM 3763 N N . GLN B 1 179 ? 0.995 25.969 3.314 1 96.5 179 GLN B N 1
ATOM 3764 C CA . GLN B 1 179 ? 0.234 25.266 2.287 1 96.5 179 GLN B CA 1
ATOM 3765 C C . GLN B 1 179 ? -0.485 24.062 2.871 1 96.5 179 GLN B C 1
ATOM 3767 O O . GLN B 1 179 ? -0.182 23.625 3.984 1 96.5 179 GLN B O 1
ATOM 3772 N N . GLU B 1 180 ? -1.47 23.578 2.08 1 96.5 180 GLU B N 1
ATOM 3773 C CA . GLU B 1 180 ? -2.033 22.25 2.354 1 96.5 180 GLU B CA 1
ATOM 3774 C C . GLU B 1 180 ? -1.037 21.141 2.016 1 96.5 180 GLU B C 1
ATOM 3776 O O . GLU B 1 180 ? -0.725 20.922 0.843 1 96.5 180 GLU B O 1
ATOM 3781 N N . LEU B 1 181 ? -0.655 20.469 3.074 1 96.44 181 LEU B N 1
ATOM 3782 C CA . LEU B 1 181 ? 0.423 19.516 2.871 1 96.44 181 LEU B CA 1
ATOM 3783 C C . LEU B 1 181 ? -0.124 18.094 2.803 1 96.44 181 LEU B C 1
ATOM 3785 O O . LEU B 1 181 ? -1.029 17.734 3.557 1 96.44 181 LEU B O 1
ATOM 3789 N N . ILE B 1 182 ? 0.375 17.328 1.886 1 96.94 182 ILE B N 1
ATOM 3790 C CA . ILE B 1 182 ? 0.167 15.898 1.752 1 96.94 182 ILE B CA 1
ATOM 3791 C C . ILE B 1 182 ? 1.498 15.164 1.917 1 96.94 182 ILE B C 1
ATOM 3793 O O . ILE B 1 182 ? 2.441 15.406 1.16 1 96.94 182 ILE B O 1
ATOM 3797 N N . MET B 1 183 ? 1.54 14.305 2.896 1 94.31 183 MET B N 1
ATOM 3798 C CA . MET B 1 183 ? 2.814 13.648 3.188 1 94.31 183 MET B CA 1
ATOM 3799 C C . MET B 1 183 ? 2.668 12.133 3.152 1 94.31 183 MET B C 1
ATOM 3801 O O . MET B 1 183 ? 1.564 11.609 3.309 1 94.31 183 MET B O 1
ATOM 3805 N N . THR B 1 184 ? 3.771 11.492 2.902 1 90.94 184 THR B N 1
ATOM 3806 C CA . THR B 1 184 ? 3.799 10.047 3.08 1 90.94 184 THR B CA 1
ATOM 3807 C C . THR B 1 184 ? 3.828 9.688 4.562 1 90.94 184 THR B C 1
ATOM 3809 O O . THR B 1 184 ? 3.844 10.57 5.422 1 90.94 184 THR B O 1
ATOM 3812 N N . GLU B 1 185 ? 3.795 8.375 4.883 1 76.62 185 GLU B N 1
ATOM 3813 C CA . GLU B 1 185 ? 3.758 7.965 6.281 1 76.62 185 GLU B CA 1
ATOM 3814 C C . GLU B 1 185 ? 4.844 8.672 7.094 1 76.62 185 GLU B C 1
ATOM 3816 O O . GLU B 1 185 ? 5.957 8.867 6.605 1 76.62 185 GLU B O 1
ATOM 3821 N N . CYS B 1 186 ? 4.32 9.094 8.188 1 59.91 186 CYS B N 1
ATOM 3822 C CA . CYS B 1 186 ? 5.195 9.852 9.07 1 59.91 186 CYS B CA 1
ATOM 3823 C C . CYS B 1 186 ? 6.359 8.992 9.555 1 59.91 186 CYS B C 1
ATOM 3825 O O . CYS B 1 186 ? 6.195 7.797 9.797 1 59.91 186 CYS B O 1
ATOM 3827 N N . ASN B 1 187 ? 7.48 9.688 9.641 1 56.19 187 ASN B N 1
ATOM 3828 C CA . ASN B 1 187 ? 8.695 9.195 10.281 1 56.19 187 ASN B CA 1
ATOM 3829 C C . ASN B 1 187 ? 9.328 8.055 9.484 1 56.19 187 ASN B C 1
ATOM 3831 O O . ASN B 1 187 ? 9.867 7.113 10.07 1 56.19 187 ASN B O 1
ATOM 3835 N N . VAL B 1 188 ? 8.922 8.125 8.273 1 64.75 188 VAL B N 1
ATOM 3836 C CA . VAL B 1 188 ? 9.617 7.113 7.477 1 64.75 188 VAL B CA 1
ATOM 3837 C C . VAL B 1 188 ? 10.414 7.789 6.367 1 64.75 188 VAL B C 1
ATOM 3839 O O . VAL B 1 188 ? 9.961 8.766 5.77 1 64.75 188 VAL B O 1
ATOM 3842 N N . GLY B 1 189 ? 11.578 7.367 6.316 1 75.31 189 GLY B N 1
ATOM 3843 C CA . GLY B 1 189 ? 12.398 7.715 5.168 1 75.31 189 GLY B CA 1
ATOM 3844 C C . GLY B 1 189 ? 12.641 9.203 5.039 1 75.31 189 GLY B C 1
ATOM 3845 O O . GLY B 1 189 ? 13.188 9.836 5.949 1 75.31 189 GLY B O 1
ATOM 3846 N N . TYR B 1 190 ? 12.117 9.766 3.971 1 78.44 190 TYR B N 1
ATOM 3847 C CA . TYR B 1 190 ? 12.422 11.148 3.609 1 78.44 190 TYR B CA 1
ATOM 3848 C C . TYR B 1 190 ? 11.531 12.117 4.379 1 78.44 190 TYR B C 1
ATOM 3850 O O . TYR B 1 190 ? 11.922 13.258 4.625 1 78.44 190 TYR B O 1
ATOM 3858 N N . SER B 1 191 ? 10.398 11.656 4.82 1 84.25 191 SER B N 1
ATOM 3859 C CA . SER B 1 191 ? 9.562 12.523 5.652 1 84.25 191 SER B CA 1
ATOM 3860 C C . SER B 1 191 ? 10.172 12.703 7.039 1 84.25 191 SER B C 1
ATOM 3862 O O . SER B 1 191 ? 10.031 13.766 7.648 1 84.25 191 SER B O 1
ATOM 3864 N N . TYR B 1 192 ? 10.805 11.68 7.449 1 81.25 192 TYR B N 1
ATOM 3865 C CA . TYR B 1 192 ? 11.484 11.75 8.734 1 81.25 192 TYR B CA 1
ATOM 3866 C C . TYR B 1 192 ? 12.633 12.758 8.688 1 81.25 192 TYR B C 1
ATOM 3868 O O . TYR B 1 192 ? 12.82 13.539 9.625 1 81.25 192 TYR B O 1
ATOM 3876 N N . GLU B 1 193 ? 13.352 12.711 7.68 1 83.38 193 GLU B N 1
ATOM 3877 C CA . GLU B 1 193 ? 14.477 13.633 7.52 1 83.38 193 GLU B CA 1
ATOM 3878 C C . GLU B 1 193 ? 14 15.078 7.477 1 83.38 193 GLU B C 1
ATOM 3880 O O . GLU B 1 193 ? 14.641 15.969 8.039 1 83.38 193 GLU B O 1
ATOM 3885 N N . LEU B 1 194 ? 12.93 15.297 6.816 1 89.44 194 LEU B N 1
ATOM 3886 C CA . LEU B 1 194 ? 12.352 16.641 6.777 1 89.44 194 LEU B CA 1
ATOM 3887 C C . LEU B 1 194 ? 11.938 17.094 8.172 1 89.44 194 LEU B C 1
ATOM 3889 O O . LEU B 1 194 ? 12.219 18.234 8.57 1 89.44 194 LEU B O 1
ATOM 3893 N N . SER B 1 195 ? 11.297 16.219 8.859 1 87.06 195 SER B N 1
ATOM 3894 C CA . SER B 1 195 ? 10.844 16.547 10.211 1 87.06 195 SER B CA 1
ATOM 3895 C C . SER B 1 195 ? 12.016 16.906 11.117 1 87.06 195 SER B C 1
ATOM 3897 O O . SER B 1 195 ? 11.922 17.844 11.914 1 87.06 195 SER B O 1
ATOM 3899 N N . LYS B 1 196 ? 13.047 16.188 10.953 1 83.5 196 LYS B N 1
ATOM 3900 C CA . LYS B 1 196 ? 14.25 16.422 11.742 1 83.5 196 LYS B CA 1
ATOM 3901 C C . LYS B 1 196 ? 14.836 17.812 11.438 1 83.5 196 LYS B C 1
ATOM 3903 O O . LYS B 1 196 ? 15.18 18.562 12.352 1 83.5 196 LYS B O 1
ATOM 3908 N N . GLN B 1 197 ? 14.891 18.141 10.25 1 87.81 197 GLN B N 1
ATOM 3909 C CA . GLN B 1 197 ? 15.445 19.422 9.828 1 87.81 197 GLN B CA 1
ATOM 3910 C C . GLN B 1 197 ? 14.57 20.578 10.297 1 87.81 197 GLN B C 1
ATOM 3912 O O . GLN B 1 197 ? 15.078 21.609 10.75 1 87.81 197 GLN B O 1
ATOM 3917 N N . LEU B 1 198 ? 13.32 20.391 10.18 1 89.75 198 LEU B N 1
ATOM 3918 C CA . LEU B 1 198 ? 12.383 21.422 10.617 1 89.75 198 LEU B CA 1
ATOM 3919 C C . LEU B 1 198 ? 12.477 21.625 12.125 1 89.75 198 LEU B C 1
ATOM 3921 O O . LEU B 1 198 ? 12.461 22.766 12.602 1 89.75 198 LEU B O 1
ATOM 3925 N N . ALA B 1 199 ? 12.617 20.547 12.773 1 86.12 199 ALA B N 1
ATOM 3926 C CA . ALA B 1 199 ? 12.688 20.594 14.234 1 86.12 199 ALA B CA 1
ATOM 3927 C C . ALA B 1 199 ? 13.891 21.406 14.695 1 86.12 199 ALA B C 1
ATOM 3929 O O . ALA B 1 199 ? 13.82 22.109 15.703 1 86.12 199 ALA B O 1
ATOM 3930 N N . GLN B 1 200 ? 14.953 21.328 14.016 1 88.19 200 GLN B N 1
ATOM 3931 C CA . GLN B 1 200 ? 16.172 22.078 14.328 1 88.19 200 GLN B CA 1
ATOM 3932 C C . GLN B 1 200 ? 15.914 23.578 14.258 1 88.19 200 GLN B C 1
ATOM 3934 O O . GLN B 1 200 ? 16.625 24.359 14.906 1 88.19 200 GLN B O 1
ATOM 3939 N N . LYS B 1 201 ? 14.875 23.969 13.602 1 90.25 201 LYS B N 1
ATOM 3940 C CA . LYS B 1 201 ? 14.531 25.375 13.445 1 90.25 201 LYS B CA 1
ATOM 3941 C C . LYS B 1 201 ? 13.297 25.734 14.266 1 90.25 201 LYS B C 1
ATOM 3943 O O . LYS B 1 201 ? 12.742 26.828 14.109 1 90.25 201 LYS B O 1
ATOM 3948 N N . GLY B 1 202 ? 12.852 24.719 14.961 1 88.44 202 GLY B N 1
ATOM 3949 C CA . GLY B 1 202 ? 11.656 24.938 15.766 1 88.44 202 GLY B CA 1
ATOM 3950 C C . GLY B 1 202 ? 10.383 24.938 14.953 1 88.44 202 GLY B C 1
ATOM 3951 O O . GLY B 1 202 ? 9.391 25.562 15.352 1 88.44 202 GLY B O 1
ATOM 3952 N N . LEU B 1 203 ? 10.508 24.422 13.758 1 88.62 203 LEU B N 1
ATOM 3953 C CA . LEU B 1 203 ? 9.359 24.359 12.859 1 88.62 203 LEU B CA 1
ATOM 3954 C C . LEU B 1 203 ? 8.805 22.938 12.781 1 88.62 203 LEU B C 1
ATOM 3956 O O . LEU B 1 203 ? 9.484 21.984 13.148 1 88.62 203 LEU B O 1
ATOM 3960 N N . TYR B 1 204 ? 7.473 22.891 12.406 1 86.69 204 TYR B N 1
ATOM 3961 C CA . TYR B 1 204 ? 6.801 21.609 12.203 1 86.69 204 TYR B CA 1
ATOM 3962 C C . TYR B 1 204 ? 5.777 21.719 11.078 1 86.69 204 TYR B C 1
ATOM 3964 O O . TYR B 1 204 ? 5.266 22.797 10.781 1 86.69 204 TYR B O 1
ATOM 3972 N N . PHE B 1 205 ? 5.578 20.547 10.453 1 86.94 205 PHE B N 1
ATOM 3973 C CA . PHE B 1 205 ? 4.523 20.547 9.445 1 86.94 205 PHE B CA 1
ATOM 3974 C C . PHE B 1 205 ? 3.283 19.828 9.961 1 86.94 205 PHE B C 1
ATOM 3976 O O . PHE B 1 205 ? 3.379 18.953 10.828 1 86.94 205 PHE B O 1
ATOM 3983 N N . HIS B 1 206 ? 2.186 20.25 9.43 1 86.06 206 HIS B N 1
ATOM 3984 C CA . HIS B 1 206 ? 0.886 19.656 9.742 1 86.06 206 HIS B CA 1
ATOM 3985 C C . HIS B 1 206 ? 0.126 19.312 8.469 1 86.06 206 HIS B C 1
ATOM 3987 O O . HIS B 1 206 ? -0.719 20.078 8.008 1 86.06 206 HIS B O 1
ATOM 3993 N N . PRO B 1 207 ? 0.364 18.078 8 1 92.88 207 PRO B N 1
ATOM 3994 C CA . PRO B 1 207 ? -0.351 17.703 6.781 1 92.88 207 PRO B CA 1
ATOM 3995 C C . PRO B 1 207 ? -1.833 17.438 7.023 1 92.88 207 PRO B C 1
ATOM 3997 O O . PRO B 1 207 ? -2.213 17 8.109 1 92.88 207 PRO B O 1
ATOM 4000 N N . TYR B 1 208 ? -2.619 17.719 6.012 1 94.19 208 TYR B N 1
ATOM 4001 C CA . TYR B 1 208 ? -4.023 17.344 6.141 1 94.19 208 TYR B CA 1
ATOM 4002 C C . TYR B 1 208 ? -4.238 15.883 5.734 1 94.19 208 TYR B C 1
ATOM 4004 O O . TYR B 1 208 ? -5.281 15.297 6.035 1 94.19 208 TYR B O 1
ATOM 4012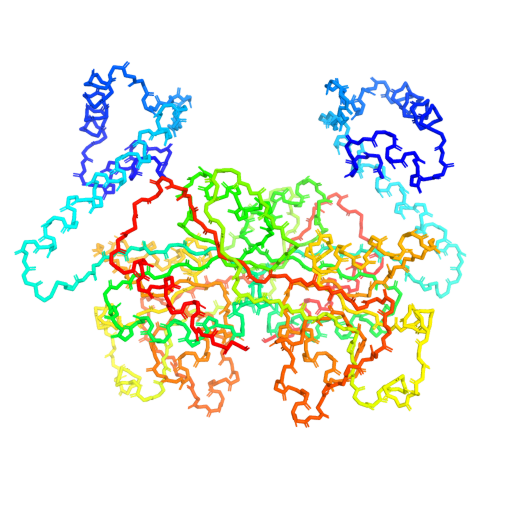 N N . LEU B 1 209 ? -3.234 15.359 5.02 1 96.31 209 LEU B N 1
ATOM 4013 C CA . LEU B 1 209 ? -3.318 13.984 4.559 1 96.31 209 LEU B CA 1
ATOM 4014 C C . LEU B 1 209 ? -1.964 13.289 4.672 1 96.31 209 LEU B C 1
ATOM 4016 O O . LEU B 1 209 ? -0.953 13.812 4.199 1 96.31 209 LEU B O 1
ATOM 4020 N N . GLU B 1 210 ? -1.959 12.195 5.301 1 94.31 210 GLU B N 1
ATOM 4021 C CA . GLU B 1 210 ? -0.818 11.289 5.367 1 94.31 210 GLU B CA 1
ATOM 4022 C C . GLU B 1 210 ? -1.183 9.906 4.84 1 94.31 210 GLU B C 1
ATOM 4024 O O . GLU B 1 210 ? -2.072 9.242 5.379 1 94.31 210 GLU B O 1
ATOM 4029 N N . ILE B 1 211 ? -0.427 9.508 3.805 1 93.62 211 ILE B N 1
ATOM 4030 C CA . ILE B 1 211 ? -0.764 8.258 3.139 1 93.62 211 ILE B CA 1
ATOM 4031 C C . ILE B 1 211 ? 0.474 7.688 2.449 1 93.62 211 ILE B C 1
ATOM 4033 O O . ILE B 1 211 ? 1.286 8.438 1.901 1 93.62 211 ILE B O 1
ATOM 4037 N N . GLY B 1 212 ? 0.56 6.391 2.43 1 90.06 212 GLY B N 1
ATOM 4038 C CA . GLY B 1 212 ? 1.72 5.762 1.816 1 90.06 212 GLY B CA 1
ATOM 4039 C C . GLY B 1 212 ? 1.604 5.637 0.309 1 90.06 212 GLY B C 1
ATOM 4040 O O . GLY B 1 212 ? 2.613 5.5 -0.387 1 90.06 212 GLY B O 1
ATOM 4041 N N . ASN B 1 213 ? 0.463 5.742 -0.219 1 91.25 213 ASN B N 1
ATOM 4042 C CA . ASN B 1 213 ? 0.207 5.562 -1.644 1 91.25 213 ASN B CA 1
ATOM 4043 C C . ASN B 1 213 ? 0.643 6.785 -2.451 1 91.25 213 ASN B C 1
ATOM 4045 O O . ASN B 1 213 ? -0.089 7.77 -2.535 1 91.25 213 ASN B O 1
ATOM 4049 N N . THR B 1 214 ? 1.788 6.629 -3.113 1 92.44 214 THR B N 1
ATOM 4050 C CA . THR B 1 214 ? 2.361 7.777 -3.807 1 92.44 214 THR B CA 1
ATOM 4051 C C . THR B 1 214 ? 1.597 8.07 -5.094 1 92.44 214 THR B C 1
ATOM 4053 O O . THR B 1 214 ? 1.613 9.195 -5.59 1 92.44 214 THR B O 1
ATOM 4056 N N . ASP B 1 215 ? 0.889 7.078 -5.621 1 92.56 215 ASP B N 1
ATOM 4057 C CA . ASP B 1 215 ? 0.058 7.344 -6.789 1 92.56 215 ASP B CA 1
ATOM 4058 C C . ASP B 1 215 ? -1.067 8.32 -6.453 1 92.56 215 ASP B C 1
ATOM 4060 O O . ASP B 1 215 ? -1.332 9.258 -7.211 1 92.56 215 ASP B O 1
ATOM 4064 N N . LEU B 1 216 ? -1.626 8.039 -5.363 1 93.69 216 LEU B N 1
ATOM 4065 C CA . LEU B 1 216 ? -2.705 8.922 -4.93 1 93.69 216 LEU B CA 1
ATOM 4066 C C . LEU B 1 216 ? -2.176 10.32 -4.617 1 93.69 216 LEU B C 1
ATOM 4068 O O . LEU B 1 216 ? -2.801 11.32 -4.977 1 93.69 216 LEU B O 1
ATOM 4072 N N . ILE B 1 217 ? -1.058 10.414 -4.012 1 95.81 217 ILE B N 1
ATOM 4073 C CA . ILE B 1 217 ? -0.446 11.695 -3.701 1 95.81 217 ILE B CA 1
ATOM 4074 C C . ILE B 1 217 ? -0.19 12.477 -4.992 1 95.81 217 ILE B C 1
ATOM 4076 O O . ILE B 1 217 ? -0.548 13.648 -5.098 1 95.81 217 ILE B O 1
ATOM 4080 N N . ARG B 1 218 ? 0.372 11.812 -5.93 1 96.25 218 ARG B N 1
ATOM 4081 C CA . ARG B 1 218 ? 0.662 12.453 -7.207 1 96.25 218 ARG B CA 1
ATOM 4082 C C . ARG B 1 218 ? -0.614 12.977 -7.863 1 96.25 218 ARG B C 1
ATOM 4084 O O . ARG B 1 218 ? -0.643 14.094 -8.375 1 96.25 218 ARG B O 1
ATOM 4091 N N . SER B 1 219 ? -1.631 12.18 -7.812 1 96.19 219 SER B N 1
ATOM 4092 C CA . SER B 1 219 ? -2.896 12.586 -8.422 1 96.19 219 SER B CA 1
ATOM 4093 C C . SER B 1 219 ? -3.451 13.844 -7.758 1 96.19 219 SER B C 1
ATOM 4095 O O . SER B 1 219 ? -3.963 14.734 -8.438 1 96.19 219 SER B O 1
ATOM 4097 N N . PHE B 1 220 ? -3.342 13.914 -6.477 1 97.81 220 PHE B N 1
ATOM 4098 C CA . PHE B 1 220 ? -3.836 15.07 -5.746 1 97.81 220 PHE B CA 1
ATOM 4099 C C . PHE B 1 220 ? -3.029 16.312 -6.098 1 97.81 220 PHE B C 1
ATOM 4101 O O . PHE B 1 220 ? -3.59 17.406 -6.242 1 97.81 220 PHE B O 1
ATOM 4108 N N . ILE B 1 221 ? -1.74 16.172 -6.285 1 98.25 221 ILE B N 1
ATOM 4109 C CA . ILE B 1 221 ? -0.881 17.297 -6.633 1 98.25 221 ILE B CA 1
ATOM 4110 C C . ILE B 1 221 ? -1.239 17.812 -8.023 1 98.25 221 ILE B C 1
ATOM 4112 O O . ILE B 1 221 ? -1.369 19.016 -8.234 1 98.25 221 ILE B O 1
ATOM 4116 N N . VAL B 1 222 ? -1.429 16.906 -8.93 1 98.06 222 VAL B N 1
ATOM 4117 C CA . VAL B 1 222 ? -1.793 17.25 -10.297 1 98.06 222 VAL B CA 1
ATOM 4118 C C . VAL B 1 222 ? -3.094 18.047 -10.297 1 98.06 222 VAL B C 1
ATOM 4120 O O . VAL B 1 222 ? -3.254 19 -11.078 1 98.06 222 VAL B O 1
ATOM 4123 N N . GLU B 1 223 ? -3.922 17.766 -9.391 1 97.44 223 GLU B N 1
ATOM 4124 C CA . GLU B 1 223 ? -5.219 18.422 -9.289 1 97.44 223 GLU B CA 1
ATOM 4125 C C . GLU B 1 223 ? -5.125 19.703 -8.453 1 97.44 223 GLU B C 1
ATOM 4127 O O . GLU B 1 223 ? -6.148 20.312 -8.125 1 97.44 223 GLU B O 1
ATOM 4132 N N . ASN B 1 224 ? -3.969 20.047 -8.055 1 97.81 224 ASN B N 1
ATOM 4133 C CA . ASN B 1 224 ? -3.703 21.25 -7.266 1 97.81 224 ASN B CA 1
ATOM 4134 C C . ASN B 1 224 ? -4.383 21.188 -5.902 1 97.81 224 ASN B C 1
ATOM 4136 O O . ASN B 1 224 ? -4.992 22.156 -5.465 1 97.81 224 ASN B O 1
ATOM 4140 N N . ARG B 1 225 ? -4.207 20 -5.324 1 97.25 225 ARG B N 1
ATOM 4141 C CA . ARG B 1 225 ? -4.887 19.828 -4.047 1 97.25 225 ARG B CA 1
ATOM 4142 C C . ARG B 1 225 ? -3.895 19.844 -2.891 1 97.25 225 ARG B C 1
ATOM 4144 O O . ARG B 1 225 ? -4.211 19.391 -1.786 1 97.25 225 ARG B O 1
ATOM 4151 N N . GLY B 1 226 ? -2.736 20.312 -3.148 1 97.88 226 GLY B N 1
ATOM 4152 C CA . GLY B 1 226 ? -1.78 20.406 -2.057 1 97.88 226 GLY B CA 1
ATOM 4153 C C . GLY B 1 226 ? -0.337 20.406 -2.525 1 97.88 226 GLY B C 1
ATOM 4154 O O . GLY B 1 226 ? -0.07 20.375 -3.729 1 97.88 226 GLY B O 1
ATOM 4155 N N . VAL B 1 227 ? 0.564 20.562 -1.525 1 98.19 227 VAL B N 1
ATOM 4156 C CA . VAL B 1 227 ? 2.012 20.484 -1.694 1 98.19 227 VAL B CA 1
ATOM 4157 C C . VAL B 1 227 ? 2.547 19.25 -0.971 1 98.19 227 VAL B C 1
ATOM 4159 O O . VAL B 1 227 ? 2.062 18.891 0.105 1 98.19 227 VAL B O 1
ATOM 4162 N N . SER B 1 228 ? 3.432 18.562 -1.603 1 97.38 228 SER B N 1
ATOM 4163 C CA . SER B 1 228 ? 4.031 17.391 -0.998 1 97.38 228 SER B CA 1
ATOM 4164 C C . SER B 1 228 ? 5.555 17.469 -1.003 1 97.38 228 SER B C 1
ATOM 4166 O O . SER B 1 228 ? 6.121 18.5 -1.386 1 97.38 228 SER B O 1
ATOM 4168 N N . TYR B 1 229 ? 6.211 16.5 -0.355 1 96.12 229 TYR B N 1
ATOM 4169 C CA . TYR B 1 229 ? 7.656 16.312 -0.281 1 96.12 229 TYR B CA 1
ATOM 4170 C C . TYR B 1 229 ? 8.055 14.93 -0.785 1 96.12 229 TYR B C 1
ATOM 4172 O O . TYR B 1 229 ? 7.914 13.93 -0.068 1 96.12 229 TYR B O 1
ATOM 4180 N N . LEU B 1 230 ? 8.562 14.914 -2.059 1 95.19 230 LEU B N 1
ATOM 4181 C CA . LEU B 1 230 ? 8.742 13.625 -2.723 1 95.19 230 LEU B CA 1
ATOM 4182 C C . LEU B 1 230 ? 10.102 13.547 -3.402 1 95.19 230 LEU B C 1
ATOM 4184 O O . LEU B 1 230 ? 10.617 14.555 -3.898 1 95.19 230 LEU B O 1
ATOM 4188 N N . PRO B 1 231 ? 10.602 12.312 -3.455 1 93.56 231 PRO B N 1
ATOM 4189 C CA . PRO B 1 231 ? 11.766 12.117 -4.32 1 93.56 231 PRO B CA 1
ATOM 4190 C C . PRO B 1 231 ? 11.453 12.352 -5.797 1 93.56 231 PRO B C 1
ATOM 4192 O O . PRO B 1 231 ? 10.367 12.008 -6.262 1 93.56 231 PRO B O 1
ATOM 4195 N N . LEU B 1 232 ? 12.469 12.773 -6.504 1 92.62 232 LEU B N 1
ATOM 4196 C CA . LEU B 1 232 ? 12.297 13.148 -7.902 1 92.62 232 LEU B CA 1
ATOM 4197 C C . LEU B 1 232 ? 11.891 11.938 -8.742 1 92.62 232 LEU B C 1
ATOM 4199 O O . LEU B 1 232 ? 11.078 12.062 -9.664 1 92.62 232 LEU B O 1
ATOM 4203 N N . PHE B 1 233 ? 12.336 10.797 -8.477 1 91.94 233 PHE B N 1
ATOM 4204 C CA . PHE B 1 233 ? 12.117 9.633 -9.328 1 91.94 233 PHE B CA 1
ATOM 4205 C C . PHE B 1 233 ? 10.648 9.234 -9.328 1 91.94 233 PHE B C 1
ATOM 4207 O O . PHE B 1 233 ? 10.188 8.539 -10.242 1 91.94 233 PHE B O 1
ATOM 4214 N N . ILE B 1 234 ? 9.906 9.68 -8.312 1 92.94 234 ILE B N 1
ATOM 4215 C CA . ILE B 1 234 ? 8.492 9.336 -8.195 1 92.94 234 ILE B CA 1
ATOM 4216 C C . ILE B 1 234 ? 7.676 10.203 -9.148 1 92.94 234 ILE B C 1
ATOM 4218 O O . ILE B 1 234 ? 6.555 9.844 -9.516 1 92.94 234 ILE B O 1
ATOM 4222 N N . ILE B 1 235 ? 8.188 11.359 -9.531 1 95.31 235 ILE B N 1
ATOM 4223 C CA . ILE B 1 235 ? 7.375 12.336 -10.25 1 95.31 235 ILE B CA 1
ATOM 4224 C C . ILE B 1 235 ? 8.047 12.695 -11.57 1 95.31 235 ILE B C 1
ATOM 4226 O O . ILE B 1 235 ? 7.801 13.766 -12.133 1 95.31 235 ILE B O 1
ATOM 4230 N N . LYS B 1 236 ? 8.906 11.906 -12.109 1 94.12 236 LYS B N 1
ATOM 4231 C CA . LYS B 1 236 ? 9.648 12.195 -13.336 1 94.12 236 LYS B CA 1
ATOM 4232 C C . LYS B 1 236 ? 8.703 12.438 -14.508 1 94.12 236 LYS B C 1
ATOM 4234 O O . LYS B 1 236 ? 8.859 13.398 -15.25 1 94.12 236 LYS B O 1
ATOM 4239 N N . LYS B 1 237 ? 7.738 11.625 -14.633 1 93.56 237 LYS B N 1
ATOM 4240 C CA . LYS B 1 237 ? 6.789 11.734 -15.734 1 93.56 237 LYS B CA 1
ATOM 4241 C C . LYS B 1 237 ? 5.988 13.031 -15.641 1 93.56 237 LYS B C 1
ATOM 4243 O O . LYS B 1 237 ? 5.793 13.719 -16.641 1 93.56 237 LYS B O 1
ATOM 4248 N N . GLU B 1 238 ? 5.586 13.312 -14.492 1 96.81 238 GLU B N 1
ATOM 4249 C CA . GLU B 1 238 ? 4.766 14.5 -14.289 1 96.81 238 GLU B CA 1
ATOM 4250 C C . GLU B 1 238 ? 5.574 15.773 -14.5 1 96.81 238 GLU B C 1
ATOM 4252 O O . GLU B 1 238 ? 5.047 16.781 -14.984 1 96.81 238 GLU B O 1
ATOM 4257 N N . ILE B 1 239 ? 6.828 15.727 -14.18 1 96.19 239 ILE B N 1
ATOM 4258 C CA . ILE B 1 239 ? 7.703 16.875 -14.43 1 96.19 239 ILE B CA 1
ATOM 4259 C C . ILE B 1 239 ? 7.879 17.062 -15.93 1 96.19 239 ILE B C 1
ATOM 4261 O O . ILE B 1 239 ? 7.766 18.188 -16.438 1 96.19 239 ILE B O 1
ATOM 4265 N N . LYS B 1 240 ? 8.07 16.031 -16.625 1 95.94 240 LYS B N 1
ATOM 4266 C CA . LYS B 1 240 ? 8.258 16.078 -18.062 1 95.94 240 LYS B CA 1
ATOM 4267 C C . LYS B 1 240 ? 7.004 16.609 -18.766 1 95.94 240 LYS B C 1
ATOM 4269 O O . LYS B 1 240 ? 7.094 17.391 -19.703 1 95.94 240 LYS B O 1
ATOM 4274 N N . ASN B 1 241 ? 5.875 16.25 -18.203 1 96.88 241 ASN B N 1
ATOM 4275 C CA . ASN B 1 241 ? 4.605 16.625 -18.812 1 96.88 241 ASN B CA 1
ATOM 4276 C C . ASN B 1 241 ? 4.121 17.984 -18.297 1 96.88 241 ASN B C 1
ATOM 4278 O O . ASN B 1 241 ? 3.105 18.5 -18.75 1 96.88 241 ASN B O 1
ATOM 4282 N N . GLY B 1 242 ? 4.766 18.469 -17.344 1 97.25 242 GLY B N 1
ATOM 4283 C CA . GLY B 1 242 ? 4.445 19.781 -16.812 1 97.25 242 GLY B CA 1
ATOM 4284 C C . GLY B 1 242 ? 3.225 19.781 -15.914 1 97.25 242 GLY B C 1
ATOM 4285 O O . GLY B 1 242 ? 2.496 20.781 -15.844 1 97.25 242 GLY B O 1
ATOM 4286 N N . THR B 1 243 ? 3.01 18.656 -15.242 1 98.25 243 THR B N 1
ATOM 4287 C CA . THR B 1 243 ? 1.818 18.594 -14.406 1 98.25 243 THR B CA 1
ATOM 4288 C C . THR B 1 243 ? 2.188 18.688 -12.93 1 98.25 243 THR B C 1
ATOM 4290 O O . THR B 1 243 ? 1.321 18.906 -12.078 1 98.25 243 THR B O 1
ATOM 4293 N N . ILE B 1 244 ? 3.49 18.484 -12.625 1 98.56 244 ILE B N 1
ATOM 4294 C CA . ILE B 1 244 ? 4.047 18.703 -11.289 1 98.56 244 ILE B CA 1
ATOM 4295 C C . ILE B 1 244 ? 5.352 19.484 -11.406 1 98.56 244 ILE B C 1
ATOM 4297 O O . ILE B 1 244 ? 6.129 19.281 -12.336 1 98.56 244 ILE B O 1
ATOM 4301 N N . ALA B 1 245 ? 5.527 20.422 -10.523 1 98.06 245 ALA B N 1
ATOM 4302 C CA . ALA B 1 245 ? 6.742 21.234 -10.508 1 98.06 245 ALA B CA 1
ATOM 4303 C C . ALA B 1 245 ? 7.406 21.203 -9.133 1 98.06 245 ALA B C 1
ATOM 4305 O O . ALA B 1 245 ? 6.73 21.266 -8.109 1 98.06 245 ALA B O 1
ATOM 4306 N N . PRO B 1 246 ? 8.734 21.094 -9.125 1 96.62 246 PRO B N 1
ATOM 4307 C CA . PRO B 1 246 ? 9.445 21.188 -7.852 1 96.62 246 PRO B CA 1
ATOM 4308 C C . PRO B 1 246 ? 9.547 22.625 -7.328 1 96.62 246 PRO B C 1
ATOM 4310 O O . PRO B 1 246 ? 9.562 23.578 -8.117 1 96.62 246 PRO B O 1
ATOM 4313 N N . ILE B 1 247 ? 9.5 22.766 -6.047 1 97.19 247 ILE B N 1
ATOM 4314 C CA . ILE B 1 247 ? 9.789 24 -5.352 1 97.19 247 ILE B CA 1
ATOM 4315 C C . ILE B 1 247 ? 11.141 23.891 -4.633 1 97.19 247 ILE B C 1
ATOM 4317 O O . ILE B 1 247 ? 11.281 23.125 -3.684 1 97.19 247 ILE B O 1
ATOM 4321 N N . ARG B 1 248 ? 12.023 24.688 -5.094 1 93.12 248 ARG B N 1
ATOM 4322 C CA . ARG B 1 248 ? 13.391 24.547 -4.586 1 93.12 248 ARG B CA 1
ATOM 4323 C C . ARG B 1 248 ? 13.594 25.391 -3.326 1 93.12 248 ARG B C 1
ATOM 4325 O O . ARG B 1 248 ? 13.445 26.609 -3.355 1 93.12 248 ARG B O 1
ATOM 4332 N N . ILE B 1 249 ? 13.844 24.672 -2.314 1 94.75 249 ILE B N 1
ATOM 4333 C CA . ILE B 1 249 ? 14.328 25.25 -1.065 1 94.75 249 ILE B CA 1
ATOM 4334 C C . ILE B 1 249 ? 15.633 24.578 -0.648 1 94.75 249 ILE B C 1
ATOM 4336 O O . ILE B 1 249 ? 15.609 23.562 0.064 1 94.75 249 ILE B O 1
ATOM 4340 N N . PRO B 1 250 ? 16.703 25.172 -1.016 1 89.56 250 PRO B N 1
ATOM 4341 C CA . PRO B 1 250 ? 18 24.484 -0.932 1 89.56 250 PRO B CA 1
ATOM 4342 C C . PRO B 1 250 ? 18.266 23.906 0.456 1 89.56 250 PRO B C 1
ATOM 4344 O O . PRO B 1 250 ? 18.766 22.781 0.578 1 89.56 250 PRO B O 1
ATOM 4347 N N . GLU B 1 251 ? 17.891 24.531 1.478 1 90.31 251 GLU B N 1
ATOM 4348 C CA . GLU B 1 251 ? 18.156 24.094 2.846 1 90.31 251 GLU B CA 1
ATOM 4349 C C . GLU B 1 251 ? 17.422 22.812 3.172 1 90.31 251 GLU B C 1
ATOM 4351 O O . GLU B 1 251 ? 17.797 22.094 4.098 1 90.31 251 GLU B O 1
ATOM 4356 N N . PHE B 1 252 ? 16.422 22.531 2.396 1 91.88 252 PHE B N 1
ATOM 4357 C CA . PHE B 1 252 ? 15.578 21.391 2.736 1 91.88 252 PHE B CA 1
ATOM 4358 C C . PHE B 1 252 ? 15.625 20.328 1.632 1 91.88 252 PHE B C 1
ATOM 4360 O O . PHE B 1 252 ? 14.773 19.438 1.586 1 91.88 252 PHE B O 1
ATOM 4367 N N . GLU B 1 253 ? 16.547 20.5 0.795 1 88.38 253 GLU B N 1
ATOM 4368 C CA . GLU B 1 253 ? 16.797 19.453 -0.184 1 88.38 253 GLU B CA 1
ATOM 4369 C C . GLU B 1 253 ? 17.656 18.344 0.416 1 88.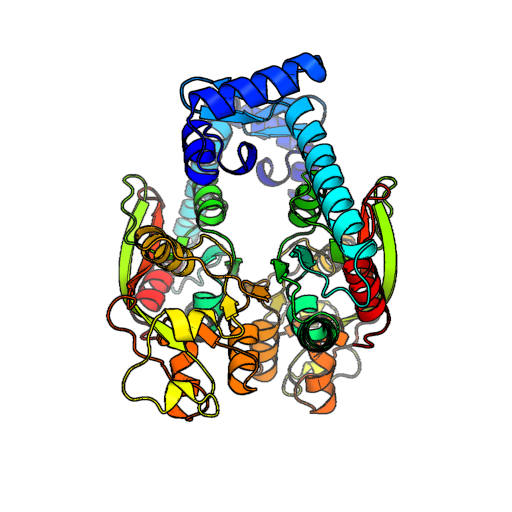38 253 GLU B C 1
ATOM 4371 O O . GLU B 1 253 ? 18.797 18.562 0.795 1 88.38 253 GLU B O 1
ATOM 4376 N N . VAL B 1 254 ? 16.984 17.219 0.619 1 87.06 254 VAL B N 1
ATOM 4377 C CA . VAL B 1 254 ? 17.703 16.125 1.251 1 87.06 254 VAL B CA 1
ATOM 4378 C C . VAL B 1 254 ? 18 15.039 0.215 1 87.06 254 VAL B C 1
ATOM 4380 O O . VAL B 1 254 ? 17.359 14.984 -0.839 1 87.06 254 VAL B O 1
ATOM 4383 N N . SER B 1 255 ? 19.047 14.312 0.602 1 88.94 255 SER B N 1
ATOM 4384 C CA . SER B 1 255 ? 19.406 13.148 -0.206 1 88.94 255 SER B CA 1
ATOM 4385 C C . SER B 1 255 ? 19.016 11.852 0.499 1 88.94 255 SER B C 1
ATOM 4387 O O . SER B 1 255 ? 19.219 11.711 1.708 1 88.94 255 SER B O 1
ATOM 4389 N N . VAL B 1 256 ? 18.344 11.055 -0.281 1 88.88 256 VAL B N 1
ATOM 4390 C CA . VAL B 1 256 ? 18.047 9.711 0.192 1 88.88 256 VAL B CA 1
ATOM 4391 C C . VAL B 1 256 ? 18.578 8.68 -0.799 1 88.88 256 VAL B C 1
ATOM 4393 O O . VAL B 1 256 ? 18.922 9.016 -1.936 1 88.88 256 VAL B O 1
ATOM 4396 N N . TYR B 1 257 ? 18.609 7.43 -0.302 1 89.12 257 TYR B N 1
ATOM 4397 C CA . TYR B 1 257 ? 19.25 6.391 -1.107 1 89.12 257 TYR B CA 1
ATOM 4398 C C . TYR B 1 257 ? 18.312 5.199 -1.294 1 89.12 257 TYR B C 1
ATOM 4400 O O . TYR B 1 257 ? 17.672 4.75 -0.343 1 89.12 257 TYR B O 1
ATOM 4408 N N . ARG B 1 258 ? 18.25 4.789 -2.537 1 92.19 258 ARG B N 1
ATOM 4409 C CA . ARG B 1 258 ? 17.656 3.488 -2.822 1 92.19 258 ARG B CA 1
ATOM 4410 C C . ARG B 1 258 ? 18.688 2.369 -2.65 1 92.19 258 ARG B C 1
ATOM 4412 O O . ARG B 1 258 ? 19.734 2.387 -3.277 1 92.19 258 ARG B O 1
ATOM 4419 N N . GLN B 1 259 ? 18.25 1.491 -1.752 1 91.69 259 GLN B N 1
ATOM 4420 C CA . GLN B 1 259 ? 19.219 0.48 -1.329 1 91.69 259 GLN B CA 1
ATOM 4421 C C . GLN B 1 259 ? 18.609 -0.918 -1.385 1 91.69 259 GLN B C 1
ATOM 4423 O O . GLN B 1 259 ? 17.422 -1.103 -1.057 1 91.69 259 GLN B O 1
ATOM 4428 N N . LEU B 1 260 ? 19.484 -1.812 -1.807 1 93.38 260 LEU B N 1
ATOM 4429 C CA . LEU B 1 260 ? 19.141 -3.23 -1.84 1 93.38 260 LEU B CA 1
ATOM 4430 C C . LEU B 1 260 ? 19.797 -3.973 -0.68 1 93.38 260 LEU B C 1
ATOM 4432 O O . LEU B 1 260 ? 20.984 -3.773 -0.399 1 93.38 260 LEU B O 1
ATOM 4436 N N . PHE B 1 261 ? 18.906 -4.766 0.027 1 93.19 261 PHE B N 1
ATOM 4437 C CA . PHE B 1 261 ? 19.438 -5.52 1.161 1 93.19 261 PHE B CA 1
ATOM 4438 C C . PHE B 1 261 ? 19.062 -6.992 1.052 1 93.19 261 PHE B C 1
ATOM 4440 O O . PHE B 1 261 ? 17.953 -7.324 0.633 1 93.19 261 PHE B O 1
ATOM 4447 N N . TRP B 1 262 ? 19.938 -7.871 1.471 1 91.38 262 TRP B N 1
ATOM 4448 C CA . TRP B 1 262 ? 19.656 -9.273 1.752 1 91.38 262 TRP B CA 1
ATOM 4449 C C . TRP B 1 262 ? 20.609 -9.82 2.807 1 91.38 262 TRP B C 1
ATOM 4451 O O . TRP B 1 262 ? 21.641 -9.188 3.111 1 91.38 262 TRP B O 1
ATOM 4461 N N . HIS B 1 263 ? 20.219 -10.844 3.451 1 87 263 HIS B N 1
ATOM 4462 C CA . HIS B 1 263 ? 21.047 -11.383 4.52 1 87 263 HIS B CA 1
ATOM 4463 C C . HIS B 1 263 ? 22.391 -11.867 3.979 1 87 263 HIS B C 1
ATOM 4465 O O . HIS B 1 263 ? 22.453 -12.484 2.912 1 87 263 HIS B O 1
ATOM 4471 N N . LYS B 1 264 ? 23.469 -11.648 4.758 1 84.06 264 LYS B N 1
ATOM 4472 C CA . LYS B 1 264 ? 24.812 -11.984 4.316 1 84.06 264 LYS B CA 1
ATOM 4473 C C . LYS B 1 264 ? 24.969 -13.484 4.109 1 84.06 264 LYS B C 1
ATOM 4475 O O . LYS B 1 264 ? 25.75 -13.922 3.26 1 84.06 264 LYS B O 1
ATOM 4480 N N . ASP B 1 265 ? 24.203 -14.227 4.84 1 76 265 ASP B N 1
ATOM 4481 C CA . ASP B 1 265 ? 24.344 -15.68 4.789 1 76 265 ASP B CA 1
ATOM 4482 C C . ASP B 1 265 ? 23.312 -16.297 3.859 1 76 265 ASP B C 1
ATOM 4484 O O . ASP B 1 265 ? 23.203 -17.531 3.771 1 76 265 ASP B O 1
ATOM 4488 N N . LYS B 1 266 ? 22.562 -15.438 3.229 1 80.81 266 LYS B N 1
ATOM 4489 C CA . LYS B 1 266 ? 21.547 -15.977 2.32 1 80.81 266 LYS B CA 1
ATOM 4490 C C . LYS B 1 266 ? 22.203 -16.609 1.096 1 80.81 266 LYS B C 1
ATOM 4492 O O . LYS B 1 266 ? 23.125 -16.047 0.511 1 80.81 266 LYS B O 1
ATOM 4497 N N . TYR B 1 267 ? 21.797 -17.797 0.825 1 76.38 267 TYR B N 1
ATOM 4498 C CA . TYR B 1 267 ? 22.203 -18.438 -0.421 1 76.38 267 TYR B CA 1
ATOM 4499 C C . TYR B 1 267 ? 21.531 -17.781 -1.618 1 76.38 267 TYR B C 1
ATOM 4501 O O . TYR B 1 267 ? 20.297 -17.703 -1.682 1 76.38 267 TYR B O 1
ATOM 4509 N N . ILE B 1 268 ? 22.312 -17.359 -2.561 1 83.38 268 ILE B N 1
ATOM 4510 C CA . ILE B 1 268 ? 21.797 -16.641 -3.723 1 83.38 268 ILE B CA 1
ATOM 4511 C C . ILE B 1 268 ? 21.688 -17.594 -4.906 1 83.38 268 ILE B C 1
ATOM 4513 O O . ILE B 1 268 ? 22.688 -17.953 -5.527 1 83.38 268 ILE B O 1
ATOM 4517 N N . THR B 1 269 ? 20.453 -17.953 -5.223 1 82.12 269 THR B N 1
ATOM 4518 C CA . THR B 1 269 ? 20.188 -18.781 -6.395 1 82.12 269 THR B CA 1
ATOM 4519 C C . THR B 1 269 ? 20.328 -17.969 -7.676 1 82.12 269 THR B C 1
ATOM 4521 O O . THR B 1 269 ? 20.469 -16.734 -7.625 1 82.12 269 THR B O 1
ATOM 4524 N N . LYS B 1 270 ? 20.328 -18.656 -8.812 1 85.88 270 LYS B N 1
ATOM 4525 C CA . LYS B 1 270 ? 20.453 -17.984 -10.094 1 85.88 270 LYS B CA 1
ATOM 4526 C C . LYS B 1 270 ? 19.297 -17 -10.312 1 85.88 270 LYS B C 1
ATOM 4528 O O . LYS B 1 270 ? 19.531 -15.836 -10.656 1 85.88 270 LYS B O 1
ATOM 4533 N N . PRO B 1 271 ? 18.016 -17.391 -10.086 1 91.62 271 PRO B N 1
ATOM 4534 C CA . PRO B 1 271 ? 16.938 -16.438 -10.25 1 91.62 271 PRO B CA 1
ATOM 4535 C C . PRO B 1 271 ? 17.062 -15.227 -9.336 1 91.62 271 PRO B C 1
ATOM 4537 O O . PRO B 1 271 ? 16.797 -14.094 -9.75 1 91.62 271 PRO B O 1
ATOM 4540 N N . MET B 1 272 ? 17.516 -15.469 -8.117 1 91.88 272 MET B N 1
ATOM 4541 C CA . MET B 1 272 ? 17.703 -14.359 -7.191 1 91.88 272 MET B CA 1
ATOM 4542 C C . MET B 1 272 ? 18.797 -13.422 -7.688 1 91.88 272 MET B C 1
ATOM 4544 O O . MET B 1 272 ? 18.656 -12.203 -7.633 1 91.88 272 MET B O 1
ATOM 4548 N N . ASN B 1 273 ? 19.859 -14.023 -8.125 1 92.25 273 ASN B N 1
ATOM 4549 C CA . ASN B 1 273 ? 20.953 -13.219 -8.672 1 92.25 273 ASN B CA 1
ATOM 4550 C C . ASN B 1 273 ? 20.484 -12.406 -9.883 1 92.25 273 ASN B C 1
ATOM 4552 O O . ASN B 1 273 ? 20.828 -11.234 -10.016 1 92.25 273 ASN B O 1
ATOM 4556 N N . ASP B 1 274 ? 19.75 -13.023 -10.742 1 94.62 274 ASP B N 1
ATOM 4557 C CA . ASP B 1 274 ? 19.234 -12.328 -11.914 1 94.62 274 ASP B CA 1
ATOM 4558 C C . ASP B 1 274 ? 18.312 -11.172 -11.5 1 94.62 274 ASP B C 1
ATOM 4560 O O . ASP B 1 274 ? 18.344 -10.109 -12.117 1 94.62 274 ASP B O 1
ATOM 4564 N N . LEU B 1 275 ? 17.5 -11.367 -10.469 1 96 275 LEU B N 1
ATOM 4565 C CA . LEU B 1 275 ? 16.625 -10.312 -9.961 1 96 275 LEU B CA 1
ATOM 4566 C C . LEU B 1 275 ? 17.453 -9.156 -9.398 1 96 275 LEU B C 1
ATOM 4568 O O . LEU B 1 275 ? 17.156 -7.992 -9.672 1 96 275 LEU B O 1
ATOM 4572 N N . LEU B 1 276 ? 18.469 -9.516 -8.648 1 94.38 276 LEU B N 1
ATOM 4573 C CA . LEU B 1 276 ? 19.359 -8.5 -8.086 1 94.38 276 LEU B CA 1
ATOM 4574 C C . LEU B 1 276 ? 19.984 -7.66 -9.188 1 94.38 276 LEU B C 1
ATOM 4576 O O . LEU B 1 276 ? 20.047 -6.434 -9.086 1 94.38 276 LEU B O 1
ATOM 4580 N N . GLU B 1 277 ? 20.406 -8.234 -10.234 1 94.06 277 GLU B N 1
ATOM 4581 C CA . GLU B 1 277 ? 21.031 -7.539 -11.352 1 94.06 277 GLU B CA 1
ATOM 4582 C C . GLU B 1 277 ? 20.016 -6.66 -12.086 1 94.06 277 GLU B C 1
ATOM 4584 O O . GLU B 1 277 ? 20.344 -5.551 -12.523 1 94.06 277 GLU B O 1
ATOM 4589 N N . LEU B 1 278 ? 18.812 -7.164 -12.234 1 94.94 278 LEU B N 1
ATOM 4590 C CA . LEU B 1 278 ? 17.766 -6.379 -12.867 1 94.94 278 LEU B CA 1
ATOM 4591 C C . LEU B 1 278 ? 17.484 -5.105 -12.078 1 94.94 278 LEU B C 1
ATOM 4593 O O . LEU B 1 278 ? 17.359 -4.023 -12.656 1 94.94 278 LEU B O 1
ATOM 4597 N N . ILE B 1 279 ? 17.406 -5.246 -10.742 1 94.62 279 ILE B N 1
ATOM 4598 C CA . ILE B 1 279 ? 17.125 -4.105 -9.883 1 94.62 279 ILE B CA 1
ATOM 4599 C C . ILE B 1 279 ? 18.25 -3.086 -9.984 1 94.62 279 ILE B C 1
ATOM 4601 O O . ILE B 1 279 ? 18 -1.88 -10.062 1 94.62 279 ILE B O 1
ATOM 4605 N N . LYS B 1 280 ? 19.453 -3.559 -10.07 1 91.25 280 LYS B N 1
ATOM 4606 C CA . LYS B 1 280 ? 20.625 -2.699 -10.117 1 91.25 280 LYS B CA 1
ATOM 4607 C C . LYS B 1 280 ? 20.688 -1.933 -11.438 1 91.25 280 LYS B C 1
ATOM 4609 O O . LYS B 1 280 ? 21.156 -0.791 -11.477 1 91.25 280 LYS B O 1
ATOM 4614 N N . ASN B 1 281 ? 20.125 -2.486 -12.445 1 87.69 281 ASN B N 1
ATOM 4615 C CA . ASN B 1 281 ? 20.328 -1.926 -13.773 1 87.69 281 ASN B CA 1
ATOM 4616 C C . ASN B 1 281 ? 19.125 -1.119 -14.234 1 87.69 281 ASN B C 1
ATOM 4618 O O . ASN B 1 281 ? 19.188 -0.412 -15.242 1 87.69 281 ASN B O 1
ATOM 4622 N N . ILE B 1 282 ? 18.062 -1.353 -13.492 1 77.19 282 ILE B N 1
ATOM 4623 C CA . ILE B 1 282 ? 16.875 -0.643 -13.953 1 77.19 282 ILE B CA 1
ATOM 4624 C C . ILE B 1 282 ? 16.969 0.831 -13.562 1 77.19 282 ILE B C 1
ATOM 4626 O O . ILE B 1 282 ? 17.25 1.159 -12.406 1 77.19 282 ILE B O 1
ATOM 4630 N N . LYS B 1 283 ? 17.391 1.615 -14.477 1 65.06 283 LYS B N 1
ATOM 4631 C CA . LYS B 1 283 ? 17.484 3.062 -14.312 1 65.06 283 LYS B CA 1
ATOM 4632 C C . LYS B 1 283 ? 16.094 3.689 -14.172 1 65.06 283 LYS B C 1
ATOM 4634 O O . LYS B 1 283 ? 15.219 3.451 -15 1 65.06 283 LYS B O 1
ATOM 4639 N N . SER B 1 284 ? 15.516 3.775 -12.867 1 59.31 284 SER B N 1
ATOM 4640 C CA . SER B 1 284 ? 14.305 4.578 -12.781 1 59.31 284 SER B CA 1
ATOM 4641 C C . SER B 1 284 ? 14.617 6.066 -12.906 1 59.31 284 SER B C 1
ATOM 4643 O O . SER B 1 284 ? 15.727 6.504 -12.586 1 59.31 284 SER B O 1
#